Protein AF-A0A5E3XKJ0-F1 (afdb_monomer)

pLDDT: mean 76.17, std 11.6, range [42.0, 97.5]

Foldseek 3Di:
DPVVVVVCVVCVVVPADPPPDPPRQPDQLVVLLVVQVVCCVVVVDGDDVVVCSLVSLLVSLVVRHVLQQLLSLLVSLLSVLSRHVPPLVSLLCSCVVRNDVSNDPCSLVSNLVSLVVVLVVDDLLSLLSSLSSLLSSLLHPSNLDLVSLLVSLVSLLVSLVRLVVVCVPDPCNVSSLVSNLSSLLSVLSSLLRRVLVSLVCLLPPPDPVSVLSCLALSVLLSVLSSLLVLLVSLLVCLVCVVVDDPSVVVSVVSSLVSLVSVLVSLVSVLVSLVVQCVVVVCNVSSVSSLVSNLVSCLFRLQLSLVSLQVSQCPRPPHHDPSSVVSSVSSVVSNCSSNVDDVPVSNVVLVPFDCAPQPSDSTGFPDADPQLSPGGHPDPVSVVCCCPVNPVVVVSVVSNVVVVVVVVVVVVVVVVVVVVVVVVVVVVVVVVVVVVVVVVVVVVVVD

Mean predicted aligned error: 11.25 Å

Radius of gyration: 33.18 Å; Cα contacts (8 Å, |Δi|>4): 409; chains: 1; bounding box: 69×60×139 Å

Sequence (446 aa):
MNKLWKGVWEHRRNVRPRSDDHTGHEPLLGTLKRWVDIYELWRMHPPGIETYTIQVALHLWPTFFNASNSDDAYEVCCNMIHVFQFDRILISSFLTRYVLEALGASGTEALARCAAQHLAKRGHRELVQEAKFLHALAVLEELRTFALKHDILRYFSWAIELAFRARRNVNDGADANRVEIGIWYCATLYFSEAYPSWIEDITSASDESTRSAALSAGSAQYLASFLSRGVQLCDWVIQTSHRWHPESIHYPHNLARTLEEFGGILQDWKGCLKKARLLRPLHDAAQEFLDTFRANMSIRWWPTYARLRETFEKASGGISESDEAILSTWYSLGRASLGRDSRYDMVKYEQMPRCGNSVCFYFGVKVCKGCKAAYYCSKECQRLDWKSGSHAPLCELKQTRADVRELMEATRLKRRHLEDLHIEDLFQHMEDQIMLLEGQLSSATV

Structure (mmCIF, N/CA/C/O backbone):
data_AF-A0A5E3XKJ0-F1
#
_entry.id   AF-A0A5E3XKJ0-F1
#
loop_
_atom_site.group_PDB
_atom_site.id
_atom_site.type_symbol
_atom_site.label_atom_id
_atom_site.label_alt_id
_atom_site.label_comp_id
_atom_site.label_asym_id
_atom_site.label_entity_id
_atom_site.label_seq_id
_atom_site.pdbx_PDB_ins_code
_atom_site.Cartn_x
_atom_site.Cartn_y
_atom_site.Cartn_z
_atom_site.occupancy
_atom_site.B_iso_or_equiv
_atom_site.auth_seq_id
_atom_site.auth_comp_id
_atom_site.auth_asym_id
_atom_site.auth_atom_id
_atom_site.pdbx_PDB_model_num
ATOM 1 N N . MET A 1 1 ? 11.419 10.076 -44.003 1.00 49.81 1 MET A N 1
ATOM 2 C CA . MET A 1 1 ? 11.817 10.994 -42.911 1.00 49.81 1 MET A CA 1
ATOM 3 C C . MET A 1 1 ? 10.955 12.248 -43.010 1.00 49.81 1 MET A C 1
ATOM 5 O O . MET A 1 1 ? 11.000 12.908 -44.043 1.00 49.81 1 MET A O 1
ATOM 9 N N . ASN A 1 2 ? 10.099 12.525 -42.018 1.00 55.69 2 ASN A N 1
ATOM 10 C CA . ASN A 1 2 ? 9.237 13.715 -42.020 1.00 55.69 2 ASN A CA 1
ATOM 11 C C . ASN A 1 2 ? 10.127 14.969 -42.179 1.00 55.69 2 ASN A C 1
ATOM 13 O O . ASN A 1 2 ? 11.150 15.060 -41.498 1.00 55.69 2 ASN A O 1
ATOM 17 N N . LYS A 1 3 ? 9.807 15.890 -43.105 1.00 62.62 3 LYS A N 1
ATOM 18 C CA . LYS A 1 3 ? 10.673 17.041 -43.462 1.00 62.62 3 LYS A CA 1
ATOM 19 C C . LYS A 1 3 ? 11.107 17.849 -42.231 1.00 62.62 3 LYS A C 1
ATOM 21 O O . LYS A 1 3 ? 12.233 18.334 -42.188 1.00 62.62 3 LYS A O 1
ATOM 26 N N . LEU A 1 4 ? 10.241 17.908 -41.218 1.00 57.62 4 LEU A N 1
ATOM 27 C CA . LEU A 1 4 ? 10.506 18.523 -39.919 1.00 57.62 4 LEU A CA 1
ATOM 28 C C . LEU A 1 4 ? 11.726 17.907 -39.216 1.00 57.62 4 LEU A C 1
ATOM 30 O O . LEU A 1 4 ? 12.638 18.621 -38.814 1.00 57.62 4 LEU A O 1
ATOM 34 N N . TRP A 1 5 ? 11.776 16.579 -39.115 1.00 61.47 5 TRP A N 1
ATOM 35 C CA . TRP A 1 5 ? 12.840 15.868 -38.406 1.00 61.47 5 TRP A CA 1
ATOM 36 C C . TRP A 1 5 ? 14.163 15.886 -39.151 1.00 61.47 5 TRP A C 1
ATOM 38 O O . TRP A 1 5 ? 15.209 16.040 -38.528 1.00 61.47 5 TRP A O 1
ATOM 48 N N . LYS A 1 6 ? 14.120 15.808 -40.485 1.00 60.06 6 LYS A N 1
ATOM 49 C CA . LYS A 1 6 ? 15.310 16.027 -41.312 1.00 60.06 6 LYS A CA 1
ATOM 50 C C . LYS A 1 6 ? 15.894 17.426 -41.058 1.00 60.06 6 LYS A C 1
ATOM 52 O O . LYS A 1 6 ? 17.094 17.544 -40.847 1.00 60.06 6 LYS A O 1
ATOM 57 N N . GLY A 1 7 ? 15.039 18.449 -40.957 1.00 63.78 7 GLY A N 1
ATOM 58 C CA . GLY A 1 7 ? 15.442 19.816 -40.619 1.00 63.78 7 GLY A CA 1
ATOM 59 C C . GLY A 1 7 ? 16.036 19.955 -39.213 1.00 63.78 7 GLY A C 1
ATOM 60 O O . GLY A 1 7 ? 17.146 20.469 -39.079 1.00 63.78 7 GLY A O 1
ATOM 61 N N . VAL A 1 8 ? 15.355 19.449 -38.175 1.00 59.41 8 VAL A N 1
ATOM 62 C CA . VAL A 1 8 ? 15.873 19.434 -36.787 1.00 59.41 8 VAL A CA 1
ATOM 63 C C . VAL A 1 8 ? 17.232 18.733 -36.725 1.00 59.41 8 VAL A C 1
ATOM 65 O O . VAL A 1 8 ? 18.166 19.218 -36.089 1.00 59.41 8 VAL A O 1
ATOM 68 N N . TRP A 1 9 ? 17.369 17.620 -37.441 1.00 59.22 9 TRP A N 1
ATOM 69 C CA . TRP A 1 9 ? 18.594 16.836 -37.492 1.00 59.22 9 TRP A CA 1
ATOM 70 C C . TRP A 1 9 ? 19.751 17.548 -38.196 1.00 59.22 9 TRP A C 1
ATOM 72 O O . TRP A 1 9 ? 20.864 17.591 -37.667 1.00 59.22 9 TRP A O 1
ATOM 82 N N . GLU A 1 10 ? 19.511 18.119 -39.376 1.00 65.88 10 GLU A N 1
ATOM 83 C CA . GLU A 1 10 ? 20.513 18.863 -40.150 1.00 65.88 10 GLU A CA 1
ATOM 84 C C . GLU A 1 10 ? 21.040 20.080 -39.377 1.00 65.88 10 GLU A C 1
ATOM 86 O O . GLU A 1 10 ? 22.213 20.427 -39.499 1.00 65.88 10 GLU A O 1
ATOM 91 N N . HIS A 1 11 ? 20.219 20.659 -38.496 1.00 61.69 11 HIS A N 1
ATOM 92 C CA . HIS A 1 11 ? 20.549 21.862 -37.730 1.00 61.69 11 HIS A CA 1
ATOM 93 C C . HIS A 1 11 ? 20.899 21.580 -36.262 1.00 61.69 11 HIS A C 1
ATOM 95 O O . HIS A 1 11 ? 21.071 22.518 -35.488 1.00 61.69 11 HIS A O 1
ATOM 101 N N . ARG A 1 12 ? 21.066 20.312 -35.856 1.00 63.44 12 ARG A N 1
ATOM 102 C CA . ARG A 1 12 ? 21.284 19.931 -34.444 1.00 63.44 12 ARG A CA 1
ATOM 103 C C . ARG A 1 12 ? 22.517 20.567 -33.795 1.00 63.44 12 ARG A C 1
ATOM 105 O O . ARG A 1 12 ? 22.495 20.858 -32.609 1.00 63.44 12 ARG A O 1
ATOM 112 N N . ARG A 1 13 ? 23.569 20.850 -34.574 1.00 57.06 13 ARG A N 1
ATOM 113 C CA . ARG A 1 13 ? 24.776 21.566 -34.103 1.00 57.06 13 ARG A CA 1
ATOM 114 C C . ARG A 1 13 ? 24.522 23.050 -33.798 1.00 57.06 13 ARG A C 1
ATOM 116 O O . ARG A 1 13 ? 25.336 23.678 -33.133 1.00 57.06 13 ARG A O 1
ATOM 123 N N . ASN A 1 14 ? 23.405 23.596 -34.281 1.00 59.50 14 ASN A N 1
ATOM 124 C CA . ASN A 1 14 ? 23.006 24.991 -34.104 1.00 59.50 14 ASN A CA 1
ATOM 125 C C . ASN A 1 14 ? 21.977 25.171 -32.976 1.00 59.50 14 ASN A C 1
ATOM 127 O O . ASN A 1 14 ? 21.665 26.306 -32.616 1.00 59.50 14 ASN A O 1
ATOM 131 N N . VAL A 1 15 ? 21.452 24.077 -32.409 1.00 53.69 15 VAL A N 1
ATOM 132 C CA . VAL A 1 15 ? 20.586 24.118 -31.226 1.00 53.69 15 VAL A CA 1
ATOM 133 C C . VAL A 1 15 ? 21.475 24.420 -30.021 1.00 53.69 15 VAL A C 1
ATOM 135 O O . VAL A 1 15 ? 22.134 23.536 -29.482 1.00 53.69 15 VAL A O 1
ATOM 138 N N . ARG A 1 16 ? 21.553 25.697 -29.637 1.00 48.25 16 ARG A N 1
ATOM 139 C CA . ARG A 1 16 ? 22.310 26.112 -28.452 1.00 48.25 16 ARG A CA 1
ATOM 140 C C . ARG A 1 16 ? 21.559 25.705 -27.176 1.00 48.25 16 ARG A C 1
ATOM 142 O O . ARG A 1 16 ? 20.331 25.821 -27.152 1.00 48.25 16 ARG A O 1
ATOM 149 N N . PRO A 1 17 ? 22.271 25.279 -26.115 1.00 48.75 17 PRO A N 1
ATOM 150 C CA . PRO A 1 17 ? 21.727 25.232 -24.763 1.00 48.75 17 PRO A CA 1
ATOM 151 C C . PRO A 1 17 ? 21.006 26.539 -24.447 1.00 48.75 17 PRO A C 1
ATOM 153 O O . PRO A 1 17 ? 21.526 27.617 -24.746 1.00 48.75 17 PRO A O 1
ATOM 156 N N . ARG A 1 18 ? 19.794 26.459 -23.891 1.00 46.22 18 ARG A N 1
ATOM 157 C CA . ARG A 1 18 ? 19.109 27.645 -23.380 1.00 46.22 18 ARG A CA 1
ATOM 158 C C . ARG A 1 18 ? 19.955 28.124 -22.198 1.00 46.22 18 ARG A C 1
ATOM 160 O O . ARG A 1 18 ? 20.106 27.390 -21.232 1.00 46.22 18 ARG A O 1
ATOM 167 N N . SER A 1 19 ? 20.590 29.286 -22.337 1.00 45.00 19 SER A N 1
ATOM 168 C CA . SER A 1 19 ? 21.715 29.740 -21.502 1.00 45.00 19 SER A CA 1
ATOM 169 C C . SER A 1 19 ? 21.388 29.992 -20.031 1.00 45.00 19 SER A C 1
ATOM 171 O O . SER A 1 19 ? 22.304 30.230 -19.250 1.00 45.00 19 SER A O 1
ATOM 173 N N . ASP A 1 20 ? 20.110 29.945 -19.661 1.00 48.91 20 ASP A N 1
ATOM 174 C CA . ASP A 1 20 ? 19.640 30.441 -18.368 1.00 48.91 20 ASP A CA 1
ATOM 175 C C . ASP A 1 20 ? 19.223 29.305 -17.422 1.00 48.91 20 ASP A C 1
ATOM 177 O O . ASP A 1 20 ? 18.886 29.567 -16.271 1.00 48.91 20 ASP A O 1
ATOM 181 N N . ASP A 1 21 ? 19.279 28.048 -17.880 1.00 47.94 21 ASP A N 1
ATOM 182 C CA . ASP A 1 21 ? 19.099 26.880 -17.020 1.00 47.94 21 ASP A CA 1
ATOM 183 C C . ASP A 1 21 ? 20.465 26.225 -16.771 1.00 47.94 21 ASP A C 1
ATOM 185 O O . ASP A 1 21 ? 21.133 25.734 -17.687 1.00 47.94 21 ASP A O 1
ATOM 189 N N . HIS A 1 22 ? 20.925 26.266 -15.520 1.00 46.78 22 HIS A N 1
ATOM 190 C CA . HIS A 1 22 ? 22.262 25.825 -15.104 1.00 46.78 22 HIS A CA 1
ATOM 191 C C . HIS A 1 22 ? 22.498 24.309 -15.247 1.00 46.78 22 HIS A C 1
ATOM 193 O O . HIS A 1 22 ? 23.546 23.810 -14.842 1.00 46.78 22 HIS A O 1
ATOM 199 N N . THR A 1 23 ? 21.554 23.569 -15.827 1.00 50.00 23 THR A N 1
ATOM 200 C CA . THR A 1 23 ? 21.634 22.118 -16.011 1.00 50.00 23 THR A CA 1
ATOM 201 C C . THR A 1 23 ? 22.215 21.686 -17.360 1.00 50.00 23 THR A C 1
ATOM 203 O O . THR A 1 23 ? 22.482 20.505 -17.529 1.00 50.00 23 THR A O 1
ATOM 206 N N . GLY A 1 24 ? 22.468 22.591 -18.317 1.00 50.62 24 GLY A N 1
ATOM 207 C CA . GLY A 1 24 ? 23.340 22.360 -19.490 1.00 50.62 24 GLY A CA 1
ATOM 208 C C . GLY A 1 24 ? 22.910 21.312 -20.542 1.00 50.62 24 GLY A C 1
ATOM 209 O O . GLY A 1 24 ? 23.401 21.365 -21.670 1.00 50.62 24 GLY A O 1
ATOM 210 N N . HIS A 1 25 ? 21.969 20.412 -20.242 1.00 53.41 25 HIS A N 1
ATOM 211 C CA . HIS A 1 25 ? 21.627 19.238 -21.067 1.00 53.41 25 HIS A CA 1
ATOM 212 C C . HIS A 1 25 ? 20.194 19.272 -21.661 1.00 53.41 25 HIS A C 1
ATOM 214 O O . HIS A 1 25 ? 19.755 18.336 -22.329 1.00 53.41 25 HIS A O 1
ATOM 220 N N . GLU A 1 26 ? 19.449 20.362 -21.462 1.00 57.28 26 GLU A N 1
ATOM 221 C CA . GLU A 1 26 ? 17.978 20.383 -21.545 1.00 57.28 26 GLU A CA 1
ATOM 222 C C . GLU A 1 26 ? 17.282 20.611 -22.921 1.00 57.28 26 GLU A C 1
ATOM 224 O O . GLU A 1 26 ? 16.158 20.124 -23.094 1.00 57.28 26 GLU A O 1
ATOM 229 N N . PRO A 1 27 ? 17.846 21.290 -23.949 1.00 61.53 27 PRO A N 1
ATOM 230 C CA . PRO A 1 27 ? 17.034 21.720 -25.098 1.00 61.53 27 PRO A CA 1
ATOM 231 C C . PRO A 1 27 ? 16.499 20.576 -25.954 1.00 61.53 27 PRO A C 1
ATOM 233 O O . PRO A 1 27 ? 15.377 20.652 -26.450 1.00 61.53 27 PRO A O 1
ATOM 236 N N . LEU A 1 28 ? 17.293 19.526 -26.166 1.00 65.19 28 LEU A N 1
ATOM 237 C CA . LEU A 1 28 ? 16.955 18.447 -27.096 1.00 65.19 28 LEU A CA 1
ATOM 238 C C . LEU A 1 28 ? 15.993 17.432 -26.482 1.00 65.19 28 LEU A C 1
ATOM 240 O O . LEU A 1 28 ? 15.033 17.056 -27.148 1.00 65.19 28 LEU A O 1
ATOM 244 N N . LEU A 1 29 ? 16.184 17.055 -25.214 1.00 63.34 29 LEU A N 1
ATOM 245 C CA . LEU A 1 29 ? 15.224 16.221 -24.485 1.00 63.34 29 LEU A CA 1
ATOM 246 C C . LEU A 1 29 ? 13.902 16.962 -24.271 1.00 63.34 29 LEU A C 1
ATOM 248 O O . LEU A 1 29 ? 12.843 16.394 -24.526 1.00 63.34 29 LEU A O 1
ATOM 252 N N . GLY A 1 30 ? 13.950 18.251 -23.915 1.00 69.62 30 GLY A N 1
ATOM 253 C CA . GLY A 1 30 ? 12.757 19.094 -23.839 1.00 69.62 30 GLY A CA 1
ATOM 254 C C . GLY A 1 30 ? 12.043 19.229 -25.188 1.00 69.62 30 GLY A C 1
ATOM 255 O O . GLY A 1 30 ? 10.817 19.165 -25.248 1.00 69.62 30 GLY A O 1
ATOM 256 N N . THR A 1 31 ? 12.793 19.344 -26.290 1.00 71.31 31 THR A N 1
ATOM 257 C CA . THR A 1 31 ? 12.228 19.370 -27.652 1.00 71.31 31 THR A CA 1
ATOM 258 C C . THR A 1 31 ? 11.609 18.030 -28.034 1.00 71.31 31 THR A C 1
ATOM 260 O O . THR A 1 31 ? 10.518 18.009 -28.597 1.00 71.31 31 THR A O 1
ATOM 263 N N . LEU A 1 32 ? 12.271 16.916 -27.713 1.00 72.94 32 LEU A N 1
ATOM 264 C CA . LEU A 1 32 ? 11.761 15.574 -27.978 1.00 72.94 32 LEU A CA 1
ATOM 265 C C . LEU A 1 32 ? 10.469 15.327 -27.199 1.00 72.94 32 LEU A C 1
ATOM 267 O O . LEU A 1 32 ? 9.474 14.931 -27.796 1.00 72.94 32 LEU A O 1
ATOM 271 N N . LYS A 1 33 ? 10.463 15.645 -25.900 1.00 70.31 33 LYS A N 1
ATOM 272 C CA . LYS A 1 33 ? 9.281 15.566 -25.040 1.00 70.31 33 LYS A CA 1
ATOM 273 C C . LYS A 1 33 ? 8.132 16.401 -25.600 1.00 70.31 33 LYS A C 1
ATOM 275 O O . LYS A 1 33 ? 7.057 15.876 -25.845 1.00 70.31 33 LYS A O 1
ATOM 280 N N . ARG A 1 34 ? 8.385 17.674 -25.915 1.00 72.12 34 ARG A N 1
ATOM 281 C CA . ARG A 1 34 ? 7.364 18.562 -26.485 1.00 72.12 34 ARG A CA 1
ATOM 282 C C . ARG A 1 34 ? 6.848 18.069 -27.836 1.00 72.12 34 ARG A C 1
ATOM 284 O O . ARG A 1 34 ? 5.684 18.275 -28.159 1.00 72.12 34 ARG A O 1
ATOM 291 N N . TRP A 1 35 ? 7.700 17.440 -28.642 1.00 79.88 35 TRP A N 1
ATOM 292 C CA . TRP A 1 35 ? 7.279 16.827 -29.895 1.00 79.88 35 TRP A CA 1
ATOM 293 C C . TRP A 1 35 ? 6.375 15.610 -29.660 1.00 79.88 35 TRP A C 1
ATOM 295 O O . TRP A 1 35 ? 5.373 15.486 -30.360 1.00 79.88 35 TRP A O 1
ATOM 305 N N . VAL A 1 36 ? 6.692 14.758 -28.676 1.00 71.44 36 VAL A N 1
ATOM 306 C CA . VAL A 1 36 ? 5.844 13.625 -28.263 1.00 71.44 36 VAL A CA 1
ATOM 307 C C . VAL A 1 36 ? 4.474 14.135 -27.815 1.00 71.44 36 VAL A C 1
ATOM 309 O O . VAL A 1 36 ? 3.467 13.696 -28.366 1.00 71.44 36 VAL A O 1
ATOM 312 N N . ASP A 1 37 ? 4.445 15.149 -26.944 1.00 69.81 37 ASP A N 1
ATOM 313 C CA . ASP A 1 37 ? 3.205 15.773 -26.463 1.00 69.81 37 ASP A CA 1
ATOM 314 C C . ASP A 1 37 ? 2.342 16.303 -27.629 1.00 69.81 37 ASP A C 1
ATOM 316 O O . ASP A 1 37 ? 1.128 16.097 -27.680 1.00 69.81 37 ASP A O 1
ATOM 320 N N . ILE A 1 38 ? 2.963 16.978 -28.608 1.00 71.69 38 ILE A N 1
ATOM 321 C CA . ILE A 1 38 ? 2.266 17.500 -29.796 1.00 71.69 38 ILE A CA 1
ATOM 322 C C . ILE A 1 38 ? 1.762 16.362 -30.691 1.00 71.69 38 ILE A C 1
ATOM 324 O O . ILE A 1 38 ? 0.654 16.448 -31.221 1.00 71.69 38 ILE A O 1
ATOM 328 N N . TYR A 1 39 ? 2.568 15.317 -30.889 1.00 74.75 39 TYR A N 1
ATOM 329 C CA . TYR A 1 39 ? 2.196 14.174 -31.717 1.00 74.75 39 TYR A CA 1
ATOM 330 C C . TYR A 1 39 ? 0.956 13.476 -31.159 1.00 74.75 39 TYR A C 1
ATOM 332 O O . TYR A 1 39 ? 0.007 13.236 -31.904 1.00 74.75 39 TYR A O 1
ATOM 340 N N . GLU A 1 40 ? 0.945 13.215 -29.854 1.00 70.19 40 GLU A N 1
ATOM 341 C CA . GLU A 1 40 ? -0.174 12.589 -29.149 1.00 70.19 40 GLU A CA 1
ATOM 342 C C . GLU A 1 40 ? -1.450 13.407 -29.267 1.00 70.19 40 GLU A C 1
ATOM 344 O O . GLU A 1 40 ? -2.489 12.869 -29.649 1.00 70.19 40 GLU A O 1
ATOM 349 N N . LEU A 1 41 ? -1.357 14.718 -29.030 1.00 71.06 41 LEU A N 1
ATOM 350 C CA . LEU A 1 41 ? -2.495 15.624 -29.157 1.00 71.06 41 LEU A CA 1
ATOM 351 C C . LEU A 1 41 ? -3.097 15.601 -30.573 1.00 71.06 41 LEU A C 1
ATOM 353 O O . LEU A 1 41 ? -4.304 15.739 -30.739 1.00 71.06 41 LEU A O 1
ATOM 357 N N . TRP A 1 42 ? -2.266 15.440 -31.605 1.00 71.56 42 TRP A N 1
ATOM 358 C CA . TRP A 1 42 ? -2.706 15.463 -33.004 1.00 71.56 42 TRP A CA 1
ATOM 359 C C . TRP A 1 42 ? -3.203 14.114 -33.514 1.00 71.56 42 TRP A C 1
ATOM 361 O O . TRP A 1 42 ? -4.058 14.063 -34.398 1.00 71.56 42 TRP A O 1
ATOM 371 N N . ARG A 1 43 ? -2.611 13.021 -33.035 1.00 77.31 43 ARG A N 1
ATOM 372 C CA . ARG A 1 43 ? -2.872 11.669 -33.540 1.00 77.31 43 ARG A CA 1
ATOM 373 C C . ARG A 1 43 ? -3.790 10.858 -32.641 1.00 77.31 43 ARG A C 1
ATOM 375 O O . ARG A 1 43 ? -4.245 9.806 -33.075 1.00 77.31 43 ARG A O 1
ATOM 382 N N . MET A 1 44 ? -4.083 11.347 -31.436 1.00 74.75 44 MET A N 1
ATOM 383 C CA . MET A 1 44 ? -4.839 10.631 -30.404 1.00 74.75 44 MET A CA 1
ATOM 384 C C . MET A 1 44 ? -4.203 9.279 -30.032 1.00 74.75 44 MET A C 1
ATOM 386 O O . MET A 1 44 ? -4.880 8.385 -29.534 1.00 74.75 44 MET A O 1
ATOM 390 N N . HIS A 1 45 ? -2.903 9.115 -30.299 1.00 72.62 45 HIS A N 1
ATOM 391 C CA . HIS A 1 45 ? -2.106 7.950 -29.928 1.00 72.62 45 HIS A CA 1
ATOM 392 C C . HIS A 1 45 ? -0.615 8.330 -29.818 1.00 72.62 45 HIS A C 1
ATOM 394 O O . HIS A 1 45 ? -0.181 9.282 -30.479 1.00 72.62 45 HIS A O 1
ATOM 400 N N . PRO A 1 46 ? 0.186 7.593 -29.025 1.00 63.75 46 PRO A N 1
ATOM 401 C CA . PRO A 1 46 ? 1.633 7.786 -28.936 1.00 63.75 46 PRO A CA 1
ATOM 402 C C . PRO A 1 46 ? 2.365 7.679 -30.274 1.00 63.75 46 PRO A C 1
ATOM 404 O O . PRO A 1 46 ? 1.916 6.958 -31.171 1.00 63.75 46 PRO A O 1
ATOM 407 N N . PRO A 1 47 ? 3.534 8.329 -30.403 1.00 67.88 47 PRO A N 1
ATOM 408 C CA . PRO A 1 47 ? 4.442 8.086 -31.515 1.00 67.88 47 PRO A CA 1
ATOM 409 C C . PRO A 1 47 ? 4.992 6.656 -31.466 1.00 67.88 47 PRO A C 1
ATOM 411 O O . PRO A 1 47 ? 5.635 6.271 -30.491 1.00 67.88 47 PRO A O 1
ATOM 414 N N . GLY A 1 48 ? 4.741 5.865 -32.513 1.00 66.94 48 GLY A N 1
ATOM 415 C CA . GLY A 1 48 ? 5.292 4.518 -32.635 1.00 66.94 48 GLY A CA 1
ATOM 416 C C . GLY A 1 48 ? 6.730 4.516 -33.163 1.00 66.94 48 GLY A C 1
ATOM 417 O O . GLY A 1 48 ? 7.349 5.557 -33.391 1.00 66.94 48 GLY A O 1
ATOM 418 N N . ILE A 1 49 ? 7.292 3.328 -33.394 1.00 63.03 49 ILE A N 1
ATOM 419 C CA . ILE A 1 49 ? 8.673 3.168 -33.889 1.00 63.03 49 ILE A CA 1
ATOM 420 C C . ILE A 1 49 ? 8.925 3.882 -35.233 1.00 63.03 49 ILE A C 1
ATOM 422 O O . ILE A 1 49 ? 10.054 4.268 -35.549 1.00 63.03 49 ILE A O 1
ATOM 426 N N . GLU A 1 50 ? 7.871 4.099 -36.019 1.00 69.12 50 GLU A N 1
ATOM 427 C CA . GLU A 1 50 ? 7.890 4.774 -37.315 1.00 69.12 50 GLU A CA 1
ATOM 428 C C . GLU A 1 50 ? 8.245 6.264 -37.238 1.00 69.12 50 GLU A C 1
ATOM 430 O O . GLU A 1 50 ? 8.609 6.874 -38.249 1.00 69.12 50 GLU A O 1
ATOM 435 N N . THR A 1 51 ? 8.157 6.873 -36.056 1.00 72.38 51 THR A N 1
ATOM 436 C CA . THR A 1 51 ? 8.399 8.307 -35.887 1.00 72.38 51 THR A CA 1
ATOM 437 C C . THR A 1 51 ? 9.871 8.668 -35.719 1.00 72.38 51 THR A C 1
ATOM 439 O O . THR A 1 51 ? 10.210 9.851 -35.703 1.00 72.38 51 THR A O 1
ATOM 442 N N . TYR A 1 52 ? 10.751 7.665 -35.647 1.00 71.00 52 TYR A N 1
ATOM 443 C CA . TYR A 1 52 ? 12.193 7.789 -35.421 1.00 71.00 52 TYR A CA 1
ATOM 44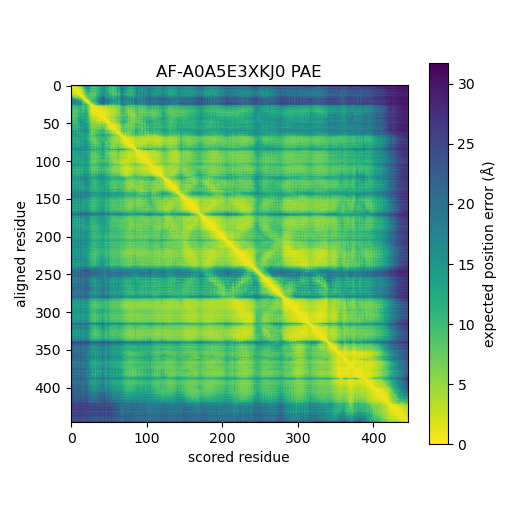4 C C . TYR A 1 52 ? 12.602 8.375 -34.057 1.00 71.00 52 TYR A C 1
ATOM 446 O O . TYR A 1 52 ? 13.780 8.658 -33.827 1.00 71.00 52 TYR A O 1
ATOM 454 N N . THR A 1 53 ? 11.655 8.560 -33.137 1.00 69.62 53 THR A N 1
ATOM 455 C CA . THR A 1 53 ? 11.888 9.212 -31.839 1.00 69.62 53 THR A CA 1
ATOM 456 C C . THR A 1 53 ? 12.887 8.427 -30.983 1.00 69.62 53 THR A C 1
ATOM 458 O O . THR A 1 53 ? 13.771 9.022 -30.367 1.00 69.62 53 THR A O 1
ATOM 461 N N . ILE A 1 54 ? 12.824 7.091 -31.037 1.00 63.62 54 ILE A N 1
ATOM 462 C CA . ILE A 1 54 ? 13.774 6.169 -30.391 1.00 63.62 54 ILE A CA 1
ATOM 463 C C . ILE A 1 54 ? 15.192 6.368 -30.933 1.00 63.62 54 ILE A C 1
ATOM 465 O O . ILE A 1 54 ? 16.144 6.501 -30.174 1.00 63.62 54 ILE A O 1
ATOM 469 N N . GLN A 1 55 ? 15.341 6.411 -32.254 1.00 70.25 55 GLN A N 1
ATOM 470 C CA . GLN A 1 55 ? 16.627 6.515 -32.938 1.00 70.25 55 GLN A CA 1
ATOM 471 C C . GLN A 1 55 ? 17.278 7.875 -32.669 1.00 70.25 55 GLN A C 1
ATOM 473 O O . GLN A 1 55 ? 18.493 7.954 -32.501 1.00 70.25 55 GLN A O 1
ATOM 478 N N . VAL A 1 56 ? 16.472 8.940 -32.590 1.00 71.50 56 VAL A N 1
ATOM 479 C CA . VAL A 1 56 ? 16.942 10.271 -32.193 1.00 71.50 56 VAL A CA 1
ATOM 480 C C . VAL A 1 56 ? 17.447 10.232 -30.758 1.00 71.50 56 VAL A C 1
ATOM 482 O O . VAL A 1 56 ? 18.594 10.588 -30.519 1.00 71.50 56 VAL A O 1
ATOM 485 N N . ALA A 1 57 ? 16.648 9.740 -29.817 1.00 68.31 57 ALA A N 1
ATOM 486 C CA . ALA A 1 57 ? 17.067 9.638 -28.428 1.00 68.31 57 ALA A CA 1
ATOM 487 C C . ALA A 1 57 ? 18.340 8.810 -28.217 1.00 68.31 57 ALA A C 1
ATOM 489 O O . ALA A 1 57 ? 19.248 9.232 -27.503 1.00 68.31 57 ALA A O 1
ATOM 490 N N . LEU A 1 58 ? 18.425 7.666 -28.892 1.00 64.75 58 LEU A N 1
ATOM 491 C CA . LEU A 1 58 ? 19.589 6.789 -28.877 1.00 64.75 58 LEU A CA 1
ATOM 492 C C . LEU A 1 58 ? 20.844 7.454 -29.424 1.00 64.75 58 LEU A C 1
ATOM 494 O O . LEU A 1 58 ? 21.937 7.199 -28.935 1.00 64.75 58 LEU A O 1
ATOM 498 N N . HIS A 1 59 ? 20.709 8.322 -30.424 1.00 67.12 59 HIS A N 1
ATOM 499 C CA . HIS A 1 59 ? 21.848 9.068 -30.944 1.00 67.12 59 HIS A CA 1
ATOM 500 C C . HIS A 1 59 ? 22.252 10.235 -30.034 1.00 67.12 59 HIS A C 1
ATOM 502 O O . HIS A 1 59 ? 23.424 10.612 -29.971 1.00 67.12 59 HIS A O 1
ATOM 508 N N . LEU A 1 60 ? 21.285 10.816 -29.324 1.00 68.25 60 LEU A N 1
ATOM 509 C CA . LEU A 1 60 ? 21.538 11.882 -28.362 1.00 68.25 60 LEU A CA 1
ATOM 510 C C . LEU A 1 60 ? 22.254 11.354 -27.110 1.00 68.25 60 LEU A C 1
ATOM 512 O O . LEU A 1 60 ? 23.089 12.069 -26.566 1.00 68.25 60 LEU A O 1
ATOM 516 N N . TRP A 1 61 ? 22.009 10.104 -26.705 1.00 69.38 61 TRP A N 1
ATOM 517 C CA . TRP A 1 61 ? 22.611 9.510 -25.508 1.00 69.38 61 TRP A CA 1
ATOM 518 C C . TRP A 1 61 ? 24.147 9.599 -25.464 1.00 69.38 61 TRP A C 1
ATOM 520 O O . TRP A 1 61 ? 24.653 10.314 -24.603 1.00 69.38 61 TRP A O 1
ATOM 530 N N . PRO A 1 62 ? 24.923 8.990 -26.387 1.00 63.34 62 PRO A N 1
ATOM 531 C CA . PRO A 1 62 ? 26.384 9.019 -26.285 1.00 63.34 62 PRO A CA 1
ATOM 532 C C . PRO A 1 62 ? 26.963 10.415 -26.528 1.00 63.34 62 PRO A C 1
ATOM 534 O O . PRO A 1 62 ? 28.113 10.679 -26.200 1.00 63.34 62 PRO A O 1
ATOM 537 N N . THR A 1 63 ? 26.182 11.287 -27.173 1.00 66.56 63 THR A N 1
ATOM 538 C CA . THR A 1 63 ? 26.623 12.617 -27.603 1.00 66.56 63 THR A CA 1
ATOM 539 C C . THR A 1 63 ? 26.528 13.641 -26.474 1.00 66.56 63 THR A C 1
ATOM 541 O O . THR A 1 63 ? 27.356 14.545 -26.405 1.00 66.56 63 THR A O 1
ATOM 544 N N . PHE A 1 64 ? 25.511 13.530 -25.616 1.00 63.84 64 PHE A N 1
ATOM 545 C CA . PHE A 1 64 ? 25.210 14.527 -24.584 1.00 63.84 64 PHE A CA 1
ATOM 546 C C . PHE A 1 64 ? 25.449 14.038 -23.160 1.00 63.84 64 PHE A C 1
ATOM 548 O O . PHE A 1 64 ? 25.476 14.865 -22.252 1.00 63.84 64 PHE A O 1
ATOM 555 N N . PHE A 1 65 ? 25.633 12.734 -22.974 1.00 66.31 65 PHE A N 1
ATOM 556 C CA . PHE A 1 65 ? 25.769 12.109 -21.669 1.00 66.31 65 PHE A CA 1
ATOM 557 C C . PHE A 1 65 ? 27.037 11.272 -21.614 1.00 66.31 65 PHE A C 1
ATOM 559 O O . PHE A 1 65 ? 27.442 10.663 -22.609 1.00 66.31 65 PHE A O 1
ATOM 566 N N . ASN A 1 66 ? 27.674 11.223 -20.443 1.00 73.69 66 ASN A N 1
ATOM 567 C CA . ASN A 1 66 ? 28.753 10.274 -20.250 1.00 73.69 66 ASN A CA 1
ATOM 568 C C . ASN A 1 66 ? 28.118 8.883 -20.172 1.00 73.69 66 ASN A C 1
ATOM 570 O O . ASN A 1 66 ? 27.555 8.514 -19.151 1.00 73.69 66 ASN A O 1
ATOM 574 N N . ALA A 1 67 ? 28.205 8.109 -21.254 1.00 69.19 67 ALA A N 1
ATOM 575 C CA . ALA A 1 67 ? 27.572 6.794 -21.355 1.00 69.19 67 ALA A CA 1
ATOM 576 C C . ALA A 1 67 ? 28.051 5.787 -20.287 1.00 69.19 67 ALA A C 1
ATOM 578 O O . ALA A 1 67 ? 27.396 4.770 -20.082 1.00 69.19 67 ALA A O 1
ATOM 579 N N . SER A 1 68 ? 29.162 6.081 -19.598 1.00 76.69 68 SER A N 1
ATOM 580 C CA . SER A 1 68 ? 29.662 5.307 -18.455 1.00 76.69 68 SER A CA 1
ATOM 581 C C . SER A 1 68 ? 29.135 5.780 -17.089 1.00 76.69 68 SER A C 1
ATOM 583 O O . SER A 1 68 ? 29.344 5.105 -16.082 1.00 76.69 68 SER A O 1
ATOM 585 N N . ASN A 1 69 ? 28.454 6.928 -17.034 1.00 83.31 69 ASN A N 1
ATOM 586 C CA . ASN A 1 69 ? 27.849 7.481 -15.829 1.00 83.31 69 ASN A CA 1
ATOM 587 C C . ASN A 1 69 ? 26.415 6.961 -15.670 1.00 83.31 69 ASN A C 1
ATOM 589 O O . ASN A 1 69 ? 25.531 7.244 -16.476 1.00 83.31 69 ASN A O 1
ATOM 593 N N . SER A 1 70 ? 26.179 6.222 -14.593 1.00 79.12 70 SER A N 1
ATOM 594 C CA . SER A 1 70 ? 24.882 5.643 -14.257 1.00 79.12 70 SER A CA 1
ATOM 595 C C . SER A 1 70 ? 23.789 6.667 -13.935 1.00 79.12 70 SER A C 1
ATOM 597 O O . SER A 1 70 ? 22.622 6.363 -14.169 1.00 79.12 70 SER A O 1
ATOM 599 N N . ASP A 1 71 ? 24.134 7.861 -13.438 1.00 79.06 71 ASP A N 1
ATOM 600 C CA . ASP A 1 71 ? 23.142 8.913 -13.148 1.00 79.06 71 ASP A CA 1
ATOM 601 C C . ASP A 1 71 ? 22.608 9.516 -14.453 1.00 79.06 71 ASP A C 1
ATOM 603 O O . ASP A 1 71 ? 21.399 9.609 -14.669 1.00 79.06 71 ASP A O 1
ATOM 607 N N . ASP A 1 72 ? 23.520 9.843 -15.371 1.00 78.31 72 ASP A N 1
ATOM 608 C CA . ASP A 1 72 ? 23.171 10.306 -16.715 1.00 78.31 72 ASP A CA 1
ATOM 609 C C . ASP A 1 72 ? 22.354 9.243 -17.454 1.00 78.31 72 ASP A C 1
ATOM 611 O O . ASP A 1 72 ? 21.357 9.533 -18.124 1.00 78.31 72 ASP A O 1
ATOM 615 N N . ALA A 1 73 ? 22.766 7.985 -17.286 1.00 78.44 73 ALA A N 1
ATOM 616 C CA . ALA A 1 73 ? 22.103 6.866 -17.904 1.00 78.44 73 ALA A CA 1
ATOM 617 C C . ALA A 1 73 ? 20.658 6.709 -17.414 1.00 78.44 73 ALA A C 1
ATOM 619 O O . ALA A 1 73 ? 19.721 6.519 -18.195 1.00 78.44 73 ALA A O 1
ATOM 620 N N . TYR A 1 74 ? 20.473 6.833 -16.106 1.00 80.19 74 TYR A N 1
ATOM 621 C CA . TYR A 1 74 ? 19.177 6.794 -15.461 1.00 80.19 74 TYR A CA 1
ATOM 622 C C . TYR A 1 74 ? 18.242 7.911 -15.950 1.00 80.19 74 TYR A C 1
ATOM 624 O O . TYR A 1 74 ? 17.119 7.623 -16.367 1.00 80.19 74 TYR A O 1
ATOM 632 N N . GLU A 1 75 ? 18.701 9.166 -15.984 1.00 78.19 75 GLU A N 1
ATOM 633 C CA . GLU A 1 75 ? 17.872 10.300 -16.421 1.00 78.19 75 GLU A CA 1
ATOM 634 C C . GLU A 1 75 ? 17.364 10.126 -17.852 1.00 78.19 75 GLU A C 1
ATOM 636 O O . GLU A 1 75 ? 16.194 10.389 -18.154 1.00 78.19 75 GLU A O 1
ATOM 641 N N . VAL A 1 76 ? 18.213 9.650 -18.764 1.00 76.00 76 VAL A N 1
ATOM 642 C CA . VAL A 1 76 ? 17.766 9.426 -20.138 1.00 76.00 76 VAL A CA 1
ATOM 643 C C . VAL A 1 76 ? 16.804 8.246 -20.216 1.00 76.00 76 VAL A C 1
ATOM 645 O O . VAL A 1 76 ? 15.830 8.331 -20.963 1.00 76.00 76 VAL A O 1
ATOM 648 N N . CYS A 1 77 ? 16.986 7.188 -19.423 1.00 75.88 77 CYS A N 1
ATOM 649 C CA . CYS A 1 77 ? 15.994 6.118 -19.359 1.00 75.88 77 CYS A CA 1
ATOM 650 C C . CYS A 1 77 ? 14.631 6.624 -18.878 1.00 75.88 77 CYS A C 1
ATOM 652 O O . CYS A 1 77 ? 13.617 6.296 -19.489 1.00 75.88 77 CYS A O 1
ATOM 654 N N . CYS A 1 78 ? 14.589 7.458 -17.837 1.00 74.81 78 CYS A N 1
ATOM 655 C CA . CYS A 1 78 ? 13.345 8.058 -17.355 1.00 74.81 78 CYS A CA 1
ATOM 656 C C . CYS A 1 78 ? 12.670 8.906 -18.443 1.00 74.81 78 CYS A C 1
ATOM 658 O O . CYS A 1 78 ? 11.464 8.786 -18.674 1.00 74.81 78 CYS A O 1
ATOM 660 N N . ASN A 1 79 ? 13.452 9.702 -19.177 1.00 72.94 79 ASN A N 1
ATOM 661 C CA . ASN A 1 79 ? 12.951 10.474 -20.314 1.00 72.94 79 ASN A CA 1
ATOM 662 C C . ASN A 1 79 ? 12.470 9.580 -21.464 1.00 72.94 79 ASN A C 1
ATOM 664 O O . ASN A 1 79 ? 11.469 9.886 -22.106 1.00 72.94 79 ASN A O 1
ATOM 668 N N . MET A 1 80 ? 13.137 8.458 -21.716 1.00 72.44 80 MET A N 1
ATOM 669 C CA . MET A 1 80 ? 12.763 7.541 -22.788 1.00 72.44 80 MET A CA 1
ATOM 670 C C . MET A 1 80 ? 11.542 6.705 -22.482 1.00 72.44 80 MET A C 1
ATOM 672 O O . MET A 1 80 ? 10.704 6.499 -23.350 1.00 72.44 80 MET A O 1
ATOM 676 N N . ILE A 1 81 ? 11.369 6.294 -21.239 1.00 72.50 81 ILE A N 1
ATOM 677 C CA . ILE A 1 81 ? 10.154 5.608 -20.810 1.00 72.50 81 ILE A CA 1
ATOM 678 C C . ILE A 1 81 ? 8.942 6.527 -20.916 1.00 72.50 81 ILE A C 1
ATOM 680 O O . ILE A 1 81 ? 7.845 6.066 -21.232 1.00 72.50 81 ILE A O 1
ATOM 684 N N . HIS A 1 82 ? 9.144 7.829 -20.711 1.00 67.62 82 HIS A N 1
ATOM 685 C CA . HIS A 1 82 ? 8.122 8.823 -21.000 1.00 67.62 82 HIS A CA 1
ATOM 686 C C . HIS A 1 82 ? 7.753 8.833 -22.488 1.00 67.62 82 HIS A C 1
ATOM 688 O O . HIS A 1 82 ? 6.577 8.753 -22.826 1.00 67.62 82 HIS A O 1
ATOM 694 N N . VAL A 1 83 ? 8.764 8.859 -23.360 1.00 66.94 83 VAL A N 1
ATOM 695 C CA . VAL A 1 83 ? 8.609 8.869 -24.822 1.00 66.94 83 VAL A CA 1
ATOM 696 C C . VAL A 1 83 ? 7.964 7.582 -25.350 1.00 66.94 83 VAL A C 1
ATOM 698 O O . VAL A 1 83 ? 7.170 7.638 -26.283 1.00 66.94 83 VAL A O 1
ATOM 701 N N . PHE A 1 84 ? 8.292 6.423 -24.775 1.00 67.00 84 PHE A N 1
ATOM 702 C CA . PHE A 1 84 ? 7.859 5.115 -25.280 1.00 67.00 84 PHE A CA 1
ATOM 703 C C . PHE A 1 84 ? 6.493 4.670 -24.766 1.00 67.00 84 PHE A C 1
ATOM 705 O O . PHE A 1 84 ? 6.047 3.592 -25.145 1.00 67.00 84 PHE A O 1
ATOM 712 N N . GLN A 1 85 ? 5.841 5.453 -23.900 1.00 67.31 85 GLN A N 1
ATOM 713 C CA . GLN A 1 85 ? 4.498 5.169 -23.384 1.00 67.31 85 GLN A CA 1
ATOM 714 C C . GLN A 1 85 ? 4.254 3.698 -22.983 1.00 67.31 85 GLN A C 1
ATOM 716 O O . GLN A 1 85 ? 3.167 3.165 -23.185 1.00 67.31 85 GLN A O 1
ATOM 721 N N . PHE A 1 86 ? 5.243 3.042 -22.370 1.00 62.41 86 PHE A N 1
ATOM 722 C CA . PHE A 1 86 ? 5.163 1.636 -21.949 1.00 62.41 86 PHE A CA 1
ATOM 723 C C . PHE A 1 86 ? 5.165 0.570 -23.057 1.00 62.41 86 PHE A C 1
ATOM 725 O O . PHE A 1 86 ? 4.816 -0.575 -22.764 1.00 62.41 86 PHE A O 1
ATOM 732 N N . ASP A 1 87 ? 5.599 0.860 -24.289 1.00 73.62 87 ASP A N 1
ATOM 733 C CA . ASP A 1 87 ? 5.873 -0.230 -25.231 1.00 73.62 87 ASP A CA 1
ATOM 734 C C . ASP A 1 87 ? 7.035 -1.082 -24.700 1.00 73.62 87 ASP A C 1
ATOM 736 O O . ASP A 1 87 ? 8.210 -0.699 -24.721 1.00 73.62 87 ASP A O 1
ATOM 740 N N . ARG A 1 88 ? 6.669 -2.255 -24.182 1.00 70.88 88 ARG A N 1
ATOM 741 C CA . ARG A 1 88 ? 7.562 -3.195 -23.512 1.00 70.88 88 ARG A CA 1
ATOM 742 C C . ARG A 1 88 ? 8.715 -3.631 -24.406 1.00 70.88 88 ARG A C 1
ATOM 744 O O . ARG A 1 88 ? 9.845 -3.723 -23.931 1.00 70.88 88 ARG A O 1
ATOM 751 N N . ILE A 1 89 ? 8.439 -3.915 -25.676 1.00 76.19 89 ILE A N 1
ATOM 752 C CA . ILE A 1 89 ? 9.441 -4.439 -26.608 1.00 76.19 89 ILE A CA 1
ATOM 753 C C . ILE A 1 89 ? 10.466 -3.347 -26.901 1.00 76.19 89 ILE A C 1
ATOM 755 O O . ILE A 1 89 ? 11.672 -3.611 -26.907 1.00 76.19 89 ILE A O 1
ATOM 759 N N . LEU A 1 90 ? 9.995 -2.115 -27.092 1.00 73.25 90 LEU A N 1
ATOM 760 C CA . LEU A 1 90 ? 10.845 -0.965 -27.377 1.00 73.25 90 LEU A CA 1
ATOM 761 C C . LEU A 1 90 ? 11.689 -0.563 -26.170 1.00 73.25 90 LEU A C 1
ATOM 763 O O . LEU A 1 90 ? 12.899 -0.396 -26.311 1.00 73.25 90 LEU A O 1
ATOM 767 N N . ILE A 1 91 ? 11.082 -0.474 -24.985 1.00 76.06 91 ILE A N 1
ATOM 768 C CA . ILE A 1 91 ? 11.787 -0.170 -23.735 1.00 76.06 91 ILE A CA 1
ATOM 769 C C . ILE A 1 91 ? 12.836 -1.241 -23.438 1.00 76.06 91 ILE A C 1
ATOM 771 O O . ILE A 1 91 ? 13.985 -0.906 -23.159 1.00 76.06 91 ILE A O 1
ATOM 775 N N . SER A 1 92 ? 12.464 -2.521 -23.533 1.00 76.44 92 SER A N 1
ATOM 776 C CA . SER A 1 92 ? 13.389 -3.614 -23.251 1.00 76.44 92 SER A CA 1
ATOM 777 C C . SER A 1 92 ? 14.564 -3.611 -24.227 1.00 76.44 92 SER A C 1
ATOM 779 O O . SER A 1 92 ? 15.719 -3.604 -23.809 1.00 76.44 92 SER A O 1
ATOM 781 N N . SER A 1 93 ? 14.279 -3.496 -25.527 1.00 78.44 93 SER A N 1
ATOM 782 C CA . SER A 1 93 ? 15.318 -3.418 -26.557 1.00 78.44 93 SER A CA 1
ATOM 783 C C . SER A 1 93 ? 16.231 -2.206 -26.365 1.00 78.44 93 SER A C 1
ATOM 785 O O . SER A 1 93 ? 17.436 -2.318 -26.582 1.00 78.44 93 SER A O 1
ATOM 787 N N . PHE A 1 94 ? 15.675 -1.058 -25.961 1.00 79.62 94 PHE A N 1
ATOM 788 C CA . PHE A 1 94 ? 16.434 0.156 -25.675 1.00 79.62 94 PHE A CA 1
ATOM 789 C C . PHE A 1 94 ? 17.395 -0.049 -24.498 1.00 79.62 94 PHE A C 1
ATOM 791 O O . PHE A 1 94 ? 18.596 0.197 -24.626 1.00 79.62 94 PHE A O 1
ATOM 798 N N . LEU A 1 95 ? 16.875 -0.530 -23.367 1.00 79.94 95 LEU A N 1
ATOM 799 C CA . LEU A 1 95 ? 17.664 -0.718 -22.156 1.00 79.94 95 LEU A CA 1
ATOM 800 C C . LEU A 1 95 ? 18.765 -1.759 -22.376 1.00 79.94 95 LEU A C 1
ATOM 802 O O . LEU A 1 95 ? 19.927 -1.465 -22.108 1.00 79.94 95 LEU A O 1
ATOM 806 N N . THR A 1 96 ? 18.438 -2.926 -22.936 1.00 79.81 96 THR A N 1
ATOM 807 C CA . THR A 1 96 ? 19.417 -4.001 -23.146 1.00 79.81 96 THR A CA 1
ATOM 808 C C . THR A 1 96 ? 20.504 -3.603 -24.143 1.00 79.81 96 THR A C 1
ATOM 810 O O . THR A 1 96 ? 21.687 -3.717 -23.831 1.00 79.81 96 THR A O 1
ATOM 813 N N . ARG A 1 97 ? 20.134 -3.108 -25.333 1.00 79.06 97 ARG A N 1
ATOM 814 C CA . ARG A 1 97 ? 21.102 -2.892 -26.426 1.00 79.06 97 ARG A CA 1
ATOM 815 C C . ARG A 1 97 ? 21.940 -1.632 -26.295 1.00 79.06 97 ARG A C 1
ATOM 817 O O . ARG A 1 97 ? 22.961 -1.521 -26.953 1.00 79.06 97 ARG A O 1
ATOM 824 N N . TYR A 1 98 ? 21.482 -0.639 -25.543 1.00 79.00 98 TYR A N 1
ATOM 825 C CA . TYR A 1 98 ? 22.132 0.671 -25.578 1.00 79.00 98 TYR A CA 1
ATOM 826 C C . TYR A 1 98 ? 22.538 1.163 -24.209 1.00 79.00 98 TYR A C 1
ATOM 828 O O . TYR A 1 98 ? 23.592 1.775 -24.079 1.00 79.00 98 TYR A O 1
ATOM 836 N 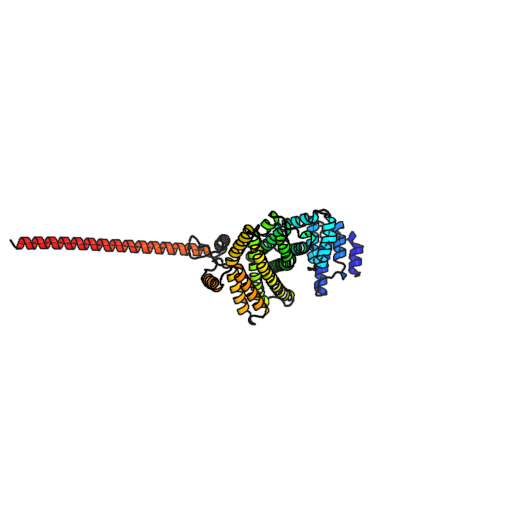N . VAL A 1 99 ? 21.734 0.884 -23.188 1.00 80.31 99 VAL A N 1
ATOM 837 C CA . VAL A 1 99 ? 22.041 1.345 -21.839 1.00 80.31 99 VAL A CA 1
ATOM 838 C C . VAL A 1 99 ? 22.939 0.342 -21.125 1.00 80.31 99 VAL A C 1
ATOM 840 O O . VAL A 1 99 ? 24.024 0.702 -20.674 1.00 80.31 99 VAL A O 1
ATOM 843 N N . LEU A 1 100 ? 22.517 -0.920 -21.043 1.00 82.12 100 LEU A N 1
ATOM 844 C CA . LEU A 1 100 ? 23.280 -1.961 -20.355 1.00 82.12 100 LEU A CA 1
ATOM 845 C C . LEU A 1 100 ? 24.584 -2.282 -21.088 1.00 82.12 100 LEU A C 1
ATOM 847 O O . LEU A 1 100 ? 25.617 -2.428 -20.442 1.00 82.12 100 LEU A O 1
ATOM 851 N N . GLU A 1 101 ? 24.565 -2.308 -22.423 1.00 82.69 101 GLU A N 1
ATOM 852 C CA . GLU A 1 101 ? 25.785 -2.481 -23.220 1.00 82.69 101 GLU A CA 1
ATOM 853 C C . GLU A 1 101 ? 26.798 -1.349 -22.969 1.00 82.69 101 GLU A C 1
ATOM 855 O O . GLU A 1 101 ? 27.986 -1.617 -22.796 1.00 82.69 101 GLU A O 1
ATOM 860 N N . ALA A 1 102 ? 26.337 -0.095 -22.864 1.00 81.12 102 ALA A N 1
ATOM 861 C CA . ALA A 1 102 ? 27.210 1.052 -22.612 1.00 81.12 102 ALA A CA 1
ATOM 862 C C . ALA A 1 102 ? 27.785 1.084 -21.189 1.00 81.12 102 ALA A C 1
ATOM 864 O O . ALA A 1 102 ? 28.940 1.464 -20.995 1.00 81.12 102 ALA A O 1
ATOM 865 N N . LEU A 1 103 ? 26.993 0.680 -20.195 1.00 81.25 103 LEU A N 1
ATOM 866 C CA . LEU A 1 103 ? 27.423 0.639 -18.798 1.00 81.25 103 LEU A CA 1
ATOM 867 C C . LEU A 1 103 ? 28.247 -0.618 -18.455 1.00 81.25 103 LEU A C 1
ATOM 869 O O . LEU A 1 103 ? 28.887 -0.672 -17.404 1.00 81.25 103 LEU A O 1
ATOM 873 N N . GLY A 1 104 ? 28.241 -1.631 -19.324 1.00 85.06 104 GLY A N 1
ATOM 874 C CA . GLY A 1 104 ? 28.959 -2.887 -19.133 1.00 85.06 104 GLY A CA 1
ATOM 875 C C . GLY A 1 104 ? 28.344 -3.796 -18.061 1.00 85.06 104 GLY A C 1
ATOM 876 O O . GLY A 1 104 ? 27.205 -3.624 -17.629 1.00 85.06 104 GLY A O 1
ATOM 877 N N . ALA A 1 105 ? 29.116 -4.790 -17.606 1.00 77.69 105 ALA A N 1
ATOM 878 C CA . ALA A 1 105 ? 28.630 -5.870 -16.735 1.00 77.69 105 ALA A CA 1
ATOM 879 C C . ALA A 1 105 ? 28.058 -5.405 -15.377 1.00 77.69 105 ALA A C 1
ATOM 881 O O . ALA A 1 105 ? 27.246 -6.108 -14.781 1.00 77.69 105 ALA A O 1
ATOM 882 N N . SER A 1 106 ? 28.458 -4.228 -14.885 1.00 79.75 106 SER A N 1
ATOM 883 C CA . SER A 1 106 ? 27.948 -3.633 -13.639 1.00 79.75 106 SER A CA 1
ATOM 884 C C . SER A 1 106 ? 26.803 -2.637 -13.856 1.00 79.75 106 SER A C 1
ATOM 886 O O . SER A 1 106 ? 26.242 -2.127 -12.881 1.00 79.75 106 SER A O 1
ATOM 888 N N . GLY A 1 107 ? 26.432 -2.359 -15.109 1.00 79.44 107 GLY A N 1
ATOM 889 C CA . GLY A 1 107 ? 25.464 -1.325 -15.463 1.00 79.44 107 GLY A CA 1
ATOM 890 C C . GLY A 1 107 ? 24.084 -1.525 -14.860 1.00 79.44 107 GLY A C 1
ATOM 891 O O . GLY A 1 107 ? 23.473 -0.578 -14.374 1.00 79.44 107 GLY A O 1
ATOM 892 N N . THR A 1 108 ? 23.649 -2.777 -14.801 1.00 73.38 108 THR A N 1
ATOM 893 C CA . THR A 1 108 ? 22.438 -3.237 -14.118 1.00 73.38 108 THR A CA 1
ATOM 894 C C . THR A 1 108 ? 22.354 -2.746 -12.673 1.00 73.38 108 THR A C 1
ATOM 896 O O . THR A 1 108 ? 21.400 -2.074 -12.280 1.00 73.38 108 THR A O 1
ATOM 899 N N . GLU A 1 109 ? 23.364 -3.075 -11.867 1.00 74.12 109 GLU A N 1
ATOM 900 C CA . GLU A 1 109 ? 23.388 -2.745 -10.443 1.00 74.12 109 GLU A CA 1
ATOM 901 C C . GLU A 1 109 ? 23.563 -1.237 -10.238 1.00 74.12 109 GLU A C 1
ATOM 903 O O . GLU A 1 109 ? 22.972 -0.648 -9.332 1.00 74.12 109 GLU A O 1
ATOM 908 N N . ALA A 1 110 ? 24.346 -0.592 -11.107 1.00 80.56 110 ALA A N 1
ATOM 909 C CA . ALA A 1 110 ? 24.532 0.850 -11.086 1.00 80.56 110 ALA A CA 1
ATOM 910 C C . ALA A 1 110 ? 23.214 1.597 -11.354 1.00 80.56 110 ALA A C 1
ATOM 912 O O . ALA A 1 110 ? 22.837 2.434 -10.539 1.00 80.56 110 ALA A O 1
ATOM 913 N N . LEU A 1 111 ? 22.464 1.240 -12.403 1.00 78.62 111 LEU A N 1
ATOM 914 C CA . LEU A 1 111 ? 21.150 1.830 -12.699 1.00 78.62 111 LEU A CA 1
ATOM 915 C C . LEU A 1 111 ? 20.143 1.606 -11.581 1.00 78.62 111 LEU A C 1
ATOM 917 O O . LEU A 1 111 ? 19.425 2.530 -11.211 1.00 78.62 111 LEU A O 1
ATOM 921 N N . ALA A 1 112 ? 20.091 0.395 -11.031 1.00 72.44 112 ALA A N 1
ATOM 922 C CA . ALA A 1 112 ? 19.220 0.083 -9.909 1.00 72.44 112 ALA A CA 1
ATOM 923 C C . ALA A 1 112 ? 19.526 0.953 -8.681 1.00 72.44 112 ALA A C 1
ATOM 925 O O . ALA A 1 112 ? 18.614 1.486 -8.043 1.00 72.44 112 ALA A O 1
ATOM 926 N N . ARG A 1 113 ? 20.815 1.130 -8.358 1.00 75.56 113 ARG A N 1
ATOM 927 C CA . ARG A 1 113 ? 21.248 2.013 -7.269 1.00 75.56 113 ARG A CA 1
ATOM 928 C C . ARG A 1 113 ? 20.934 3.473 -7.562 1.00 75.56 113 ARG A C 1
ATOM 930 O O . ARG A 1 113 ? 20.436 4.146 -6.663 1.00 75.56 113 ARG A O 1
ATOM 937 N N . CYS A 1 114 ? 21.181 3.951 -8.780 1.00 80.50 114 CYS A N 1
ATOM 938 C CA . CYS A 1 114 ? 20.835 5.312 -9.195 1.00 80.50 114 CYS A CA 1
ATOM 939 C C . CYS A 1 114 ? 19.337 5.553 -9.056 1.00 80.50 114 CYS A C 1
ATOM 941 O O . CYS A 1 114 ? 18.944 6.521 -8.412 1.00 80.50 114 CYS A O 1
ATOM 943 N N . ALA A 1 115 ? 18.510 4.607 -9.505 1.00 74.75 115 ALA A N 1
ATOM 944 C CA . ALA A 1 115 ? 17.075 4.645 -9.273 1.00 74.75 115 ALA A CA 1
ATOM 945 C C . ALA A 1 115 ? 16.766 4.808 -7.792 1.00 74.75 115 ALA A C 1
ATOM 947 O O . ALA A 1 115 ? 16.180 5.806 -7.387 1.00 74.75 115 ALA A O 1
ATOM 948 N N . ALA A 1 116 ? 17.240 3.891 -6.948 1.00 68.12 116 ALA A N 1
ATOM 949 C CA . ALA A 1 116 ? 16.992 3.947 -5.511 1.00 68.12 116 ALA A CA 1
ATOM 950 C C . ALA A 1 116 ? 17.452 5.274 -4.864 1.00 68.12 116 ALA A C 1
ATOM 952 O O . ALA A 1 116 ? 16.790 5.781 -3.955 1.00 68.12 116 ALA A O 1
ATOM 953 N N . GLN A 1 117 ? 18.557 5.863 -5.329 1.00 76.75 117 GLN A N 1
ATOM 954 C CA . GLN A 1 117 ? 19.071 7.140 -4.828 1.00 76.75 117 GLN A CA 1
ATOM 955 C C . GLN A 1 117 ? 18.251 8.347 -5.294 1.00 76.75 117 GLN A C 1
ATOM 957 O O . GLN A 1 117 ? 17.953 9.225 -4.481 1.00 76.75 117 GLN A O 1
ATOM 962 N N . HIS A 1 118 ? 17.881 8.410 -6.574 1.00 75.62 118 HIS A N 1
ATOM 963 C CA . HIS A 1 118 ? 17.032 9.473 -7.118 1.00 75.62 118 HIS A CA 1
ATOM 964 C C . HIS A 1 118 ? 15.645 9.443 -6.475 1.00 75.62 118 HIS A C 1
ATOM 966 O O . HIS A 1 118 ? 15.089 10.486 -6.124 1.00 75.62 118 HIS A O 1
ATOM 972 N N . LEU A 1 119 ? 15.148 8.245 -6.189 1.00 66.81 119 LEU A N 1
ATOM 973 C CA . LEU A 1 119 ? 13.909 8.020 -5.461 1.00 66.81 119 LEU A CA 1
ATOM 974 C C . LEU A 1 119 ? 13.911 8.617 -4.061 1.00 66.81 119 LEU A C 1
ATOM 976 O O . LEU A 1 119 ? 12.928 9.234 -3.664 1.00 66.81 119 LEU A O 1
ATOM 980 N N . ALA A 1 120 ? 15.016 8.503 -3.325 1.00 66.88 120 ALA A N 1
ATOM 981 C CA . ALA A 1 120 ? 15.125 9.099 -1.996 1.00 66.88 120 ALA A CA 1
ATOM 982 C C . ALA A 1 120 ? 15.130 10.642 -2.018 1.00 66.88 120 ALA A C 1
ATOM 984 O O . ALA A 1 120 ? 14.886 11.264 -0.984 1.00 66.88 120 ALA A O 1
ATOM 985 N N . LYS A 1 121 ? 15.426 11.256 -3.172 1.00 74.88 121 LYS A N 1
ATOM 986 C CA . LYS A 1 121 ? 15.653 12.702 -3.315 1.00 74.88 121 LYS A CA 1
ATOM 987 C C . LYS A 1 121 ? 14.497 13.457 -3.983 1.00 74.88 121 LYS A C 1
ATOM 989 O O . LYS A 1 121 ? 14.404 14.668 -3.799 1.00 74.88 121 LYS A O 1
ATOM 994 N N . ARG A 1 122 ? 13.648 12.790 -4.774 1.00 71.12 122 ARG A N 1
ATOM 995 C CA . ARG A 1 122 ? 12.652 13.445 -5.644 1.00 71.12 122 ARG A CA 1
ATOM 996 C C . ARG A 1 122 ? 11.261 13.599 -5.010 1.00 71.12 122 ARG A C 1
ATOM 998 O O . ARG A 1 122 ? 10.884 12.883 -4.084 1.00 71.12 122 ARG A O 1
ATOM 1005 N N . GLY A 1 123 ? 10.515 14.588 -5.508 1.00 68.75 123 GLY A N 1
ATOM 1006 C CA . GLY A 1 123 ? 9.161 14.926 -5.073 1.00 68.75 123 GLY A CA 1
ATOM 1007 C C . GLY A 1 123 ? 8.090 13.976 -5.617 1.00 68.75 123 GLY A C 1
ATOM 1008 O O . GLY A 1 123 ? 8.358 13.011 -6.328 1.00 68.75 123 GLY A O 1
ATOM 1009 N N . HIS A 1 124 ? 6.830 14.235 -5.257 1.00 66.62 124 HIS A N 1
ATOM 1010 C CA . HIS A 1 124 ? 5.723 13.327 -5.566 1.00 66.62 124 HIS A CA 1
ATOM 1011 C C . HIS A 1 124 ? 5.382 13.218 -7.060 1.00 66.62 124 HIS A C 1
ATOM 1013 O O . HIS A 1 124 ? 4.887 12.177 -7.481 1.00 66.62 124 HIS A O 1
ATOM 1019 N N . ARG A 1 125 ? 5.618 14.261 -7.868 1.00 64.62 125 ARG A N 1
ATOM 1020 C CA . ARG A 1 125 ? 5.270 14.251 -9.302 1.00 64.62 125 ARG A CA 1
ATOM 1021 C C . ARG A 1 125 ? 6.218 13.372 -10.111 1.00 64.62 125 ARG A C 1
ATOM 1023 O O . ARG A 1 125 ? 5.800 12.743 -11.082 1.00 64.62 125 ARG A O 1
ATOM 1030 N N . GLU A 1 126 ? 7.465 13.283 -9.677 1.00 74.88 126 GLU A N 1
ATOM 1031 C CA . GLU A 1 126 ? 8.491 12.464 -10.302 1.00 74.88 126 GLU A CA 1
ATOM 1032 C C . GLU A 1 126 ? 8.243 10.971 -10.038 1.00 74.88 126 GLU A C 1
ATOM 1034 O O . GLU A 1 126 ? 8.465 10.167 -10.939 1.00 74.88 126 GLU A O 1
ATOM 1039 N N . LEU A 1 127 ? 7.664 10.601 -8.883 1.00 70.25 127 LEU A N 1
ATOM 1040 C CA . LEU A 1 127 ? 7.441 9.202 -8.466 1.00 70.25 127 LEU A CA 1
ATOM 1041 C C . LEU A 1 127 ? 6.741 8.324 -9.508 1.00 70.25 127 LEU A C 1
ATOM 1043 O O . LEU A 1 127 ? 7.005 7.124 -9.556 1.00 70.25 127 LEU A O 1
ATOM 1047 N N . VAL A 1 128 ? 5.852 8.886 -10.336 1.00 68.88 128 VAL A N 1
ATOM 1048 C CA . VAL A 1 128 ? 5.218 8.116 -11.416 1.00 68.88 128 VAL A CA 1
ATOM 1049 C C . VAL A 1 128 ? 6.261 7.670 -12.415 1.00 68.88 128 VAL A C 1
ATOM 1051 O O . VAL A 1 128 ? 6.327 6.482 -12.696 1.00 68.88 128 VAL A O 1
ATOM 1054 N N . GLN A 1 129 ? 7.068 8.598 -12.937 1.00 69.94 129 GLN A N 1
ATOM 1055 C CA . GLN A 1 129 ? 8.090 8.276 -13.936 1.00 69.94 129 GLN A CA 1
ATOM 1056 C C . GLN A 1 129 ? 9.073 7.256 -13.377 1.00 69.94 129 GLN A C 1
ATOM 1058 O O . GLN A 1 129 ? 9.434 6.311 -14.069 1.00 69.94 129 GLN A O 1
ATOM 1063 N N . GLU A 1 130 ? 9.398 7.379 -12.095 1.00 71.12 130 GLU A N 1
ATOM 1064 C CA . GLU A 1 130 ? 10.292 6.440 -11.434 1.00 71.12 130 GLU A CA 1
ATOM 1065 C C . GLU A 1 130 ? 9.663 5.056 -11.238 1.00 71.12 130 GLU A C 1
ATOM 1067 O O . GLU A 1 130 ? 10.320 4.034 -11.424 1.00 71.12 130 GLU A O 1
ATOM 1072 N N . ALA A 1 131 ? 8.362 4.989 -10.945 1.00 69.56 131 ALA A N 1
ATOM 1073 C CA . ALA A 1 131 ? 7.628 3.728 -10.941 1.00 69.56 131 ALA A CA 1
ATOM 1074 C C . ALA A 1 131 ? 7.565 3.094 -12.341 1.00 69.56 131 ALA A C 1
ATOM 1076 O O . ALA A 1 131 ? 7.694 1.874 -12.455 1.00 69.56 131 ALA A O 1
ATOM 1077 N N . LYS A 1 132 ? 7.429 3.901 -13.405 1.00 71.56 132 LYS A N 1
ATOM 1078 C CA . LYS A 1 132 ? 7.513 3.408 -14.790 1.00 71.56 132 LYS A CA 1
ATOM 1079 C C . LYS A 1 132 ? 8.905 2.864 -15.097 1.00 71.56 132 LYS A C 1
ATOM 1081 O O . LYS A 1 132 ? 9.020 1.810 -15.717 1.00 71.56 132 LYS A O 1
ATOM 1086 N N . PHE A 1 133 ? 9.945 3.568 -14.652 1.00 73.50 133 PHE A N 1
ATOM 1087 C CA . PHE A 1 133 ? 11.331 3.149 -14.817 1.00 73.50 133 PHE A CA 1
ATOM 1088 C C . PHE A 1 133 ? 11.625 1.832 -14.114 1.00 73.50 133 PHE A C 1
ATOM 1090 O O . PHE A 1 133 ? 12.174 0.918 -14.721 1.00 73.50 133 PHE A O 1
ATOM 1097 N N . LEU A 1 134 ? 11.167 1.671 -12.879 1.00 68.94 134 LEU A N 1
ATOM 1098 C CA . LEU A 1 134 ? 11.349 0.414 -12.168 1.00 68.94 134 LEU A CA 1
ATOM 1099 C C . LEU A 1 134 ? 10.544 -0.737 -12.757 1.00 68.94 134 LEU A C 1
ATOM 1101 O O . LEU A 1 134 ? 11.047 -1.856 -12.786 1.00 68.94 134 LEU A O 1
ATOM 1105 N N . HIS A 1 135 ? 9.340 -0.478 -13.271 1.00 71.31 135 HIS A N 1
ATOM 1106 C CA . HIS A 1 135 ? 8.613 -1.486 -14.035 1.00 71.31 135 HIS A CA 1
ATOM 1107 C C . HIS A 1 135 ? 9.412 -1.919 -15.273 1.00 71.31 135 HIS A C 1
ATOM 1109 O O . HIS A 1 135 ? 9.644 -3.107 -15.464 1.00 71.31 135 HIS A O 1
ATOM 1115 N N . ALA A 1 136 ? 9.906 -0.966 -16.065 1.00 72.06 136 ALA A N 1
ATOM 1116 C CA . ALA A 1 136 ? 10.733 -1.248 -17.234 1.00 72.06 136 ALA A CA 1
ATOM 1117 C C . ALA A 1 136 ? 11.985 -2.068 -16.900 1.00 72.06 136 ALA A C 1
ATOM 1119 O O . ALA A 1 136 ? 12.266 -3.054 -17.581 1.00 72.06 136 ALA A O 1
ATOM 1120 N N . LEU A 1 137 ? 12.706 -1.693 -15.837 1.00 70.00 137 LEU A N 1
ATOM 1121 C CA . LEU A 1 137 ? 13.858 -2.457 -15.370 1.00 70.00 137 LEU A CA 1
ATOM 1122 C C . LEU A 1 137 ? 13.456 -3.875 -14.965 1.00 70.00 137 LEU A C 1
ATOM 1124 O O . LEU A 1 137 ? 14.142 -4.836 -15.283 1.00 70.00 137 LEU A O 1
ATOM 1128 N N . ALA A 1 138 ? 12.331 -4.030 -14.282 1.00 68.38 138 ALA A N 1
ATOM 1129 C CA . ALA A 1 138 ? 11.923 -5.327 -13.784 1.00 68.38 138 ALA A CA 1
ATOM 1130 C C . ALA A 1 138 ? 11.524 -6.337 -14.872 1.00 68.38 138 ALA A C 1
ATOM 1132 O O . ALA A 1 138 ? 11.559 -7.548 -14.638 1.00 68.38 138 ALA A O 1
ATOM 1133 N N . VAL A 1 139 ? 11.125 -5.845 -16.044 1.00 67.62 139 VAL A N 1
ATOM 1134 C CA . VAL A 1 139 ? 10.756 -6.681 -17.190 1.00 67.62 139 VAL A CA 1
ATOM 1135 C C . VAL A 1 139 ? 11.989 -7.165 -17.959 1.00 67.62 139 VAL A C 1
ATOM 1137 O O . VAL A 1 139 ? 11.901 -8.170 -18.668 1.00 67.62 139 VAL A O 1
ATOM 1140 N N . LEU A 1 140 ? 13.147 -6.521 -17.783 1.00 72.56 140 LEU A N 1
ATOM 1141 C CA . LEU A 1 140 ? 14.404 -7.000 -18.349 1.00 72.56 140 LEU A CA 1
ATOM 1142 C C . LEU A 1 140 ? 14.853 -8.283 -17.656 1.00 72.56 140 LEU A C 1
ATOM 1144 O O . LEU A 1 140 ? 15.051 -8.322 -16.440 1.00 72.56 140 LEU A O 1
ATOM 1148 N N . GLU A 1 141 ? 15.040 -9.334 -18.447 1.00 70.88 141 GLU A N 1
ATOM 1149 C CA . GLU A 1 141 ? 15.458 -10.647 -17.964 1.00 70.88 141 GLU A CA 1
ATOM 1150 C C . GLU A 1 141 ? 16.841 -10.583 -17.302 1.00 70.88 141 GLU A C 1
ATOM 1152 O O . GLU A 1 141 ? 17.062 -11.175 -16.247 1.00 70.88 141 GLU A O 1
ATOM 1157 N N . GLU A 1 142 ? 17.727 -9.748 -17.842 1.00 66.94 142 GLU A N 1
ATOM 1158 C CA . GLU A 1 142 ? 19.086 -9.504 -17.358 1.00 66.94 142 GLU A CA 1
ATOM 1159 C C . GLU A 1 142 ? 19.124 -8.783 -16.000 1.00 66.94 142 GLU A C 1
ATOM 1161 O O . GLU A 1 142 ? 20.136 -8.815 -15.298 1.00 66.94 142 GLU A O 1
ATOM 1166 N N . LEU A 1 143 ? 18.017 -8.143 -15.604 1.00 62.47 143 LEU A N 1
ATOM 1167 C CA . LEU A 1 143 ? 17.878 -7.432 -14.332 1.00 62.47 143 LEU A CA 1
ATOM 1168 C C . LEU A 1 143 ? 17.169 -8.275 -13.263 1.00 62.47 143 LEU A C 1
ATOM 1170 O O . LEU A 1 143 ? 17.001 -7.829 -12.131 1.00 62.47 143 LEU A O 1
ATOM 1174 N N . ARG A 1 144 ? 16.804 -9.528 -13.557 1.00 66.62 144 ARG A N 1
ATOM 1175 C CA . ARG A 1 144 ? 16.101 -10.426 -12.623 1.00 66.62 144 ARG A CA 1
ATOM 1176 C C . ARG A 1 144 ? 16.977 -10.981 -11.495 1.00 66.62 144 ARG A C 1
ATOM 1178 O O . ARG A 1 144 ? 16.654 -12.029 -10.935 1.00 66.62 144 ARG A O 1
ATOM 1185 N N . THR A 1 145 ? 18.056 -10.304 -11.105 1.00 68.88 145 THR A N 1
ATOM 1186 C CA . THR A 1 145 ? 18.803 -10.730 -9.919 1.00 68.88 145 THR A CA 1
ATOM 1187 C C . THR A 1 145 ? 17.922 -10.604 -8.676 1.00 68.88 145 THR A C 1
ATOM 1189 O O . THR A 1 145 ? 17.107 -9.691 -8.526 1.00 68.88 145 THR A O 1
ATOM 1192 N N . PHE A 1 146 ? 18.060 -11.568 -7.773 1.00 56.72 146 PHE A N 1
ATOM 1193 C CA . PHE A 1 146 ? 17.153 -11.728 -6.645 1.00 56.72 146 PHE A CA 1
ATOM 1194 C C . PHE A 1 146 ? 17.131 -10.510 -5.696 1.00 56.72 146 PHE A C 1
ATOM 1196 O O . PHE A 1 146 ? 16.062 -10.083 -5.254 1.00 56.72 146 PHE A O 1
ATOM 1203 N N . ALA A 1 147 ? 18.300 -9.920 -5.420 1.00 64.44 147 ALA A N 1
ATOM 1204 C CA . ALA A 1 147 ? 18.427 -8.731 -4.575 1.00 64.44 147 ALA A CA 1
ATOM 1205 C C . ALA A 1 147 ? 17.636 -7.540 -5.143 1.00 64.44 147 ALA A C 1
ATOM 1207 O O . ALA A 1 147 ? 16.925 -6.856 -4.404 1.00 64.44 147 ALA A O 1
ATOM 1208 N N . LEU A 1 148 ? 17.674 -7.360 -6.468 1.00 67.19 148 LEU A N 1
ATOM 1209 C CA . LEU A 1 148 ? 16.949 -6.285 -7.131 1.00 67.19 148 LEU A CA 1
ATOM 1210 C C . LEU A 1 148 ? 15.429 -6.469 -7.015 1.00 67.19 148 LEU A C 1
ATOM 1212 O O . LEU A 1 148 ? 14.712 -5.507 -6.747 1.00 67.19 148 LEU A O 1
ATOM 1216 N N . LYS A 1 149 ? 14.930 -7.707 -7.128 1.00 71.12 149 LYS A N 1
ATOM 1217 C CA . LYS A 1 149 ? 13.492 -8.012 -7.008 1.00 71.12 149 LYS A CA 1
ATOM 1218 C C . LYS A 1 149 ? 12.922 -7.624 -5.639 1.00 71.12 149 LYS A C 1
ATOM 1220 O O . LYS A 1 149 ? 11.845 -7.025 -5.567 1.00 71.12 149 LYS A O 1
ATOM 1225 N N . HIS A 1 150 ? 13.640 -7.923 -4.554 1.00 70.3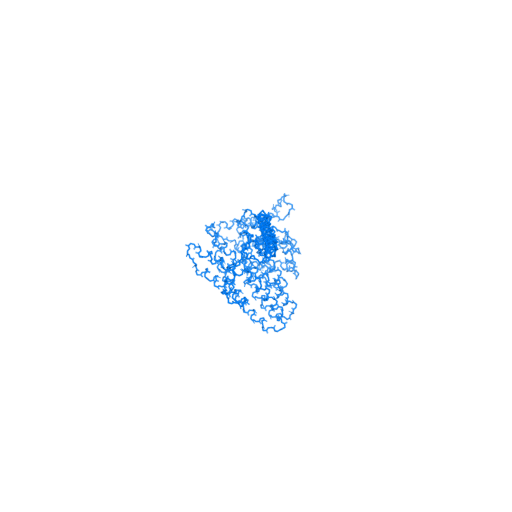1 150 HIS A N 1
ATOM 1226 C CA . HIS A 1 150 ? 13.222 -7.548 -3.199 1.00 70.31 150 HIS A CA 1
ATOM 1227 C C . HIS A 1 150 ? 13.236 -6.024 -2.994 1.00 70.31 150 HIS A C 1
ATOM 1229 O O . HIS A 1 150 ? 12.294 -5.456 -2.434 1.00 70.31 150 HIS A O 1
ATOM 1235 N N . ASP A 1 151 ? 14.271 -5.344 -3.489 1.00 73.75 151 ASP A N 1
ATOM 1236 C CA . ASP A 1 151 ? 14.367 -3.888 -3.393 1.00 73.75 151 ASP A CA 1
ATOM 1237 C C . ASP A 1 151 ? 13.272 -3.176 -4.201 1.00 73.75 151 ASP A C 1
ATOM 1239 O O . ASP A 1 151 ? 12.705 -2.198 -3.709 1.00 73.75 151 ASP A O 1
ATOM 1243 N N . ILE A 1 152 ? 12.893 -3.707 -5.370 1.00 74.38 152 ILE A N 1
ATOM 1244 C CA . ILE A 1 152 ? 11.765 -3.212 -6.176 1.00 74.38 152 ILE A CA 1
ATOM 1245 C C . ILE A 1 152 ? 10.435 -3.359 -5.423 1.00 74.38 152 ILE A C 1
ATOM 1247 O O . ILE A 1 152 ? 9.608 -2.448 -5.435 1.00 74.38 152 ILE A O 1
ATOM 1251 N N . LEU A 1 153 ? 10.213 -4.469 -4.715 1.00 73.56 153 LEU A N 1
ATOM 1252 C CA . LEU A 1 153 ? 8.993 -4.667 -3.921 1.00 73.56 153 LEU A CA 1
ATOM 1253 C C . LEU A 1 153 ? 8.891 -3.697 -2.755 1.00 73.56 153 LEU A C 1
ATOM 1255 O O . LEU A 1 153 ? 7.857 -3.048 -2.556 1.00 73.56 153 LEU A O 1
ATOM 1259 N N . ARG A 1 154 ? 9.984 -3.584 -1.996 1.00 81.06 154 ARG A N 1
ATOM 1260 C CA . ARG A 1 154 ? 10.102 -2.596 -0.928 1.00 81.06 154 ARG A CA 1
ATOM 1261 C C . ARG A 1 154 ? 9.862 -1.196 -1.482 1.00 81.06 154 ARG A C 1
ATOM 1263 O O . ARG A 1 154 ? 9.156 -0.410 -0.850 1.00 81.06 154 ARG A O 1
ATOM 1270 N N . TYR A 1 155 ? 10.399 -0.908 -2.666 1.00 77.56 155 TYR A N 1
ATOM 1271 C CA . TYR A 1 155 ? 10.197 0.359 -3.343 1.00 77.56 155 TYR A CA 1
ATOM 1272 C C . TYR A 1 155 ? 8.731 0.604 -3.688 1.00 77.56 155 TYR A C 1
ATOM 1274 O O . TYR A 1 155 ? 8.202 1.630 -3.276 1.00 77.56 155 TYR A O 1
ATOM 1282 N N . PHE A 1 156 ? 8.057 -0.300 -4.407 1.00 77.31 156 PHE A N 1
ATOM 1283 C CA . PHE A 1 156 ? 6.667 -0.068 -4.799 1.00 77.31 156 PHE A CA 1
ATOM 1284 C C . PHE A 1 156 ? 5.797 0.136 -3.563 1.00 77.31 156 PHE A C 1
ATOM 1286 O O . PHE A 1 156 ? 5.005 1.075 -3.519 1.00 77.31 156 PHE A O 1
ATOM 1293 N N . SER A 1 157 ? 6.014 -0.653 -2.506 1.00 77.94 157 SER A N 1
ATOM 1294 C CA . SER A 1 157 ? 5.323 -0.437 -1.235 1.00 77.94 157 SER A CA 1
ATOM 1295 C C . SER A 1 157 ? 5.624 0.937 -0.622 1.00 77.94 157 SER A C 1
ATOM 1297 O O . SER A 1 157 ? 4.715 1.560 -0.073 1.00 77.94 157 SER A O 1
ATOM 1299 N N . TRP A 1 158 ? 6.872 1.404 -0.673 1.00 82.75 158 TRP A N 1
ATOM 1300 C CA . TRP A 1 158 ? 7.270 2.715 -0.159 1.00 82.75 158 TRP A CA 1
ATOM 1301 C C . TRP A 1 158 ? 6.704 3.868 -0.994 1.00 82.75 158 TRP A C 1
ATOM 1303 O O . TRP A 1 158 ? 6.138 4.797 -0.427 1.00 82.75 158 TRP A O 1
ATOM 1313 N N . ALA A 1 159 ? 6.800 3.798 -2.321 1.00 74.81 159 ALA A N 1
ATOM 1314 C CA . ALA A 1 159 ? 6.331 4.822 -3.247 1.00 74.81 159 ALA A CA 1
ATOM 1315 C C . ALA A 1 159 ? 4.813 4.990 -3.171 1.00 74.81 159 ALA A C 1
ATOM 1317 O O . ALA A 1 159 ? 4.310 6.112 -3.141 1.00 74.81 159 ALA A O 1
ATOM 1318 N N . ILE A 1 160 ? 4.087 3.878 -3.053 1.00 74.44 160 ILE A N 1
ATOM 1319 C CA . ILE A 1 160 ? 2.643 3.873 -2.822 1.00 74.44 160 ILE A CA 1
ATOM 1320 C C . ILE A 1 160 ? 2.302 4.545 -1.482 1.00 74.44 160 ILE A C 1
ATOM 1322 O O . ILE A 1 160 ? 1.432 5.412 -1.424 1.00 74.44 160 ILE A O 1
ATOM 1326 N N . GLU A 1 161 ? 3.005 4.197 -0.401 1.00 77.75 161 GLU A N 1
ATOM 1327 C CA . GLU A 1 161 ? 2.801 4.822 0.914 1.00 77.75 161 GLU A CA 1
ATOM 1328 C C . GLU A 1 161 ? 3.149 6.320 0.893 1.00 77.75 161 GLU A C 1
ATOM 1330 O O . GLU A 1 161 ? 2.461 7.136 1.510 1.00 77.75 161 GLU A O 1
ATOM 1335 N N . LEU A 1 162 ? 4.194 6.707 0.161 1.00 77.06 162 LEU A N 1
ATOM 1336 C CA . LEU A 1 162 ? 4.604 8.094 -0.003 1.00 77.06 162 LEU A CA 1
ATOM 1337 C C . LEU A 1 162 ? 3.567 8.892 -0.800 1.00 77.06 162 LEU A C 1
ATOM 1339 O O . LEU A 1 162 ? 3.182 9.975 -0.363 1.00 77.06 162 LEU A O 1
ATOM 1343 N N . ALA A 1 163 ? 3.072 8.356 -1.917 1.00 72.62 163 ALA A N 1
ATOM 1344 C CA . ALA A 1 163 ? 2.000 8.961 -2.705 1.00 72.62 163 ALA A CA 1
ATOM 1345 C C . ALA A 1 163 ? 0.709 9.105 -1.882 1.00 72.62 163 ALA A C 1
ATOM 1347 O O . ALA A 1 163 ? 0.068 10.157 -1.894 1.00 72.62 163 ALA A O 1
ATOM 1348 N N . PHE A 1 164 ? 0.387 8.107 -1.058 1.00 75.75 164 PHE A N 1
ATOM 1349 C CA . PHE A 1 164 ? -0.740 8.189 -0.135 1.00 75.75 164 PHE A CA 1
ATOM 1350 C C . PHE A 1 164 ? -0.568 9.285 0.928 1.00 75.75 164 PHE A C 1
ATOM 1352 O O . PHE A 1 164 ? -1.517 10.002 1.257 1.00 75.75 164 PHE A O 1
ATOM 1359 N N . ARG A 1 165 ? 0.640 9.452 1.477 1.00 74.75 165 ARG A N 1
ATOM 1360 C CA . ARG A 1 165 ? 0.941 10.559 2.401 1.00 74.75 165 ARG A CA 1
ATOM 1361 C C . ARG A 1 165 ? 0.868 11.911 1.700 1.00 74.75 165 ARG A C 1
ATOM 1363 O O . ARG A 1 165 ? 0.326 12.844 2.285 1.00 74.75 165 ARG A O 1
ATOM 1370 N N . ALA A 1 166 ? 1.338 11.999 0.456 1.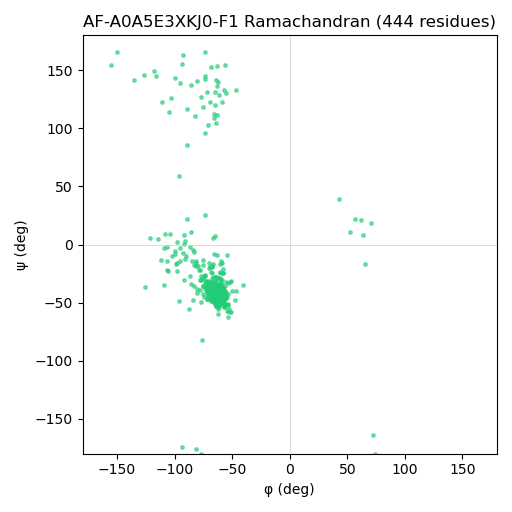00 71.75 166 ALA A N 1
ATOM 1371 C CA . ALA A 1 166 ? 1.212 13.188 -0.387 1.00 71.75 166 ALA A CA 1
ATOM 1372 C C . ALA A 1 166 ? -0.242 13.634 -0.483 1.00 71.75 166 ALA A C 1
ATOM 1374 O O . ALA A 1 166 ? -0.579 14.774 -0.176 1.00 71.75 166 ALA A O 1
ATOM 1375 N N . ARG A 1 167 ? -1.119 12.683 -0.822 1.00 75.38 167 ARG A N 1
ATOM 1376 C CA . ARG A 1 167 ? -2.560 12.893 -0.945 1.00 75.38 167 ARG A CA 1
ATOM 1377 C C . ARG A 1 167 ? -3.177 13.479 0.325 1.00 75.38 167 ARG A C 1
ATOM 1379 O O . ARG A 1 167 ? -4.148 14.218 0.239 1.00 75.38 167 ARG A O 1
ATOM 1386 N N . ARG A 1 168 ? -2.640 13.151 1.504 1.00 70.62 168 ARG A N 1
ATOM 1387 C CA . ARG A 1 168 ? -3.124 13.690 2.786 1.00 70.62 168 ARG A CA 1
ATOM 1388 C C . ARG A 1 168 ? -2.672 15.123 3.054 1.00 70.62 168 ARG A C 1
ATOM 1390 O O . ARG A 1 168 ? -3.353 15.820 3.796 1.00 70.62 168 ARG A O 1
ATOM 1397 N N . ASN A 1 169 ? -1.537 15.535 2.496 1.00 68.25 169 ASN A N 1
ATOM 1398 C CA . ASN A 1 169 ? -0.918 16.826 2.793 1.00 68.25 169 ASN A CA 1
ATOM 1399 C C . ASN A 1 169 ? -1.248 17.908 1.759 1.00 68.25 169 ASN A C 1
ATOM 1401 O O . ASN A 1 169 ? -1.139 19.091 2.071 1.00 68.25 169 ASN A O 1
ATOM 1405 N N . VAL A 1 170 ? -1.616 17.529 0.534 1.00 64.88 170 VAL A N 1
ATOM 1406 C CA . VAL A 1 170 ? -1.837 18.478 -0.561 1.00 64.88 170 VAL A CA 1
ATOM 1407 C C . VAL A 1 170 ? -3.340 18.667 -0.782 1.00 64.88 170 VAL A C 1
ATOM 1409 O O . VAL A 1 170 ? -4.064 17.702 -1.010 1.00 64.88 170 VAL A O 1
ATOM 1412 N N . ASN A 1 171 ? -3.805 19.923 -0.768 1.00 61.69 171 ASN A N 1
ATOM 1413 C CA . ASN A 1 171 ? -5.188 20.299 -1.114 1.00 61.69 171 ASN A CA 1
ATOM 1414 C C . ASN A 1 171 ? -5.563 19.972 -2.577 1.00 61.69 171 ASN A C 1
ATOM 1416 O O . ASN A 1 171 ? -6.728 20.054 -2.956 1.00 61.69 171 ASN A O 1
ATOM 1420 N N . ASP A 1 172 ? -4.585 19.579 -3.389 1.00 59.91 172 ASP A N 1
ATOM 1421 C CA . ASP A 1 172 ? -4.705 19.273 -4.811 1.00 59.91 172 ASP A CA 1
ATOM 1422 C C . ASP A 1 172 ? -4.887 17.762 -5.038 1.00 59.91 172 ASP A C 1
ATOM 1424 O O . ASP A 1 172 ? -4.067 17.059 -5.634 1.00 59.91 172 ASP A O 1
ATOM 1428 N N . GLY A 1 173 ? -5.960 17.224 -4.452 1.00 67.75 173 GLY A N 1
ATOM 1429 C CA . GLY A 1 173 ? -6.183 15.782 -4.354 1.00 67.75 173 GLY A CA 1
ATOM 1430 C C . GLY A 1 173 ? -6.208 15.052 -5.702 1.00 67.75 173 GLY A C 1
ATOM 1431 O O . GLY A 1 173 ? -5.918 13.861 -5.739 1.00 67.75 173 GLY A O 1
ATOM 1432 N N . ALA A 1 174 ? -6.522 15.716 -6.815 1.00 70.06 174 ALA A N 1
ATOM 1433 C CA . ALA A 1 174 ? -6.598 15.066 -8.125 1.00 70.06 174 ALA A CA 1
ATOM 1434 C C . ALA A 1 174 ? -5.222 14.591 -8.632 1.00 70.06 174 ALA A C 1
ATOM 1436 O O . ALA A 1 174 ? -5.088 13.434 -9.038 1.00 70.06 174 ALA A O 1
ATOM 1437 N N . ASP A 1 175 ? -4.196 15.440 -8.542 1.00 69.38 175 ASP A N 1
ATOM 1438 C CA . ASP A 1 175 ? -2.840 15.124 -9.009 1.00 69.38 175 ASP A CA 1
ATOM 1439 C C . ASP A 1 175 ? -2.202 14.007 -8.179 1.00 69.38 175 ASP A C 1
ATOM 1441 O O . ASP A 1 175 ? -1.664 13.046 -8.731 1.00 69.38 175 ASP A O 1
ATOM 1445 N N . ALA A 1 176 ? -2.323 14.078 -6.850 1.00 73.00 176 ALA A N 1
ATOM 1446 C CA . ALA A 1 176 ? -1.785 13.050 -5.961 1.00 73.00 176 ALA A CA 1
ATOM 1447 C C . ALA A 1 176 ? -2.409 11.670 -6.229 1.00 73.00 176 ALA A C 1
ATOM 1449 O O . ALA A 1 176 ? -1.717 10.655 -6.185 1.00 73.00 176 ALA A O 1
ATOM 1450 N N . ASN A 1 177 ? -3.702 11.625 -6.560 1.00 73.56 177 ASN A N 1
ATOM 1451 C CA . ASN A 1 177 ? -4.371 10.373 -6.896 1.00 73.56 177 ASN A CA 1
ATOM 1452 C C . ASN A 1 177 ? -3.942 9.815 -8.256 1.00 73.56 177 ASN A C 1
ATOM 1454 O O . ASN A 1 177 ? -3.752 8.607 -8.379 1.00 73.56 177 ASN A O 1
ATOM 1458 N N . ARG A 1 178 ? -3.751 10.670 -9.269 1.00 73.38 178 ARG A N 1
ATOM 1459 C CA . ARG A 1 178 ? -3.197 10.244 -10.566 1.00 73.38 178 ARG A CA 1
ATOM 1460 C C . ARG A 1 178 ? -1.807 9.647 -10.398 1.00 73.38 178 ARG A C 1
ATOM 1462 O O . ARG A 1 178 ? -1.517 8.603 -10.980 1.00 73.38 178 ARG A O 1
ATOM 1469 N N . VAL A 1 179 ? -0.980 10.282 -9.566 1.00 75.00 179 VAL A N 1
ATOM 1470 C CA . VAL A 1 179 ? 0.347 9.773 -9.217 1.00 75.00 179 VAL A CA 1
ATOM 1471 C C . VAL A 1 179 ? 0.245 8.401 -8.565 1.00 75.00 179 VAL A C 1
ATOM 1473 O O . VAL A 1 179 ? 0.897 7.456 -8.999 1.00 75.00 179 VAL A O 1
ATOM 1476 N N . GLU A 1 180 ? -0.611 8.277 -7.553 1.00 77.75 180 GLU A N 1
ATOM 1477 C CA . GLU A 1 180 ? -0.772 7.033 -6.814 1.00 77.75 180 GLU A CA 1
ATOM 1478 C C . GLU A 1 180 ? -1.258 5.877 -7.702 1.00 77.75 180 GLU A C 1
ATOM 1480 O O . GLU A 1 180 ? -0.700 4.782 -7.645 1.00 77.75 180 GLU A O 1
ATOM 1485 N N . ILE A 1 181 ? -2.240 6.132 -8.571 1.00 74.69 181 ILE A N 1
ATOM 1486 C CA . ILE A 1 181 ? -2.729 5.145 -9.541 1.00 74.69 181 ILE A CA 1
ATOM 1487 C C . ILE A 1 181 ? -1.628 4.763 -10.522 1.00 74.69 181 ILE A C 1
ATOM 1489 O O . ILE A 1 181 ? -1.457 3.581 -10.800 1.00 74.69 181 ILE A O 1
ATOM 1493 N N . GLY A 1 182 ? -0.873 5.737 -11.036 1.00 73.62 182 GLY A N 1
ATOM 1494 C CA . GLY A 1 182 ? 0.238 5.472 -11.946 1.00 73.62 182 GLY A CA 1
ATOM 1495 C C . GLY A 1 182 ? 1.282 4.546 -11.321 1.00 73.62 182 GLY A C 1
ATOM 1496 O O . GLY A 1 182 ? 1.681 3.564 -11.945 1.00 73.62 182 GLY A O 1
ATOM 1497 N N . ILE A 1 183 ? 1.673 4.813 -10.071 1.00 75.88 183 ILE A N 1
ATOM 1498 C CA . ILE A 1 183 ? 2.620 3.971 -9.325 1.00 75.88 183 ILE A CA 1
ATOM 1499 C C . ILE A 1 183 ? 2.037 2.576 -9.100 1.00 75.88 183 ILE A C 1
ATOM 1501 O O . ILE A 1 183 ? 2.720 1.581 -9.334 1.00 75.88 183 ILE A O 1
ATOM 1505 N N . TRP A 1 184 ? 0.783 2.490 -8.656 1.00 78.69 184 TRP A N 1
ATOM 1506 C CA . TRP A 1 184 ? 0.144 1.209 -8.372 1.00 78.69 184 TRP A CA 1
ATOM 1507 C C . TRP A 1 184 ? -0.059 0.355 -9.625 1.00 78.69 184 TRP A C 1
ATOM 1509 O O . TRP A 1 184 ? 0.139 -0.857 -9.580 1.00 78.69 184 TRP A O 1
ATOM 1519 N N . TYR A 1 185 ? -0.400 0.971 -10.753 1.00 75.75 185 TYR A N 1
ATOM 1520 C CA . TYR A 1 185 ? -0.506 0.283 -12.033 1.00 75.75 185 TYR A CA 1
ATOM 1521 C C . TYR A 1 185 ? 0.843 -0.316 -12.448 1.00 75.75 185 TYR A C 1
ATOM 1523 O O . TYR A 1 185 ? 0.925 -1.512 -12.710 1.00 75.75 185 TYR A O 1
ATOM 1531 N N . CYS A 1 186 ? 1.923 0.476 -12.398 1.00 74.25 186 CYS A N 1
ATOM 1532 C CA . CYS A 1 186 ? 3.278 -0.009 -12.692 1.00 74.25 186 CYS A CA 1
ATOM 1533 C C . CYS A 1 186 ? 3.694 -1.150 -11.755 1.00 74.25 186 CYS A C 1
ATOM 1535 O O . CYS A 1 186 ? 4.274 -2.141 -12.193 1.00 74.25 186 CYS A O 1
ATOM 1537 N N . ALA A 1 187 ? 3.365 -1.020 -10.468 1.00 77.00 187 ALA A N 1
ATOM 1538 C CA . ALA A 1 187 ? 3.589 -2.073 -9.494 1.00 77.00 187 ALA A CA 1
ATOM 1539 C C . ALA A 1 187 ? 2.818 -3.339 -9.876 1.00 77.00 187 ALA A C 1
ATOM 1541 O O . ALA A 1 187 ? 3.390 -4.419 -9.866 1.00 77.00 187 ALA A O 1
ATOM 1542 N N . THR A 1 188 ? 1.542 -3.230 -10.248 1.00 73.88 188 THR A N 1
ATOM 1543 C CA . THR A 1 188 ? 0.739 -4.415 -10.564 1.00 73.88 188 THR A CA 1
ATOM 1544 C C . THR A 1 188 ? 1.221 -5.121 -11.821 1.00 73.88 188 THR A C 1
ATOM 1546 O O . THR A 1 188 ? 1.327 -6.343 -11.798 1.00 73.88 188 THR A O 1
ATOM 1549 N N . LEU A 1 189 ? 1.621 -4.377 -12.856 1.00 72.81 189 LEU A N 1
ATOM 1550 C CA . LEU A 1 189 ? 2.272 -4.970 -14.024 1.00 72.81 189 LEU A CA 1
ATOM 1551 C C . LEU A 1 189 ? 3.531 -5.749 -13.613 1.00 72.81 189 LEU A C 1
ATOM 1553 O O . LEU A 1 189 ? 3.658 -6.924 -13.951 1.00 72.81 189 LEU A O 1
ATOM 1557 N N . TYR A 1 190 ? 4.391 -5.165 -12.768 1.00 76.56 190 TYR A N 1
ATOM 1558 C CA . TYR A 1 190 ? 5.546 -5.876 -12.206 1.00 76.56 190 TYR A CA 1
ATOM 1559 C C . TYR A 1 190 ? 5.143 -7.156 -11.460 1.00 76.56 190 TYR A C 1
ATOM 1561 O O . TYR A 1 190 ? 5.736 -8.217 -11.673 1.00 76.56 190 TYR A O 1
ATOM 1569 N N . PHE A 1 191 ? 4.124 -7.072 -10.602 1.00 72.12 191 PHE A N 1
ATOM 1570 C CA . PHE A 1 191 ? 3.625 -8.226 -9.864 1.00 72.12 191 PHE A CA 1
ATOM 1571 C C . PHE A 1 191 ? 3.028 -9.298 -10.781 1.00 72.12 191 PHE A C 1
ATOM 1573 O O . PHE A 1 191 ? 3.082 -10.470 -10.434 1.00 72.12 191 PHE A O 1
ATOM 1580 N N . SER A 1 192 ? 2.470 -8.928 -11.930 1.00 72.19 192 SER A N 1
ATOM 1581 C CA . SER A 1 192 ? 1.874 -9.888 -12.865 1.00 72.19 192 SER A CA 1
ATOM 1582 C C . SER A 1 192 ? 2.930 -10.574 -13.728 1.00 72.19 192 SER A C 1
ATOM 1584 O O . SER A 1 192 ? 2.849 -11.776 -13.960 1.00 72.19 192 SER A O 1
ATOM 1586 N N . GLU A 1 193 ? 3.962 -9.838 -14.152 1.00 73.94 193 GLU A N 1
ATOM 1587 C CA . GLU A 1 193 ? 4.930 -10.326 -15.134 1.00 73.94 193 GLU A CA 1
ATOM 1588 C C . GLU A 1 193 ? 6.190 -10.917 -14.494 1.00 73.94 193 GLU A C 1
ATOM 1590 O O . GLU A 1 193 ? 6.643 -11.999 -14.864 1.00 73.94 193 GLU A O 1
ATOM 1595 N N . ALA A 1 194 ? 6.796 -10.206 -13.542 1.00 72.81 194 ALA A N 1
ATOM 1596 C CA . ALA A 1 194 ? 8.097 -10.588 -12.995 1.00 72.81 194 ALA A CA 1
ATOM 1597 C C . ALA A 1 194 ? 7.958 -11.488 -11.766 1.00 72.81 194 ALA A C 1
ATOM 1599 O O . ALA A 1 194 ? 8.810 -12.338 -11.497 1.00 72.81 194 ALA A O 1
ATOM 1600 N N . TYR A 1 195 ? 6.884 -11.315 -11.009 1.00 72.31 195 TYR A N 1
ATOM 1601 C CA . TYR A 1 195 ? 6.730 -11.977 -9.725 1.00 72.31 195 TYR A CA 1
ATOM 1602 C C . TYR A 1 195 ? 6.472 -13.486 -9.804 1.00 72.31 195 TYR A C 1
ATOM 1604 O O . TYR A 1 195 ? 7.060 -14.199 -8.994 1.00 72.31 195 TYR A O 1
ATOM 1612 N N . PRO A 1 196 ? 5.679 -14.026 -10.753 1.00 72.94 196 PRO A N 1
ATOM 1613 C CA . PRO A 1 196 ? 5.557 -15.476 -10.896 1.00 72.94 196 PRO A CA 1
ATOM 1614 C C . PRO A 1 196 ? 6.921 -16.130 -11.138 1.00 72.94 196 PRO A C 1
ATOM 1616 O O . PRO A 1 196 ? 7.287 -17.060 -10.422 1.00 72.94 196 PRO A O 1
ATOM 1619 N N . SER A 1 197 ? 7.734 -15.546 -12.032 1.00 74.19 197 SER A N 1
ATOM 1620 C CA . SER A 1 197 ? 9.112 -16.003 -12.270 1.00 74.19 197 SER A CA 1
ATOM 1621 C C . SER A 1 197 ? 9.978 -15.904 -11.013 1.00 74.19 197 SER A C 1
ATOM 1623 O O . SER A 1 197 ? 10.773 -16.788 -10.728 1.00 74.19 197 SER A O 1
ATOM 1625 N N . TRP A 1 198 ? 9.789 -14.860 -10.199 1.00 75.25 198 TRP A N 1
ATOM 1626 C CA . TRP A 1 198 ? 10.488 -14.728 -8.923 1.00 75.25 198 TRP A CA 1
ATOM 1627 C C . TRP A 1 198 ? 10.162 -15.858 -7.957 1.00 75.25 198 TRP A C 1
ATOM 1629 O O . TRP A 1 198 ? 11.049 -16.346 -7.266 1.00 75.25 198 TRP A O 1
ATOM 1639 N N . ILE A 1 199 ? 8.904 -16.280 -7.902 1.00 69.94 199 ILE A N 1
ATOM 1640 C CA . ILE A 1 199 ? 8.499 -17.370 -7.025 1.00 69.94 199 ILE A CA 1
ATOM 1641 C C . ILE A 1 199 ? 9.048 -18.700 -7.518 1.00 69.94 199 ILE A C 1
ATOM 1643 O O . ILE A 1 199 ? 9.532 -19.484 -6.701 1.00 69.94 199 ILE A O 1
ATOM 1647 N N . GLU A 1 200 ? 9.034 -18.931 -8.828 1.00 75.69 200 GLU A N 1
ATOM 1648 C CA . GLU A 1 200 ? 9.708 -20.083 -9.420 1.00 75.69 200 GLU A CA 1
ATOM 1649 C C . GLU A 1 200 ? 11.187 -20.094 -9.024 1.00 75.69 200 GLU A C 1
ATOM 1651 O O . GLU A 1 200 ? 11.616 -21.069 -8.404 1.00 75.69 200 GLU A O 1
ATOM 1656 N N . ASP A 1 201 ? 11.895 -18.974 -9.209 1.00 76.06 201 ASP A N 1
ATOM 1657 C CA . ASP A 1 201 ? 13.300 -18.812 -8.818 1.00 76.06 201 ASP A CA 1
ATOM 1658 C C . ASP A 1 201 ? 13.530 -19.085 -7.324 1.00 76.06 201 ASP A C 1
ATOM 1660 O O . ASP A 1 201 ? 14.480 -19.768 -6.958 1.00 76.06 201 ASP A O 1
ATOM 1664 N N . ILE A 1 202 ? 12.664 -18.584 -6.432 1.00 72.25 202 ILE A N 1
ATOM 1665 C CA . ILE A 1 202 ? 12.754 -18.843 -4.983 1.00 72.25 202 ILE A CA 1
ATOM 1666 C C . ILE A 1 202 ? 12.605 -20.334 -4.696 1.00 72.25 202 ILE A C 1
ATOM 1668 O O . ILE A 1 202 ? 13.320 -20.891 -3.861 1.00 72.25 202 ILE A O 1
ATOM 1672 N N . THR A 1 203 ? 11.655 -20.986 -5.362 1.00 70.75 203 THR A N 1
ATOM 1673 C CA . THR A 1 203 ? 11.401 -22.411 -5.148 1.00 70.75 203 THR A CA 1
ATOM 1674 C C . THR A 1 203 ? 12.483 -23.301 -5.754 1.00 70.75 203 THR A C 1
ATOM 1676 O O . THR A 1 203 ? 12.710 -24.391 -5.229 1.00 70.75 203 THR A O 1
ATOM 1679 N N . SER A 1 204 ? 13.171 -22.844 -6.805 1.00 77.88 204 SER A N 1
ATOM 1680 C CA . SER A 1 204 ? 14.249 -23.572 -7.481 1.00 77.88 204 SER A CA 1
ATOM 1681 C C . SER A 1 204 ? 15.654 -23.200 -7.002 1.00 77.88 204 SER A C 1
ATOM 1683 O O . SER A 1 204 ? 16.601 -23.922 -7.311 1.00 77.88 204 SER A O 1
ATOM 1685 N N . ALA A 1 205 ? 15.821 -22.102 -6.260 1.00 78.06 205 ALA A N 1
ATOM 1686 C CA . ALA A 1 205 ? 17.123 -21.642 -5.792 1.00 78.06 205 ALA A CA 1
ATOM 1687 C C . ALA A 1 205 ? 17.792 -22.682 -4.882 1.00 78.06 205 ALA A C 1
ATOM 1689 O O . ALA A 1 205 ? 17.222 -23.148 -3.891 1.00 78.06 205 ALA A O 1
ATOM 1690 N N . SER A 1 206 ? 19.045 -23.012 -5.198 1.00 75.12 206 SER A N 1
ATOM 1691 C CA . SER A 1 206 ? 19.884 -23.871 -4.360 1.00 75.12 206 SER A CA 1
ATOM 1692 C C . SER A 1 206 ? 20.414 -23.136 -3.125 1.00 75.12 206 SER A C 1
ATOM 1694 O O . SER A 1 206 ? 20.627 -23.764 -2.090 1.00 75.12 206 SER A O 1
ATOM 1696 N N . ASP A 1 207 ? 20.596 -21.813 -3.211 1.00 83.06 207 ASP A N 1
ATOM 1697 C CA . ASP A 1 207 ? 21.109 -20.987 -2.116 1.00 83.06 207 ASP A CA 1
ATOM 1698 C C . ASP A 1 207 ? 20.039 -20.714 -1.043 1.00 83.06 207 ASP A C 1
ATOM 1700 O O . ASP A 1 207 ? 18.924 -20.268 -1.318 1.00 83.06 207 ASP A O 1
ATOM 1704 N N . GLU A 1 208 ? 20.372 -21.002 0.211 1.00 80.56 208 GLU A N 1
ATOM 1705 C CA . GLU A 1 208 ? 19.506 -20.784 1.370 1.00 80.56 208 GLU A CA 1
ATOM 1706 C C . GLU A 1 208 ? 19.391 -19.300 1.741 1.00 80.56 208 GLU A C 1
ATOM 1708 O O . GLU A 1 208 ? 18.306 -18.850 2.114 1.00 80.56 208 GLU A O 1
ATOM 1713 N N . SER A 1 209 ? 20.462 -18.515 1.561 1.00 80.19 209 SER A N 1
ATOM 1714 C CA . SER A 1 209 ? 20.461 -17.089 1.919 1.00 80.19 209 SER A CA 1
ATOM 1715 C C . SER A 1 209 ? 19.475 -16.296 1.054 1.00 80.19 209 SER A C 1
ATOM 1717 O O . SER A 1 209 ? 18.646 -15.535 1.561 1.00 80.19 209 SER A O 1
ATOM 1719 N N . THR A 1 210 ? 19.485 -16.583 -0.248 1.00 75.56 210 THR A N 1
ATOM 1720 C CA . THR A 1 210 ? 18.571 -16.035 -1.251 1.00 75.56 210 THR A CA 1
ATOM 1721 C C . THR A 1 210 ? 17.115 -16.368 -0.912 1.00 75.56 210 THR A C 1
ATOM 1723 O O . THR A 1 210 ? 16.248 -15.493 -0.920 1.00 75.56 210 THR A O 1
ATOM 1726 N N . ARG A 1 211 ? 16.832 -17.620 -0.533 1.00 76.25 211 ARG A N 1
ATOM 1727 C CA . ARG A 1 211 ? 15.472 -18.061 -0.178 1.00 76.25 211 ARG A CA 1
ATOM 1728 C C . ARG A 1 211 ? 14.966 -17.423 1.113 1.00 76.25 211 ARG A C 1
ATOM 1730 O O . ARG A 1 211 ? 13.813 -16.998 1.165 1.00 76.25 211 ARG A O 1
ATOM 1737 N N . SER A 1 212 ? 15.828 -17.306 2.122 1.00 77.81 212 SER A N 1
ATOM 1738 C CA . SER A 1 212 ? 15.499 -16.671 3.401 1.00 77.81 212 SER A CA 1
ATOM 1739 C C . SER A 1 212 ? 15.158 -15.185 3.235 1.00 77.81 212 SER A C 1
ATOM 1741 O O . SER A 1 212 ? 14.137 -14.722 3.741 1.00 77.81 212 SER A O 1
ATOM 1743 N N . ALA A 1 213 ? 15.927 -14.442 2.429 1.00 76.62 213 ALA A N 1
ATOM 1744 C CA . ALA A 1 213 ? 15.628 -13.040 2.133 1.00 76.62 213 ALA A CA 1
ATOM 1745 C C . ALA A 1 213 ? 14.263 -12.862 1.432 1.00 76.62 213 ALA A C 1
ATOM 1747 O O . ALA A 1 213 ? 13.508 -11.936 1.747 1.00 76.62 213 ALA A O 1
ATOM 1748 N N . ALA A 1 214 ? 13.904 -13.781 0.528 1.00 73.38 214 ALA A N 1
ATOM 1749 C CA . ALA A 1 214 ? 12.612 -13.778 -0.165 1.00 73.38 214 ALA A CA 1
ATOM 1750 C C . ALA A 1 214 ? 11.433 -13.961 0.769 1.00 73.38 214 ALA A C 1
ATOM 1752 O O . ALA A 1 214 ? 10.447 -13.226 0.700 1.00 73.38 214 ALA A O 1
ATOM 1753 N N . LEU A 1 215 ? 11.579 -14.940 1.653 1.00 79.25 215 LEU A N 1
ATOM 1754 C CA . LEU A 1 215 ? 10.589 -15.355 2.628 1.00 79.25 215 LEU A CA 1
ATOM 1755 C C . LEU A 1 215 ? 10.735 -14.572 3.939 1.00 79.25 215 LEU A C 1
ATOM 1757 O O . LEU A 1 215 ? 10.275 -15.009 4.986 1.00 79.25 215 LEU A O 1
ATOM 1761 N N . SER A 1 216 ? 11.350 -13.390 3.904 1.00 85.38 216 SER A N 1
ATOM 1762 C CA . SER A 1 216 ? 11.457 -12.558 5.094 1.00 85.38 216 SER A CA 1
ATOM 1763 C C . SER A 1 216 ? 10.091 -12.007 5.519 1.00 85.38 216 SER A C 1
ATOM 1765 O O . SER A 1 216 ? 9.199 -11.743 4.700 1.00 85.38 216 SER A O 1
ATOM 1767 N N . ALA A 1 217 ? 9.944 -11.736 6.816 1.00 82.00 217 ALA A N 1
ATOM 1768 C CA . ALA A 1 217 ? 8.795 -11.015 7.362 1.00 82.00 217 ALA A CA 1
ATOM 1769 C C . ALA A 1 217 ? 8.557 -9.658 6.656 1.00 82.00 217 ALA A C 1
ATOM 1771 O O . ALA A 1 217 ? 7.413 -9.235 6.464 1.00 82.00 217 ALA A O 1
ATOM 1772 N N . GLY A 1 218 ? 9.629 -8.990 6.210 1.00 85.00 218 GLY A N 1
ATOM 1773 C CA . GLY A 1 218 ? 9.551 -7.739 5.452 1.00 85.00 218 GLY A CA 1
ATOM 1774 C C . GLY A 1 218 ? 8.798 -7.905 4.132 1.00 85.00 218 GLY A C 1
ATOM 1775 O O . GLY A 1 218 ? 7.828 -7.183 3.885 1.00 85.00 218 GLY A O 1
ATOM 1776 N N . SER A 1 219 ? 9.172 -8.902 3.324 1.00 81.81 219 SER A N 1
ATOM 1777 C CA . SER A 1 219 ? 8.492 -9.232 2.062 1.00 81.81 219 SER A CA 1
ATOM 1778 C C . SER A 1 219 ? 6.996 -9.473 2.262 1.00 81.81 219 SER A C 1
ATOM 1780 O O . SER A 1 219 ? 6.169 -8.932 1.524 1.00 81.81 219 SER A O 1
ATOM 1782 N N . ALA A 1 220 ? 6.638 -10.240 3.296 1.00 84.94 220 ALA A N 1
ATOM 1783 C CA . ALA A 1 220 ? 5.249 -10.532 3.641 1.00 84.94 220 ALA A CA 1
ATOM 1784 C C . ALA A 1 220 ? 4.454 -9.261 3.978 1.00 84.94 220 ALA A C 1
ATOM 1786 O O . ALA A 1 220 ? 3.318 -9.085 3.526 1.00 84.94 220 ALA A O 1
ATOM 1787 N N . GLN A 1 221 ? 5.052 -8.350 4.750 1.00 87.38 221 GLN A N 1
ATOM 1788 C CA . GLN A 1 221 ? 4.438 -7.070 5.092 1.00 87.38 221 GLN A CA 1
ATOM 1789 C C . GLN A 1 221 ? 4.231 -6.186 3.853 1.00 87.38 221 GLN A C 1
ATOM 1791 O O . GLN A 1 221 ? 3.149 -5.609 3.695 1.00 87.38 221 GLN A O 1
ATOM 1796 N N . TYR A 1 222 ? 5.238 -6.078 2.979 1.00 84.50 222 TYR A N 1
ATOM 1797 C CA . TYR A 1 222 ? 5.149 -5.277 1.756 1.00 84.50 222 TYR A CA 1
ATOM 1798 C C . TYR A 1 222 ? 4.090 -5.820 0.806 1.00 84.50 222 TYR A C 1
ATOM 1800 O O . TYR A 1 222 ? 3.271 -5.043 0.315 1.00 84.50 222 TYR A O 1
ATOM 1808 N N . LEU A 1 223 ? 4.033 -7.142 0.627 1.00 82.38 223 LEU A N 1
ATOM 1809 C CA . LEU A 1 223 ? 3.012 -7.782 -0.193 1.00 82.38 223 LEU A CA 1
ATOM 1810 C C . LEU A 1 223 ? 1.610 -7.509 0.367 1.00 82.38 223 LEU A C 1
ATOM 1812 O O . LEU A 1 223 ? 0.770 -6.959 -0.337 1.00 82.38 223 LEU A O 1
ATOM 1816 N N . ALA A 1 224 ? 1.355 -7.794 1.647 1.00 85.56 224 ALA A N 1
ATOM 1817 C CA . ALA A 1 224 ? 0.043 -7.541 2.252 1.00 85.56 224 ALA A CA 1
ATOM 1818 C C . ALA A 1 224 ? -0.378 -6.059 2.157 1.00 85.56 224 ALA A C 1
ATOM 1820 O O . ALA A 1 224 ? -1.553 -5.748 1.942 1.00 85.56 224 ALA A O 1
ATOM 1821 N N . SER A 1 225 ? 0.579 -5.135 2.301 1.00 84.81 225 SER A N 1
ATOM 1822 C CA . SER A 1 225 ? 0.330 -3.700 2.156 1.00 84.81 225 SER A CA 1
ATOM 1823 C C . SER A 1 225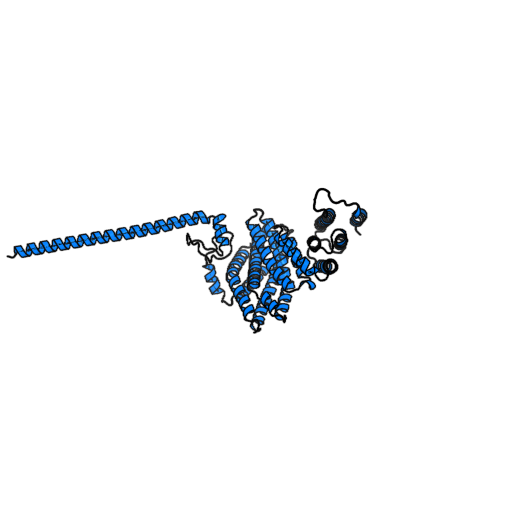 ? 0.004 -3.318 0.713 1.00 84.81 225 SER A C 1
ATOM 1825 O O . SER A 1 225 ? -0.979 -2.612 0.491 1.00 84.81 225 SER A O 1
ATOM 1827 N N . PHE A 1 226 ? 0.782 -3.810 -0.254 1.00 83.75 226 PHE A N 1
ATOM 1828 C CA . PHE A 1 226 ? 0.561 -3.594 -1.682 1.00 83.75 226 PHE A CA 1
ATOM 1829 C C . PHE A 1 226 ? -0.827 -4.083 -2.110 1.00 83.75 226 PHE A C 1
ATOM 1831 O O . PHE A 1 226 ? -1.619 -3.304 -2.644 1.00 83.75 226 PHE A O 1
ATOM 1838 N N . LEU A 1 227 ? -1.150 -5.340 -1.788 1.00 82.19 227 LEU A N 1
ATOM 1839 C CA . LEU A 1 227 ? -2.413 -5.966 -2.167 1.00 82.19 227 LEU A CA 1
ATOM 1840 C C . LEU A 1 227 ? -3.609 -5.189 -1.590 1.00 82.19 227 LEU A C 1
ATOM 1842 O O . LEU A 1 227 ? -4.525 -4.790 -2.307 1.00 82.19 227 LEU A O 1
ATOM 1846 N N . SER A 1 228 ? -3.570 -4.902 -0.285 1.00 84.81 228 SER A N 1
ATOM 1847 C CA . SER A 1 228 ? -4.617 -4.129 0.388 1.00 84.81 228 SER A CA 1
ATOM 1848 C C . SER A 1 228 ? -4.766 -2.720 -0.180 1.00 84.81 228 SER A C 1
ATOM 1850 O O . SER A 1 228 ? -5.870 -2.172 -0.146 1.00 84.81 228 SER A O 1
ATOM 1852 N N . ARG A 1 229 ? -3.672 -2.097 -0.626 1.00 83.38 229 ARG A N 1
ATOM 1853 C CA . ARG A 1 229 ? -3.723 -0.740 -1.158 1.00 83.38 229 ARG A CA 1
ATOM 1854 C C . ARG A 1 229 ? -4.316 -0.704 -2.557 1.00 83.38 229 ARG A C 1
ATOM 1856 O O . ARG A 1 229 ? -5.087 0.209 -2.832 1.00 83.38 229 ARG A O 1
ATOM 1863 N N . GLY A 1 230 ? -4.050 -1.717 -3.378 1.00 80.25 230 GLY A N 1
ATOM 1864 C CA . GLY A 1 230 ? -4.706 -1.862 -4.675 1.00 80.25 230 GLY A CA 1
ATOM 1865 C C . GLY A 1 230 ? -6.220 -1.865 -4.567 1.00 80.25 230 GLY A C 1
ATOM 1866 O O . GLY A 1 230 ? -6.889 -1.075 -5.225 1.00 80.25 230 GLY A O 1
ATOM 1867 N N . VAL A 1 231 ? -6.761 -2.632 -3.621 1.00 82.19 231 VAL A N 1
ATOM 1868 C CA . VAL A 1 231 ? -8.206 -2.652 -3.343 1.00 82.19 231 VAL A CA 1
ATOM 1869 C C . VAL A 1 231 ? -8.738 -1.275 -2.922 1.00 82.19 231 VAL A C 1
ATOM 1871 O O . VAL A 1 231 ? -9.802 -0.855 -3.369 1.00 82.19 231 VAL A O 1
ATOM 1874 N N . GLN A 1 232 ? -7.994 -0.531 -2.096 1.00 83.19 232 GLN A N 1
ATOM 1875 C CA . GLN A 1 232 ? -8.380 0.832 -1.692 1.00 83.19 232 GLN A CA 1
ATOM 1876 C C . GLN A 1 232 ? -8.337 1.830 -2.855 1.00 83.19 232 GLN A C 1
ATOM 1878 O O . GLN A 1 232 ? -9.108 2.788 -2.874 1.00 83.19 232 GLN A O 1
ATOM 1883 N N . LEU A 1 233 ? -7.428 1.634 -3.808 1.00 79.50 233 LEU A N 1
ATOM 1884 C CA . LEU A 1 233 ? -7.369 2.445 -5.017 1.00 79.50 233 LEU A CA 1
ATOM 1885 C C . LEU A 1 233 ? -8.544 2.146 -5.942 1.00 79.50 233 LEU A C 1
ATOM 1887 O O . LEU A 1 233 ? -9.128 3.090 -6.463 1.00 79.50 233 LEU A O 1
ATOM 1891 N N . CYS A 1 234 ? -8.945 0.878 -6.067 1.00 76.88 234 CYS A N 1
ATOM 1892 C CA . CYS A 1 234 ? -10.149 0.493 -6.807 1.00 76.88 234 CYS A CA 1
ATOM 1893 C C . CYS A 1 234 ? -11.377 1.214 -6.254 1.00 76.88 234 CYS A C 1
ATOM 1895 O O . CYS A 1 234 ? -12.047 1.932 -6.990 1.00 76.88 234 CYS A O 1
ATOM 1897 N N . ASP A 1 235 ? -11.598 1.098 -4.940 1.00 82.06 235 ASP A N 1
ATOM 1898 C CA . ASP A 1 235 ? -12.664 1.788 -4.205 1.00 82.06 235 ASP A CA 1
ATOM 1899 C C . ASP A 1 235 ? -12.724 3.286 -4.542 1.00 82.06 235 ASP A C 1
ATOM 1901 O O . ASP A 1 235 ? -13.772 3.838 -4.879 1.00 82.06 235 ASP A O 1
ATOM 1905 N N . TRP A 1 236 ? -11.567 3.944 -4.516 1.00 82.12 236 TRP A N 1
ATOM 1906 C CA . TRP A 1 236 ? -11.475 5.363 -4.817 1.00 82.12 236 TRP A CA 1
ATOM 1907 C C . TRP A 1 236 ? -11.743 5.696 -6.293 1.00 82.12 236 TRP A C 1
ATOM 1909 O O . TRP A 1 236 ? -12.428 6.682 -6.585 1.00 82.12 236 TRP A O 1
ATOM 1919 N N . VAL A 1 237 ? -11.214 4.899 -7.226 1.00 78.06 237 VAL A N 1
ATOM 1920 C CA . VAL A 1 237 ? -11.462 5.076 -8.665 1.00 78.06 237 VAL A CA 1
ATOM 1921 C C . VAL A 1 237 ? -12.957 4.983 -8.944 1.00 78.06 237 VAL A C 1
ATOM 1923 O O . VAL A 1 237 ? -13.493 5.856 -9.619 1.00 78.06 237 VAL A O 1
ATOM 1926 N N . ILE A 1 238 ? -13.651 4.007 -8.356 1.00 78.44 238 ILE A N 1
ATOM 1927 C CA . ILE A 1 238 ? -15.100 3.837 -8.520 1.00 78.44 238 ILE A CA 1
ATOM 1928 C C . ILE A 1 238 ? -15.846 5.066 -7.996 1.00 78.44 238 ILE A C 1
ATOM 1930 O O . ILE A 1 238 ? -16.619 5.673 -8.736 1.00 78.44 238 ILE A O 1
ATOM 1934 N N . GLN A 1 239 ? -15.551 5.499 -6.765 1.00 81.00 239 GLN A N 1
ATOM 1935 C CA . GLN A 1 239 ? -16.198 6.665 -6.144 1.00 81.00 239 GLN A CA 1
ATOM 1936 C C . GLN A 1 239 ? -15.981 7.965 -6.922 1.00 81.00 239 GLN A C 1
ATOM 1938 O O . GLN A 1 239 ? -16.810 8.875 -6.863 1.00 81.00 239 GLN A O 1
ATOM 1943 N N . THR A 1 240 ? -14.852 8.087 -7.620 1.00 76.81 240 THR A N 1
ATOM 1944 C CA . THR A 1 240 ? -14.518 9.307 -8.357 1.00 76.81 240 THR A CA 1
ATOM 1945 C C . THR A 1 240 ? -14.836 9.239 -9.835 1.00 76.81 240 THR A C 1
ATOM 1947 O O . THR A 1 240 ? -14.931 10.308 -10.427 1.00 76.81 240 THR A O 1
ATOM 1950 N N . SER A 1 241 ? -15.054 8.052 -10.410 1.00 70.25 241 SER A N 1
ATOM 1951 C CA . SER A 1 241 ? -15.245 7.787 -11.847 1.00 70.25 241 SER A CA 1
ATOM 1952 C C . SER A 1 241 ? -16.231 8.738 -12.534 1.00 70.25 241 SER A C 1
ATOM 1954 O O . SER A 1 241 ? -15.931 9.251 -13.607 1.00 70.25 241 SER A O 1
ATOM 1956 N N . HIS A 1 242 ? -17.336 9.096 -11.874 1.00 65.94 242 HIS A N 1
ATOM 1957 C CA . HIS A 1 242 ? -18.318 10.067 -12.378 1.00 65.94 242 HIS A CA 1
ATOM 1958 C C . HIS A 1 242 ? -17.760 11.482 -12.626 1.00 65.94 242 HIS A C 1
ATOM 1960 O O . HIS A 1 242 ? -18.399 12.286 -13.298 1.00 65.94 242 HIS A O 1
ATOM 1966 N N . ARG A 1 243 ? -16.591 11.813 -12.067 1.00 61.41 243 ARG A N 1
ATOM 1967 C CA . ARG A 1 243 ? -15.902 13.104 -12.225 1.00 61.41 243 ARG A CA 1
ATOM 1968 C C . ARG A 1 243 ? -14.779 13.071 -13.261 1.00 61.41 243 ARG A C 1
ATOM 1970 O O . ARG A 1 243 ? -14.171 14.111 -13.507 1.00 61.41 243 ARG A O 1
ATOM 1977 N N . TRP A 1 244 ? -14.456 11.910 -13.829 1.00 59.69 244 TRP A N 1
ATOM 1978 C CA . TRP A 1 244 ? -13.378 11.802 -14.809 1.00 59.69 244 TRP A CA 1
ATOM 1979 C C . TRP A 1 244 ? -13.895 12.127 -16.204 1.00 59.69 244 TRP A C 1
ATOM 1981 O O . TRP A 1 244 ? -14.976 11.702 -16.602 1.00 59.69 244 TRP A O 1
ATOM 1991 N N . HIS A 1 245 ? -13.099 12.892 -16.951 1.00 49.84 245 HIS A N 1
ATOM 1992 C CA . HIS A 1 245 ? -13.403 13.216 -18.337 1.00 49.84 245 HIS A CA 1
ATOM 1993 C C . HIS A 1 245 ? -13.434 11.918 -19.169 1.00 49.84 245 HIS A C 1
ATOM 1995 O O . HIS A 1 245 ? -12.539 11.084 -18.975 1.00 49.84 245 HIS A O 1
ATOM 2001 N N . PRO A 1 246 ? -14.375 11.757 -20.120 1.00 44.97 246 PRO A N 1
ATOM 2002 C CA . PRO A 1 246 ? -14.460 10.605 -21.026 1.00 44.97 246 PRO A CA 1
ATOM 2003 C C . PRO A 1 246 ? -13.182 10.314 -21.826 1.00 44.97 246 PRO A C 1
ATOM 2005 O O . PRO A 1 246 ? -13.066 9.280 -22.448 1.00 44.97 246 PRO A O 1
ATOM 2008 N N . GLU A 1 247 ? -12.173 11.173 -21.819 1.00 45.25 247 GLU A N 1
ATOM 2009 C CA . GLU A 1 247 ? -10.886 10.875 -22.468 1.00 45.25 247 GLU A CA 1
ATOM 2010 C C . GLU A 1 247 ? -9.951 10.034 -21.576 1.00 45.25 247 GLU A C 1
ATOM 2012 O O . GLU A 1 247 ? -8.925 9.536 -22.023 1.00 45.25 247 GLU A O 1
ATOM 2017 N N . SER A 1 248 ? -10.332 9.789 -20.317 1.00 50.22 248 SER A N 1
ATOM 2018 C CA . SER A 1 248 ? -9.587 8.948 -19.361 1.00 50.22 248 SER A CA 1
ATOM 2019 C C . SER A 1 248 ? -9.925 7.447 -19.484 1.00 50.22 248 SER A C 1
ATOM 2021 O O . SER A 1 248 ? -9.556 6.657 -18.612 1.00 50.22 248 SER A O 1
ATOM 2023 N N . ILE A 1 249 ? -10.644 7.051 -20.547 1.00 42.00 249 ILE A N 1
ATOM 2024 C CA . ILE A 1 249 ? -11.282 5.732 -20.768 1.00 42.00 249 ILE A CA 1
ATOM 2025 C C . ILE A 1 249 ? -10.310 4.537 -20.742 1.00 42.00 249 ILE A C 1
ATOM 2027 O O . ILE A 1 249 ? -10.740 3.400 -20.554 1.00 42.00 249 ILE A O 1
ATOM 2031 N N . HIS A 1 250 ? -8.999 4.749 -20.845 1.00 49.62 250 HIS A N 1
ATOM 2032 C CA . HIS A 1 250 ? -8.032 3.648 -20.767 1.00 49.62 250 HIS A CA 1
ATOM 2033 C C . HIS A 1 250 ? -7.804 3.114 -19.341 1.00 49.62 250 HIS A C 1
ATOM 2035 O O . HIS A 1 250 ? -7.324 1.994 -19.180 1.00 49.62 250 HIS A O 1
ATOM 2041 N N . TYR A 1 251 ? -8.179 3.858 -18.295 1.00 48.31 251 TYR A N 1
ATOM 2042 C CA . TYR A 1 251 ? -7.945 3.431 -16.910 1.00 48.31 251 TYR A CA 1
ATOM 2043 C C . TYR A 1 251 ? -8.885 2.322 -16.401 1.00 48.31 251 TYR A C 1
ATOM 2045 O O . TYR A 1 251 ? -8.378 1.402 -15.764 1.00 48.31 251 TYR A O 1
ATOM 2053 N N . PRO A 1 252 ? -10.207 2.333 -16.665 1.00 43.47 252 PRO A N 1
ATOM 2054 C CA . PRO A 1 252 ? -11.113 1.284 -16.183 1.00 43.47 252 PRO A CA 1
ATOM 2055 C C . PRO A 1 252 ? -10.866 -0.097 -16.811 1.00 43.47 252 PRO A C 1
ATOM 2057 O O . PRO A 1 252 ? -10.889 -1.098 -16.099 1.00 43.47 252 PRO A O 1
ATOM 2060 N N . HIS A 1 253 ? -10.569 -0.167 -18.116 1.00 47.59 253 HIS A N 1
ATOM 2061 C CA . HIS A 1 253 ? -10.237 -1.436 -18.784 1.00 47.59 253 HIS A CA 1
ATOM 2062 C C . HIS A 1 253 ? -8.914 -2.022 -18.290 1.00 47.59 253 HIS A C 1
ATOM 2064 O O . HIS A 1 253 ? -8.820 -3.231 -18.074 1.00 47.59 253 HIS A O 1
ATOM 2070 N N . ASN A 1 254 ? -7.923 -1.162 -18.046 1.00 53.69 254 ASN A N 1
ATOM 2071 C CA . ASN A 1 254 ? -6.686 -1.580 -17.409 1.00 53.69 254 ASN A CA 1
ATOM 2072 C C . ASN A 1 254 ? -6.942 -2.006 -15.967 1.00 53.69 254 ASN A C 1
ATOM 2074 O O . ASN A 1 254 ? -6.430 -3.033 -15.581 1.00 53.69 254 ASN A O 1
ATOM 2078 N N . LEU A 1 255 ? -7.794 -1.321 -15.200 1.00 53.81 255 LEU A N 1
ATOM 2079 C CA . LEU A 1 255 ? -8.111 -1.705 -13.824 1.00 53.81 255 LEU A CA 1
ATOM 2080 C C . LEU A 1 255 ? -8.783 -3.084 -13.732 1.00 53.81 255 LEU A C 1
ATOM 2082 O O . LEU A 1 255 ? -8.383 -3.878 -12.891 1.00 53.81 255 LEU A O 1
ATOM 2086 N N . ALA A 1 256 ? -9.756 -3.393 -14.594 1.00 53.84 256 ALA A N 1
ATOM 2087 C CA . ALA A 1 256 ? -10.401 -4.708 -14.621 1.00 53.84 256 ALA A CA 1
ATOM 2088 C C . ALA A 1 256 ? -9.406 -5.827 -14.980 1.00 53.84 256 ALA A C 1
ATOM 2090 O O . ALA A 1 256 ? -9.318 -6.810 -14.249 1.00 53.84 256 ALA A O 1
ATOM 2091 N N . ARG A 1 257 ? -8.590 -5.635 -16.029 1.00 61.38 257 ARG A N 1
ATOM 2092 C CA . ARG A 1 257 ? -7.496 -6.560 -16.383 1.00 61.38 257 ARG A CA 1
ATOM 2093 C C . ARG A 1 257 ? -6.471 -6.673 -15.256 1.00 61.38 257 ARG A C 1
ATOM 2095 O O . ARG A 1 257 ? -6.098 -7.768 -14.878 1.00 61.38 257 ARG A O 1
ATOM 2102 N N . THR A 1 258 ? -6.049 -5.552 -14.685 1.00 58.62 258 THR A N 1
ATOM 2103 C CA . THR A 1 258 ? -5.114 -5.484 -13.562 1.00 58.62 258 THR A CA 1
ATOM 2104 C C . THR A 1 258 ? -5.676 -6.219 -12.352 1.00 58.62 258 THR A C 1
ATOM 2106 O O . THR A 1 258 ? -4.919 -6.851 -11.629 1.00 58.62 258 THR A O 1
ATOM 2109 N N . LEU A 1 259 ? -6.990 -6.189 -12.128 1.00 58.78 259 LEU A N 1
ATOM 2110 C CA . LEU A 1 259 ? -7.635 -6.926 -11.046 1.00 58.78 259 LEU A CA 1
ATOM 2111 C C . LEU A 1 259 ? -7.819 -8.415 -11.348 1.00 58.78 259 LEU A C 1
ATOM 2113 O O . LEU A 1 259 ? -7.751 -9.224 -10.424 1.00 58.78 259 LEU A O 1
ATOM 2117 N N . GLU A 1 260 ? -7.998 -8.783 -12.612 1.00 64.75 260 GLU A N 1
ATOM 2118 C CA . GLU A 1 260 ? -7.972 -10.169 -13.081 1.00 64.75 260 GLU A CA 1
ATOM 2119 C C . GLU A 1 260 ? -6.561 -10.770 -12.954 1.00 64.75 260 GLU A C 1
ATOM 2121 O O . GLU A 1 260 ? -6.389 -11.822 -12.340 1.00 64.75 260 GLU A O 1
ATOM 2126 N N . GLU A 1 261 ? -5.536 -10.054 -13.422 1.00 65.25 261 GLU A N 1
ATOM 2127 C CA . GLU A 1 261 ? -4.111 -10.377 -13.262 1.00 65.25 261 GLU A CA 1
ATOM 2128 C C . GLU A 1 261 ? -3.734 -10.467 -11.783 1.00 65.25 261 GLU A C 1
ATOM 2130 O O . GLU A 1 261 ? -3.090 -11.422 -11.350 1.00 65.25 261 GLU A O 1
ATOM 2135 N N . PHE A 1 262 ? -4.203 -9.512 -10.978 1.00 61.50 262 PHE A N 1
ATOM 2136 C CA . PHE A 1 262 ? -4.095 -9.553 -9.527 1.00 61.50 262 PHE A CA 1
ATOM 2137 C C . PHE A 1 262 ? -4.758 -10.805 -8.961 1.00 61.50 262 PHE A C 1
ATOM 2139 O O . PHE A 1 262 ? -4.154 -11.488 -8.142 1.00 61.50 262 PHE A O 1
ATOM 2146 N N . GLY A 1 263 ? -5.948 -11.177 -9.429 1.00 60.91 263 GLY A N 1
ATOM 2147 C CA . GLY A 1 263 ? -6.584 -12.440 -9.070 1.00 60.91 263 GLY A CA 1
ATOM 2148 C C . GLY A 1 263 ? -5.747 -13.670 -9.414 1.00 60.91 263 GLY A C 1
ATOM 2149 O O . GLY A 1 263 ? -5.639 -14.569 -8.576 1.00 60.91 263 GLY A O 1
ATOM 2150 N N . GLY A 1 264 ? -5.091 -13.676 -10.576 1.00 64.88 264 GLY A N 1
ATOM 2151 C CA . GLY A 1 264 ? -4.098 -14.680 -10.965 1.00 64.88 264 GLY A CA 1
ATOM 2152 C C . GLY A 1 264 ? -2.942 -14.766 -9.966 1.00 64.88 264 GLY A C 1
ATOM 2153 O O . GLY A 1 264 ? -2.726 -15.820 -9.368 1.00 64.88 264 GLY A O 1
ATOM 2154 N N . ILE A 1 265 ? -2.299 -13.632 -9.666 1.00 63.25 265 ILE A N 1
ATOM 2155 C CA . ILE A 1 265 ? -1.206 -13.528 -8.680 1.00 63.25 265 ILE A CA 1
ATOM 2156 C C . ILE A 1 265 ? -1.628 -14.106 -7.323 1.00 63.25 265 ILE A C 1
ATOM 2158 O O . ILE A 1 265 ? -0.869 -14.822 -6.666 1.00 63.25 265 ILE A O 1
ATOM 2162 N N . LEU A 1 266 ? -2.852 -13.810 -6.883 1.00 59.53 266 LEU A N 1
ATOM 2163 C CA . LEU A 1 266 ? -3.395 -14.300 -5.618 1.00 59.53 266 LEU A CA 1
ATOM 2164 C C . LEU A 1 266 ? -3.596 -15.826 -5.608 1.00 59.53 266 LEU A C 1
ATOM 2166 O O . LEU A 1 266 ? -3.365 -16.470 -4.576 1.00 59.53 266 LEU A O 1
ATOM 2170 N N . GLN A 1 267 ? -4.004 -16.422 -6.733 1.00 64.06 267 GLN A N 1
ATOM 2171 C CA . GLN A 1 267 ? -4.119 -17.879 -6.873 1.00 64.06 267 GLN A CA 1
ATOM 2172 C C . GLN A 1 267 ? -2.751 -18.557 -6.940 1.00 64.06 267 GLN A C 1
ATOM 2174 O O . GLN A 1 267 ? -2.543 -19.574 -6.267 1.00 64.06 267 GLN A O 1
ATOM 2179 N N . ASP A 1 268 ? -1.803 -17.969 -7.664 1.00 66.62 268 ASP A N 1
ATOM 2180 C CA . ASP A 1 268 ? -0.434 -18.471 -7.752 1.00 66.62 268 ASP A CA 1
ATOM 2181 C C . ASP A 1 268 ? 0.220 -18.485 -6.373 1.00 66.62 268 ASP A C 1
ATOM 2183 O O . ASP A 1 268 ? 0.779 -19.501 -5.953 1.00 66.62 268 ASP A O 1
ATOM 2187 N N . TRP A 1 269 ? 0.033 -17.421 -5.587 1.00 61.12 269 TRP A N 1
ATOM 2188 C CA . TRP A 1 269 ? 0.480 -17.357 -4.198 1.00 61.12 269 TRP A CA 1
ATOM 2189 C C . TRP A 1 269 ? -0.100 -18.469 -3.337 1.00 61.12 269 TRP A C 1
ATOM 2191 O O . TRP A 1 269 ? 0.621 -19.137 -2.595 1.00 61.12 269 TRP A O 1
ATOM 2201 N N . LYS A 1 270 ? -1.399 -18.731 -3.454 1.00 63.38 270 LYS A N 1
ATOM 2202 C CA . LYS A 1 270 ? -2.038 -19.845 -2.750 1.00 63.38 270 LYS A CA 1
ATOM 2203 C C . LYS A 1 270 ? -1.421 -21.192 -3.146 1.00 63.38 270 LYS A C 1
ATOM 2205 O O . LYS A 1 270 ? -1.252 -22.055 -2.281 1.00 63.38 270 LYS A O 1
ATOM 2210 N N . GLY A 1 271 ? -1.076 -21.382 -4.420 1.00 68.44 271 GLY A N 1
ATOM 2211 C CA . GLY A 1 271 ? -0.345 -22.555 -4.905 1.00 68.44 271 GLY A CA 1
ATOM 2212 C C . GLY A 1 271 ? 1.064 -22.652 -4.317 1.00 68.44 271 GLY A C 1
ATOM 2213 O O . GLY A 1 271 ? 1.470 -23.710 -3.834 1.00 68.44 271 GLY A O 1
ATOM 2214 N N . CYS A 1 272 ? 1.785 -21.538 -4.272 1.00 64.31 272 CYS A N 1
ATOM 2215 C CA . CYS A 1 272 ? 3.163 -21.478 -3.796 1.00 64.31 272 CYS A CA 1
ATOM 2216 C C . CYS A 1 272 ? 3.267 -21.688 -2.287 1.00 64.31 272 CYS A C 1
ATOM 2218 O O . CYS A 1 272 ? 4.117 -22.449 -1.838 1.00 64.31 272 CYS A O 1
ATOM 2220 N N . LEU A 1 273 ? 2.335 -21.150 -1.499 1.00 61.94 273 LEU A N 1
ATOM 2221 C CA . LEU A 1 273 ? 2.253 -21.420 -0.060 1.00 61.94 273 LEU A CA 1
ATOM 2222 C C . LEU A 1 273 ? 1.975 -22.896 0.240 1.00 61.94 273 LEU A C 1
ATOM 2224 O O . LEU A 1 273 ? 2.473 -23.436 1.227 1.00 61.94 273 LEU A O 1
ATOM 2228 N N . LYS A 1 274 ? 1.204 -23.578 -0.617 1.00 71.12 274 LYS A N 1
ATOM 2229 C CA . LYS A 1 274 ? 1.019 -25.032 -0.514 1.00 71.12 274 LYS A CA 1
ATOM 2230 C C . LYS A 1 274 ? 2.305 -25.790 -0.844 1.00 71.12 274 LYS A C 1
ATOM 2232 O O . LYS A 1 274 ? 2.624 -26.727 -0.122 1.00 71.12 274 LYS A O 1
ATOM 2237 N N . LYS A 1 275 ? 3.045 -25.382 -1.883 1.00 69.38 275 LYS A N 1
ATOM 2238 C CA . LYS A 1 275 ? 4.341 -25.982 -2.251 1.00 69.38 275 LYS A CA 1
ATOM 2239 C C . LYS A 1 275 ? 5.407 -25.748 -1.172 1.00 69.38 275 LYS A C 1
ATOM 2241 O O . LYS A 1 275 ? 6.093 -26.688 -0.793 1.00 69.38 275 LYS A O 1
ATOM 2246 N N . ALA A 1 276 ? 5.493 -24.540 -0.616 1.00 62.38 276 ALA A N 1
ATOM 2247 C CA . ALA A 1 276 ? 6.452 -24.179 0.428 1.00 62.38 276 ALA A CA 1
ATOM 2248 C C . ALA A 1 276 ? 6.269 -25.005 1.712 1.00 62.38 276 ALA A C 1
ATOM 2250 O O . ALA A 1 276 ? 7.253 -25.436 2.303 1.00 62.38 276 ALA A O 1
ATOM 2251 N N . ARG A 1 277 ? 5.023 -25.333 2.092 1.00 65.75 277 ARG A N 1
ATOM 2252 C CA . ARG A 1 277 ? 4.731 -26.258 3.210 1.00 65.75 277 ARG A CA 1
ATOM 2253 C C . ARG A 1 277 ? 5.343 -27.652 3.034 1.00 65.75 277 ARG A C 1
ATOM 2255 O O . ARG A 1 277 ? 5.485 -28.375 4.014 1.00 65.75 277 ARG A O 1
ATOM 2262 N N . LEU A 1 278 ? 5.677 -28.041 1.805 1.00 68.19 278 LEU A N 1
ATOM 2263 C CA . LEU A 1 278 ? 6.291 -29.331 1.492 1.00 68.19 278 LEU A CA 1
ATOM 2264 C C . LEU A 1 278 ? 7.832 -29.268 1.506 1.00 68.19 278 LEU A C 1
ATOM 2266 O O . LEU A 1 278 ? 8.479 -30.313 1.530 1.00 68.19 278 LEU A O 1
ATOM 2270 N N . LEU A 1 279 ? 8.433 -28.071 1.539 1.00 66.31 279 LEU A N 1
ATOM 2271 C CA . LEU A 1 279 ? 9.884 -27.866 1.554 1.00 66.31 279 LEU A CA 1
ATOM 2272 C C . LEU A 1 279 ? 10.412 -27.844 3.000 1.00 66.31 279 LEU A C 1
ATOM 2274 O O . LEU A 1 279 ? 10.574 -26.783 3.598 1.00 66.31 279 LEU A O 1
ATOM 2278 N N . ARG A 1 280 ? 10.710 -29.024 3.566 1.00 65.00 280 ARG A N 1
ATOM 2279 C CA . ARG A 1 280 ? 11.194 -29.178 4.960 1.00 65.00 280 ARG A CA 1
ATOM 2280 C C . ARG A 1 280 ? 12.374 -28.271 5.368 1.00 65.00 280 ARG A C 1
ATOM 2282 O O . ARG A 1 280 ? 12.314 -27.779 6.488 1.00 65.00 280 ARG A O 1
ATOM 2289 N N . PRO A 1 281 ? 13.408 -28.013 4.538 1.00 62.91 281 PRO A N 1
ATOM 2290 C CA . PRO A 1 281 ? 14.537 -27.166 4.949 1.00 62.91 281 PRO A CA 1
ATOM 2291 C C . PRO A 1 281 ? 14.188 -25.677 5.091 1.00 62.91 281 PRO A C 1
ATOM 2293 O O . PRO A 1 281 ? 14.897 -24.948 5.763 1.00 62.91 281 PRO A O 1
ATOM 2296 N N . LEU A 1 282 ? 13.100 -25.218 4.462 1.00 67.50 282 LEU A N 1
ATOM 2297 C CA . LEU A 1 282 ? 12.687 -23.806 4.436 1.00 67.50 282 LEU A CA 1
ATOM 2298 C C . LEU A 1 282 ? 11.451 -23.543 5.292 1.00 67.50 282 LEU A C 1
ATOM 2300 O O . LEU A 1 282 ? 10.855 -22.469 5.202 1.00 67.50 282 LEU A O 1
ATOM 2304 N N . HIS A 1 283 ? 11.031 -24.540 6.070 1.00 76.88 283 HIS A N 1
ATOM 2305 C CA . HIS A 1 283 ? 9.766 -24.508 6.783 1.00 76.88 283 HIS A CA 1
ATOM 2306 C C . HIS A 1 283 ? 9.663 -23.276 7.685 1.00 76.88 283 HIS A C 1
ATOM 2308 O O . HIS A 1 283 ? 8.634 -22.612 7.666 1.00 76.88 283 HIS A O 1
ATOM 2314 N N . ASP A 1 284 ? 10.734 -22.917 8.393 1.00 82.31 284 ASP A N 1
ATOM 2315 C CA . ASP A 1 284 ? 10.698 -21.829 9.371 1.00 82.31 284 ASP A CA 1
ATOM 2316 C C . ASP A 1 284 ? 10.603 -20.451 8.707 1.00 82.31 284 ASP A C 1
ATOM 2318 O O . ASP A 1 284 ? 9.717 -19.678 9.061 1.00 82.31 284 ASP A O 1
ATOM 2322 N N . ALA A 1 285 ? 11.413 -20.168 7.678 1.00 80.00 285 ALA A N 1
ATOM 2323 C CA . ALA A 1 285 ? 11.319 -18.913 6.923 1.00 80.00 285 ALA A CA 1
ATOM 2324 C C . ALA A 1 285 ? 9.976 -18.800 6.178 1.00 80.00 285 ALA A C 1
ATOM 2326 O O . ALA A 1 285 ? 9.316 -17.763 6.201 1.00 80.00 285 ALA A O 1
ATOM 2327 N N . ALA A 1 286 ? 9.511 -19.892 5.560 1.00 79.25 286 ALA A N 1
ATOM 2328 C CA . ALA A 1 286 ? 8.203 -19.925 4.911 1.00 79.25 286 ALA A CA 1
ATOM 2329 C C . ALA A 1 286 ? 7.055 -19.726 5.913 1.00 79.25 286 ALA A C 1
ATOM 2331 O O . ALA A 1 286 ? 6.061 -19.068 5.595 1.00 79.25 286 ALA A O 1
ATOM 2332 N N . GLN A 1 287 ? 7.174 -20.285 7.117 1.00 82.44 287 GLN A N 1
ATOM 2333 C CA . GLN A 1 287 ? 6.182 -20.145 8.173 1.00 82.44 287 GLN A CA 1
ATOM 2334 C C . GLN A 1 287 ? 6.199 -18.732 8.768 1.00 82.44 287 GLN A C 1
ATOM 2336 O O . GLN A 1 287 ? 5.130 -18.151 8.937 1.00 82.44 287 GLN A O 1
ATOM 2341 N N . GLU A 1 288 ? 7.372 -18.135 8.989 1.00 86.25 288 GLU A N 1
ATOM 2342 C CA . GLU A 1 288 ? 7.515 -16.739 9.418 1.00 86.25 288 GLU A CA 1
ATOM 2343 C C . GLU A 1 288 ? 6.910 -15.773 8.390 1.00 86.25 288 GLU A C 1
ATOM 2345 O O . GLU A 1 288 ? 6.121 -14.891 8.754 1.00 86.25 288 GLU A O 1
ATOM 2350 N N . PHE A 1 289 ? 7.209 -15.971 7.100 1.00 85.44 289 PHE A N 1
ATOM 2351 C CA . PHE A 1 289 ? 6.572 -15.238 6.005 1.00 85.44 289 PHE A CA 1
ATOM 2352 C C . PHE A 1 289 ? 5.050 -15.355 6.090 1.00 85.44 289 PHE A C 1
ATOM 2354 O O . PHE A 1 289 ? 4.333 -14.354 6.079 1.00 85.44 289 PHE A O 1
ATOM 2361 N N . LEU A 1 290 ? 4.548 -16.589 6.192 1.00 82.25 290 LEU A N 1
ATOM 2362 C CA . LEU A 1 290 ? 3.124 -16.897 6.237 1.00 82.25 290 LEU A CA 1
ATOM 2363 C C . LEU A 1 290 ? 2.427 -16.252 7.429 1.00 82.25 290 LEU A C 1
ATOM 2365 O O . LEU A 1 290 ? 1.346 -15.687 7.270 1.00 82.25 290 LEU A O 1
ATOM 2369 N N . ASP A 1 291 ? 3.020 -16.333 8.612 1.00 85.69 291 ASP A N 1
ATOM 2370 C CA . ASP A 1 291 ? 2.448 -15.784 9.835 1.00 85.69 291 ASP A CA 1
ATOM 2371 C C . ASP A 1 291 ? 2.480 -14.260 9.822 1.00 85.69 291 ASP A C 1
ATOM 2373 O O . ASP A 1 291 ? 1.482 -13.621 10.168 1.00 85.69 291 ASP A O 1
ATOM 2377 N N . THR A 1 292 ? 3.552 -13.665 9.299 1.00 87.88 292 THR A N 1
ATOM 2378 C CA . THR A 1 292 ? 3.633 -12.218 9.087 1.00 87.88 292 THR A CA 1
ATOM 2379 C C . THR A 1 292 ? 2.606 -11.745 8.060 1.00 87.88 292 THR A C 1
ATOM 2381 O O . THR A 1 292 ? 1.911 -10.747 8.283 1.00 87.88 292 THR A O 1
ATOM 2384 N N . PHE A 1 293 ? 2.457 -12.469 6.950 1.00 85.62 293 PHE A N 1
ATOM 2385 C CA . PHE A 1 293 ? 1.483 -12.162 5.907 1.00 85.62 293 PHE A CA 1
ATOM 2386 C C . PHE A 1 293 ? 0.059 -12.260 6.458 1.00 85.62 293 PHE A C 1
ATOM 2388 O O . PHE A 1 293 ? -0.725 -11.326 6.304 1.00 85.62 293 PHE A O 1
ATOM 2395 N N . ARG A 1 294 ? -0.262 -13.339 7.186 1.00 85.94 294 ARG A N 1
ATOM 2396 C CA . ARG A 1 294 ? -1.548 -13.529 7.876 1.00 85.94 294 ARG A CA 1
ATOM 2397 C C . ARG A 1 294 ? -1.834 -12.418 8.868 1.00 85.94 294 ARG A C 1
ATOM 2399 O O . ARG A 1 294 ? -2.927 -11.856 8.844 1.00 85.94 294 ARG A O 1
ATOM 2406 N N . ALA A 1 295 ? -0.871 -12.083 9.724 1.00 86.62 295 ALA A N 1
ATOM 2407 C CA . ALA A 1 295 ? -1.027 -11.026 10.712 1.00 86.62 295 ALA A CA 1
ATOM 2408 C C . ALA A 1 295 ? -1.358 -9.691 10.031 1.00 86.62 295 ALA A C 1
ATOM 2410 O O . ALA A 1 295 ? -2.332 -9.034 10.403 1.00 86.62 295 ALA A O 1
ATOM 2411 N N . ASN A 1 296 ? -0.628 -9.331 8.971 1.00 87.38 296 ASN A N 1
ATOM 2412 C CA . ASN A 1 296 ? -0.881 -8.106 8.213 1.00 87.38 296 ASN A CA 1
ATOM 2413 C C . ASN A 1 296 ? -2.215 -8.140 7.452 1.00 87.38 296 ASN A C 1
ATOM 2415 O O . ASN A 1 296 ? -2.967 -7.165 7.499 1.00 87.38 296 ASN A O 1
ATOM 2419 N N . MET A 1 297 ? -2.540 -9.251 6.788 1.00 86.56 297 MET A N 1
ATOM 2420 C CA . MET A 1 297 ? -3.801 -9.410 6.063 1.00 86.56 297 MET A CA 1
ATOM 2421 C C . MET A 1 297 ? -5.003 -9.391 6.999 1.00 86.56 297 MET A C 1
ATOM 2423 O O . MET A 1 297 ? -6.015 -8.798 6.647 1.00 86.56 297 MET A O 1
ATOM 2427 N N . SER A 1 298 ? -4.897 -9.941 8.210 1.00 85.81 298 SER A N 1
ATOM 2428 C CA . SER A 1 298 ? -6.001 -9.929 9.176 1.00 85.81 298 SER A CA 1
ATOM 2429 C C . SER A 1 298 ? -6.447 -8.498 9.494 1.00 85.81 298 SER A C 1
ATOM 2431 O O . SER A 1 298 ? -7.631 -8.202 9.574 1.00 85.81 298 SER A O 1
ATOM 2433 N N . ILE A 1 299 ? -5.514 -7.551 9.579 1.00 84.25 299 ILE A N 1
ATOM 2434 C CA . ILE A 1 299 ? -5.830 -6.153 9.896 1.00 84.25 299 ILE A CA 1
ATOM 2435 C C . ILE A 1 299 ? -6.467 -5.429 8.694 1.00 84.25 299 ILE A C 1
ATOM 2437 O O . ILE A 1 299 ? -7.203 -4.457 8.869 1.00 84.25 299 ILE A O 1
ATOM 2441 N N . ARG A 1 300 ? -6.167 -5.875 7.470 1.00 87.75 300 ARG A N 1
ATOM 2442 C CA . ARG A 1 300 ? -6.404 -5.118 6.231 1.00 87.75 300 ARG A CA 1
ATOM 2443 C C . ARG A 1 300 ? -7.521 -5.680 5.357 1.00 87.75 300 ARG A C 1
ATOM 2445 O O . ARG A 1 300 ? -8.237 -4.910 4.723 1.00 87.75 300 ARG A O 1
ATOM 2452 N N . TRP A 1 301 ? -7.671 -6.999 5.321 1.00 89.00 301 TRP A N 1
ATOM 2453 C CA . TRP A 1 301 ? -8.528 -7.716 4.382 1.00 89.00 301 TRP A CA 1
ATOM 2454 C C . TRP A 1 301 ? -10.005 -7.359 4.537 1.00 89.00 301 TRP A C 1
ATOM 2456 O O . TRP A 1 301 ? -10.602 -6.817 3.611 1.00 89.00 301 TRP A O 1
ATOM 2466 N N . TRP A 1 302 ? -10.585 -7.599 5.715 1.00 89.06 302 TRP A N 1
ATOM 2467 C CA . TRP A 1 302 ? -12.004 -7.331 5.931 1.00 89.06 302 TRP A CA 1
ATOM 2468 C C . TRP A 1 302 ? -12.392 -5.857 5.744 1.00 89.06 302 TRP A C 1
ATOM 2470 O O . TRP A 1 302 ? -13.326 -5.599 4.988 1.00 89.06 302 TRP A O 1
ATOM 2480 N N . PRO A 1 303 ? -11.693 -4.864 6.339 1.00 86.94 303 PRO A N 1
ATOM 2481 C CA . PRO A 1 303 ? -12.097 -3.469 6.159 1.00 86.94 303 PRO A CA 1
ATOM 2482 C C . PRO A 1 303 ? -11.979 -2.983 4.708 1.00 86.94 303 PRO A C 1
ATOM 2484 O O . PRO A 1 303 ? -12.727 -2.092 4.308 1.00 86.94 303 PRO A O 1
ATOM 2487 N N . THR A 1 304 ? -11.065 -3.549 3.912 1.00 88.00 304 THR A N 1
ATOM 2488 C CA . THR A 1 304 ? -10.984 -3.234 2.477 1.00 88.00 304 THR A CA 1
ATOM 2489 C C . THR A 1 304 ? -12.055 -3.953 1.665 1.00 88.00 304 THR A C 1
ATOM 2491 O O . THR A 1 304 ? -12.655 -3.323 0.803 1.00 88.00 304 THR A O 1
ATOM 2494 N N . TYR A 1 305 ? -12.366 -5.213 1.985 1.00 90.12 305 TYR A N 1
ATOM 2495 C CA . TYR A 1 305 ? -13.463 -5.957 1.362 1.00 90.12 305 TYR A CA 1
ATOM 2496 C C . TYR A 1 305 ? -14.828 -5.307 1.623 1.00 90.12 305 TYR A C 1
ATOM 2498 O O . TYR A 1 305 ? -15.554 -5.009 0.681 1.00 90.12 305 TYR A O 1
ATOM 2506 N N . ALA A 1 306 ? -15.161 -5.046 2.892 1.00 89.19 306 ALA A N 1
ATOM 2507 C CA . ALA A 1 306 ? -16.453 -4.488 3.289 1.00 89.19 306 ALA A CA 1
ATOM 2508 C C . ALA A 1 306 ? -16.713 -3.130 2.628 1.00 89.19 306 ALA A C 1
ATOM 2510 O O . ALA A 1 306 ? -17.818 -2.855 2.173 1.00 89.19 306 ALA A O 1
ATOM 2511 N N . ARG A 1 307 ? -15.669 -2.303 2.523 1.00 86.50 307 ARG A N 1
ATOM 2512 C CA . ARG A 1 307 ? -15.747 -1.014 1.841 1.00 86.50 307 ARG A CA 1
ATOM 2513 C C . ARG A 1 307 ? -15.925 -1.162 0.340 1.00 86.50 307 ARG A C 1
ATOM 2515 O O . ARG A 1 307 ? -16.789 -0.504 -0.218 1.00 86.50 307 ARG A O 1
ATOM 2522 N N . LEU A 1 308 ? -15.106 -1.998 -0.299 1.00 86.69 308 LEU A N 1
ATOM 2523 C CA . LEU A 1 308 ? -15.208 -2.215 -1.736 1.00 86.69 308 LEU A CA 1
ATOM 2524 C C . LEU A 1 308 ? -16.627 -2.681 -2.098 1.00 86.69 308 LEU A C 1
ATOM 2526 O O . LEU A 1 308 ? -17.228 -2.160 -3.030 1.00 86.69 308 LEU A O 1
ATOM 2530 N N . ARG A 1 309 ? -17.191 -3.584 -1.288 1.00 90.69 309 ARG A N 1
ATOM 2531 C CA . ARG A 1 309 ? -18.576 -4.039 -1.410 1.00 90.69 309 ARG A CA 1
ATOM 2532 C C . ARG A 1 309 ? -19.578 -2.895 -1.253 1.00 90.69 309 ARG A C 1
ATOM 2534 O O . ARG A 1 309 ? -20.418 -2.722 -2.124 1.00 90.69 309 ARG A O 1
ATOM 2541 N N . GLU A 1 310 ? -19.469 -2.101 -0.189 1.00 89.94 310 GLU A N 1
ATOM 2542 C CA . GLU A 1 310 ? -20.336 -0.935 0.040 1.00 89.94 310 GLU A CA 1
ATOM 2543 C C . GLU A 1 310 ? -20.277 0.058 -1.135 1.00 89.94 310 GLU A C 1
ATOM 2545 O O . GLU A 1 310 ? -21.293 0.624 -1.532 1.00 89.94 310 GLU A O 1
ATOM 2550 N N . THR A 1 311 ? -19.094 0.268 -1.710 1.00 87.31 311 THR A N 1
ATOM 2551 C CA . THR A 1 311 ? -18.896 1.147 -2.866 1.00 87.31 311 THR A CA 1
ATOM 2552 C C . THR A 1 311 ? -19.538 0.589 -4.129 1.00 87.31 311 THR A C 1
ATOM 2554 O O . THR A 1 311 ? -20.200 1.346 -4.835 1.00 87.31 311 THR A O 1
ATOM 2557 N N . PHE A 1 312 ? -19.402 -0.711 -4.395 1.00 87.12 312 PHE A N 1
ATOM 2558 C CA . PHE A 1 312 ? -20.077 -1.352 -5.524 1.00 87.12 312 PHE A CA 1
ATOM 2559 C C . PHE A 1 312 ? -21.600 -1.354 -5.367 1.00 87.12 312 PHE A C 1
ATOM 2561 O O . PHE A 1 312 ? -22.309 -1.047 -6.318 1.00 87.12 312 PHE A O 1
ATOM 2568 N N . GLU A 1 313 ? -22.116 -1.604 -4.161 1.00 88.69 313 GLU A N 1
ATOM 2569 C CA . GLU A 1 313 ? -23.556 -1.544 -3.874 1.00 88.69 313 GLU A CA 1
ATOM 2570 C C . GLU A 1 313 ? -24.128 -0.124 -4.050 1.00 88.69 313 GLU A C 1
ATOM 2572 O O . GLU A 1 313 ? -25.281 0.035 -4.450 1.00 88.69 313 GLU A O 1
ATOM 2577 N N . LYS A 1 314 ? -23.332 0.919 -3.773 1.00 88.38 314 LYS A N 1
ATOM 2578 C CA . LYS A 1 314 ? -23.727 2.329 -3.952 1.00 88.38 314 LYS A CA 1
ATOM 2579 C C . LYS A 1 314 ? -23.560 2.850 -5.376 1.00 88.38 314 LYS A C 1
ATOM 2581 O O . LYS A 1 314 ? -24.111 3.907 -5.687 1.00 88.38 314 LYS A O 1
ATOM 2586 N N . ALA A 1 315 ? -22.780 2.180 -6.221 1.00 86.31 315 ALA A N 1
ATOM 2587 C CA . ALA A 1 315 ? -22.617 2.589 -7.608 1.00 86.31 315 ALA A CA 1
ATOM 2588 C C . ALA A 1 315 ? -23.962 2.439 -8.344 1.00 86.31 315 ALA A C 1
ATOM 2590 O O . ALA A 1 315 ? -24.627 1.410 -8.258 1.00 86.31 315 ALA A O 1
ATOM 2591 N N . SER A 1 316 ? -24.378 3.484 -9.066 1.00 64.94 316 SER A N 1
ATOM 2592 C CA . SER A 1 316 ? -25.758 3.687 -9.558 1.00 64.94 316 SER A CA 1
ATOM 2593 C C . SER A 1 316 ? -26.282 2.663 -10.589 1.00 64.94 316 SER A C 1
ATOM 2595 O O . SER A 1 316 ? -27.356 2.866 -11.147 1.00 64.94 316 SER A O 1
ATOM 2597 N N . GLY A 1 317 ? -25.549 1.584 -10.866 1.00 80.94 317 GLY A N 1
ATOM 2598 C CA . GLY A 1 317 ? -25.916 0.5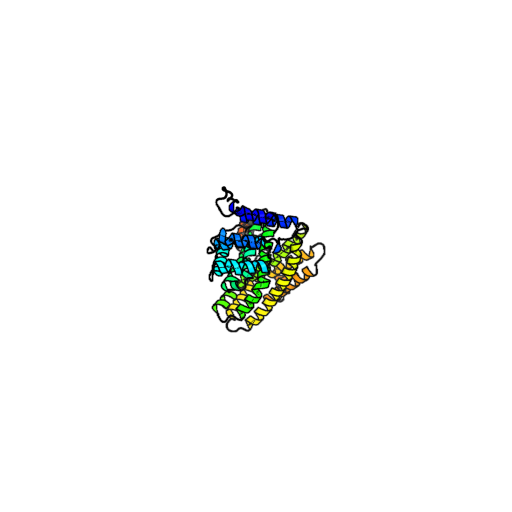23 -11.811 1.00 80.94 317 GLY A CA 1
ATOM 2599 C C . GLY A 1 317 ? -25.994 -0.876 -11.196 1.00 80.94 317 GLY A C 1
ATOM 2600 O O . GLY A 1 317 ? -26.185 -1.838 -11.934 1.00 80.94 317 GLY A O 1
ATOM 2601 N N . GLY A 1 318 ? -25.849 -0.999 -9.872 1.00 83.38 318 GLY A N 1
ATOM 2602 C CA . GLY A 1 318 ? -25.636 -2.293 -9.226 1.00 83.38 318 GLY A CA 1
ATOM 2603 C C . GLY A 1 318 ? -24.221 -2.834 -9.458 1.00 83.38 318 GLY A C 1
ATOM 2604 O O . GLY A 1 318 ? -23.389 -2.194 -10.100 1.00 83.38 318 GLY A O 1
ATOM 2605 N N . ILE A 1 319 ? -23.951 -4.014 -8.900 1.00 83.94 319 ILE A N 1
ATOM 2606 C CA . ILE A 1 319 ? -22.653 -4.693 -8.995 1.00 83.94 319 ILE A CA 1
ATOM 2607 C C . ILE A 1 319 ? -22.517 -5.285 -10.404 1.00 83.94 319 ILE A C 1
ATOM 2609 O O . ILE A 1 319 ? -23.324 -6.129 -10.797 1.00 83.94 319 ILE A O 1
ATOM 2613 N N . SER A 1 320 ? -21.519 -4.844 -11.172 1.00 84.62 320 SER A N 1
ATOM 2614 C CA . SER A 1 320 ? -21.208 -5.446 -12.475 1.00 84.62 320 SER A CA 1
ATOM 2615 C C . SER A 1 320 ? -20.536 -6.820 -12.320 1.00 84.62 320 SER A C 1
ATOM 2617 O O . SER A 1 320 ? -20.035 -7.167 -11.251 1.00 84.62 320 SER A O 1
ATOM 2619 N N . GLU A 1 321 ? -20.467 -7.610 -13.395 1.00 82.00 321 GLU A N 1
ATOM 2620 C CA . GLU A 1 321 ? -19.769 -8.908 -13.379 1.00 82.00 321 GLU A CA 1
ATOM 2621 C C . GLU A 1 321 ? -18.286 -8.768 -12.987 1.00 82.00 321 GLU A C 1
ATOM 2623 O O . GLU A 1 321 ? -17.766 -9.568 -12.208 1.00 82.00 321 GLU A O 1
ATOM 2628 N N . SER A 1 322 ? -17.616 -7.706 -13.451 1.00 76.12 322 SER A N 1
ATOM 2629 C CA . SER A 1 322 ? -16.241 -7.402 -13.045 1.00 76.12 322 SER A CA 1
ATOM 2630 C C . SER A 1 322 ? -16.134 -7.059 -11.561 1.00 76.12 322 SER A C 1
ATOM 2632 O O . SER A 1 322 ? -15.204 -7.516 -10.898 1.00 76.12 322 SER A O 1
ATOM 2634 N N . ASP A 1 323 ? -17.089 -6.300 -11.019 1.00 80.81 323 ASP A N 1
ATOM 2635 C CA . ASP A 1 323 ? -17.104 -5.922 -9.601 1.00 80.81 323 ASP A CA 1
ATOM 2636 C C . ASP A 1 323 ? -17.246 -7.161 -8.706 1.00 80.81 323 ASP A C 1
ATOM 2638 O O . ASP A 1 323 ? -16.510 -7.328 -7.726 1.00 80.81 323 ASP A O 1
ATOM 2642 N N . GLU A 1 324 ? -18.133 -8.080 -9.096 1.00 84.62 324 GLU A N 1
ATOM 2643 C CA . GLU A 1 324 ? -18.335 -9.358 -8.414 1.00 84.62 324 GLU A CA 1
ATOM 2644 C C . GLU A 1 324 ? -17.081 -10.243 -8.489 1.00 84.62 324 GLU A C 1
ATOM 2646 O O . GLU A 1 324 ? -16.678 -10.842 -7.487 1.00 84.62 324 GLU A O 1
ATOM 2651 N N . ALA A 1 325 ? -16.398 -10.280 -9.639 1.00 80.06 325 ALA A N 1
ATOM 2652 C CA . ALA A 1 325 ? -15.142 -11.014 -9.794 1.00 80.06 325 ALA A CA 1
ATOM 2653 C C . ALA A 1 325 ? -14.048 -10.488 -8.847 1.00 80.06 325 ALA A C 1
ATOM 2655 O O . ALA A 1 325 ? -13.350 -11.280 -8.201 1.00 80.06 325 ALA A O 1
ATOM 2656 N N . ILE A 1 326 ? -13.930 -9.164 -8.694 1.00 78.75 326 ILE A N 1
ATOM 2657 C CA . ILE A 1 326 ? -12.973 -8.528 -7.776 1.00 78.75 326 ILE A CA 1
ATOM 2658 C C . ILE A 1 326 ? -13.316 -8.866 -6.322 1.00 78.75 326 ILE A C 1
ATOM 2660 O O . ILE A 1 326 ? -12.440 -9.299 -5.563 1.00 78.75 326 ILE A O 1
ATOM 2664 N N . LEU A 1 327 ? -14.586 -8.705 -5.926 1.00 85.94 327 LEU A N 1
ATOM 2665 C CA . LEU A 1 327 ? -15.054 -9.037 -4.577 1.00 85.94 327 LEU A CA 1
ATOM 2666 C C . LEU A 1 327 ? -14.796 -10.505 -4.243 1.00 85.94 327 LEU A C 1
ATOM 2668 O O . LEU A 1 327 ? -14.219 -10.809 -3.195 1.00 85.94 327 LEU A O 1
ATOM 2672 N N . SER A 1 328 ? -15.194 -11.409 -5.136 1.00 84.81 328 SER A N 1
ATOM 2673 C CA . SER A 1 328 ? -15.045 -12.855 -4.975 1.00 84.81 328 SER A CA 1
ATOM 2674 C C . SER A 1 328 ? -13.577 -13.262 -4.851 1.00 84.81 328 SER A C 1
ATOM 2676 O O . SER A 1 328 ? -13.208 -14.048 -3.968 1.00 84.81 328 SER A O 1
ATOM 2678 N N . THR A 1 329 ? -12.709 -12.668 -5.670 1.00 80.88 329 THR A N 1
ATOM 2679 C CA . THR A 1 329 ? -11.263 -12.907 -5.649 1.00 80.88 329 THR A CA 1
ATOM 2680 C C . THR A 1 329 ? -10.630 -12.416 -4.349 1.00 80.88 329 THR A C 1
ATOM 2682 O O . THR A 1 329 ? -9.932 -13.179 -3.672 1.00 80.88 329 THR A O 1
ATOM 2685 N N . TRP A 1 330 ? -10.912 -11.174 -3.940 1.00 85.88 330 TRP A N 1
ATOM 2686 C CA . TRP A 1 330 ? -10.375 -10.604 -2.702 1.00 85.88 330 TRP A CA 1
ATOM 2687 C C . TRP A 1 330 ? -10.861 -11.362 -1.462 1.00 85.88 330 TRP A C 1
ATOM 2689 O O . TRP A 1 330 ? -10.092 -11.640 -0.536 1.00 85.88 330 TRP A O 1
ATOM 2699 N N . TYR A 1 331 ? -12.129 -11.770 -1.453 1.00 86.62 331 TYR A N 1
ATOM 2700 C CA . TYR A 1 331 ? -12.696 -12.612 -0.406 1.00 86.62 331 TYR A CA 1
ATOM 2701 C C . TYR A 1 331 ? -12.027 -13.993 -0.350 1.00 86.62 331 TYR A C 1
ATOM 2703 O O . TYR A 1 331 ? -11.625 -14.459 0.721 1.00 86.62 331 TYR A O 1
ATOM 2711 N N . SER A 1 332 ? -11.848 -14.634 -1.507 1.00 82.19 332 SER A N 1
ATOM 2712 C CA . SER A 1 332 ? -11.211 -15.948 -1.625 1.00 82.19 332 SER A CA 1
ATOM 2713 C C . SER A 1 332 ? -9.757 -15.934 -1.165 1.00 82.19 332 SER A C 1
ATOM 2715 O O . SER A 1 332 ? -9.332 -16.867 -0.474 1.00 82.19 332 SER A O 1
ATOM 2717 N N . LEU A 1 333 ? -9.008 -14.873 -1.479 1.00 81.12 333 LEU A N 1
ATOM 2718 C CA . LEU A 1 333 ? -7.653 -14.684 -0.973 1.00 81.12 333 LEU A CA 1
ATOM 2719 C C . LEU A 1 333 ? -7.632 -14.608 0.550 1.00 81.12 333 LEU A C 1
ATOM 2721 O O . LEU A 1 333 ? -6.829 -15.298 1.179 1.00 81.12 333 LEU A O 1
ATOM 2725 N N . GLY A 1 334 ? -8.476 -13.769 1.152 1.00 83.19 334 GLY A N 1
ATOM 2726 C CA . GLY A 1 334 ? -8.491 -13.619 2.604 1.00 83.19 334 GLY A CA 1
ATOM 2727 C C . GLY A 1 334 ? -8.819 -14.928 3.312 1.00 83.19 334 GLY A C 1
ATOM 2728 O O . GLY A 1 334 ? -8.098 -15.311 4.233 1.00 83.19 334 GLY A O 1
ATOM 2729 N N . ARG A 1 335 ? -9.806 -15.688 2.811 1.00 83.06 335 ARG A N 1
ATOM 2730 C CA . ARG A 1 335 ? -10.098 -17.040 3.321 1.00 83.06 335 ARG A CA 1
ATOM 2731 C C . ARG A 1 335 ? -8.905 -17.984 3.192 1.00 83.06 335 ARG A C 1
ATOM 2733 O O . ARG A 1 335 ? -8.563 -18.671 4.152 1.00 83.06 335 ARG A O 1
ATOM 2740 N N . ALA A 1 336 ? -8.257 -18.014 2.028 1.00 78.19 336 ALA A N 1
ATOM 2741 C CA . ALA A 1 336 ? -7.107 -18.884 1.790 1.00 78.19 336 ALA A CA 1
ATOM 2742 C C . ALA A 1 336 ? -5.898 -18.519 2.667 1.00 78.19 336 ALA A C 1
ATOM 2744 O O . ALA A 1 336 ? -5.188 -19.406 3.139 1.00 78.19 336 ALA A O 1
ATOM 2745 N N . SER A 1 337 ? -5.681 -17.225 2.894 1.00 77.00 337 SER A N 1
ATOM 2746 C CA . SER A 1 337 ? -4.526 -16.706 3.625 1.00 77.00 337 SER A CA 1
ATOM 2747 C C . SER A 1 337 ? -4.693 -16.888 5.128 1.00 77.00 337 SER A C 1
ATOM 2749 O O . SER A 1 337 ? -3.801 -17.423 5.785 1.00 77.00 337 SER A O 1
ATOM 2751 N N . LEU A 1 338 ? -5.848 -16.481 5.666 1.00 81.38 338 LEU A N 1
ATOM 2752 C CA . LEU A 1 338 ? -6.119 -16.457 7.105 1.00 81.38 338 LEU A CA 1
ATOM 2753 C C . LEU A 1 338 ? -6.485 -17.831 7.670 1.00 81.38 338 LEU A C 1
ATOM 2755 O O . LEU A 1 338 ? -6.378 -18.023 8.878 1.00 81.38 338 LEU A O 1
ATOM 2759 N N . GLY A 1 339 ? -6.887 -18.787 6.823 1.00 73.19 339 GLY A N 1
ATOM 2760 C CA . GLY A 1 339 ? -7.215 -20.150 7.252 1.00 73.19 339 GLY A CA 1
ATOM 2761 C C . GLY A 1 339 ? -8.386 -20.218 8.237 1.00 73.19 339 GLY A C 1
ATOM 2762 O O . GLY A 1 339 ? -8.499 -21.184 8.987 1.00 73.19 339 GLY A O 1
ATOM 2763 N N . ARG A 1 340 ? -9.231 -19.184 8.267 1.00 68.06 340 ARG A N 1
ATOM 2764 C CA . ARG A 1 340 ? -10.373 -19.051 9.173 1.00 68.06 340 ARG A CA 1
ATOM 2765 C C . ARG A 1 340 ? -11.668 -18.992 8.386 1.00 68.06 340 ARG A C 1
ATOM 2767 O O . ARG A 1 340 ? -11.704 -18.490 7.259 1.00 68.06 340 ARG A O 1
ATOM 2774 N N . ASP A 1 341 ? -12.737 -19.493 8.998 1.00 68.06 341 ASP A N 1
ATOM 2775 C CA . ASP A 1 341 ? -14.076 -19.237 8.494 1.00 68.06 341 ASP A CA 1
ATOM 2776 C C . ASP A 1 341 ? -14.362 -17.741 8.640 1.00 68.06 341 ASP A C 1
ATOM 2778 O O . ASP A 1 341 ? -14.518 -17.207 9.740 1.00 68.06 341 ASP A O 1
ATOM 2782 N N . SER A 1 342 ? -14.396 -17.076 7.488 1.00 63.62 342 SER A N 1
ATOM 2783 C CA . SER A 1 342 ? -14.671 -15.652 7.325 1.00 63.62 342 SER A CA 1
ATOM 2784 C C . SER A 1 342 ? -15.782 -15.126 8.229 1.00 63.62 342 SER A C 1
ATOM 2786 O O . SER A 1 342 ? -15.657 -14.010 8.705 1.00 63.62 342 SER A O 1
ATOM 2788 N N . ARG A 1 343 ? -16.833 -15.904 8.526 1.00 72.94 343 ARG A N 1
ATOM 2789 C CA . ARG A 1 343 ? -17.997 -15.408 9.276 1.00 72.94 343 ARG A CA 1
ATOM 2790 C C . ARG A 1 343 ? -17.668 -14.960 10.700 1.00 72.94 343 ARG A C 1
ATOM 2792 O O . ARG A 1 343 ? -18.206 -13.954 11.149 1.00 72.94 343 ARG A O 1
ATOM 2799 N N . TYR A 1 344 ? -16.785 -15.666 11.408 1.00 74.81 344 TYR A N 1
ATOM 2800 C CA . TYR A 1 344 ? -16.404 -15.271 12.771 1.00 74.81 344 TYR A CA 1
ATOM 2801 C C . TYR A 1 344 ? -15.577 -13.984 12.763 1.00 74.81 344 TYR A C 1
ATOM 2803 O O . TYR A 1 344 ? -15.838 -13.050 13.523 1.00 74.81 344 TYR A O 1
ATOM 2811 N N . ASP A 1 345 ? -14.598 -13.929 11.862 1.00 73.75 345 ASP A N 1
ATOM 2812 C CA . ASP A 1 345 ? -13.748 -12.759 11.699 1.00 73.75 345 ASP A CA 1
ATOM 2813 C C . ASP A 1 345 ? -14.587 -11.551 11.239 1.00 73.75 345 ASP A C 1
ATOM 2815 O O . ASP A 1 345 ? -14.420 -10.466 11.784 1.00 73.75 345 ASP A O 1
ATOM 2819 N N . MET A 1 346 ? -15.562 -11.741 10.344 1.00 75.50 346 MET A N 1
ATOM 2820 C CA . MET A 1 346 ? -16.515 -10.716 9.898 1.00 75.50 346 MET A CA 1
ATOM 2821 C C . MET A 1 346 ? -17.256 -10.053 11.054 1.00 75.50 346 MET A C 1
ATOM 2823 O O . MET A 1 346 ? -17.148 -8.841 11.226 1.00 75.50 346 MET A O 1
ATOM 2827 N N . VAL A 1 347 ? -17.951 -10.848 11.876 1.00 81.31 347 VAL A N 1
ATOM 2828 C CA . VAL A 1 347 ? -18.714 -10.336 13.026 1.00 81.31 347 VAL A CA 1
ATOM 2829 C C . VAL A 1 347 ? -17.787 -9.611 13.996 1.00 81.31 347 VAL A C 1
ATOM 2831 O O . VAL A 1 347 ? -18.101 -8.522 14.477 1.00 81.31 347 VAL A O 1
ATOM 2834 N N . LYS A 1 348 ? -16.602 -10.180 14.246 1.00 83.06 348 LYS A N 1
ATOM 2835 C CA . LYS A 1 348 ? -15.596 -9.547 15.094 1.00 83.06 348 LYS A CA 1
ATOM 2836 C C . LYS A 1 348 ? -15.170 -8.189 14.535 1.00 83.06 348 LYS A C 1
ATOM 2838 O O . LYS A 1 348 ? -15.101 -7.230 15.295 1.00 83.06 348 LYS A O 1
ATOM 2843 N N . TYR A 1 349 ? -14.888 -8.089 13.239 1.00 78.75 349 TYR A N 1
ATOM 2844 C CA . TYR A 1 349 ? -14.449 -6.839 12.622 1.00 78.75 349 TYR A CA 1
ATOM 2845 C C . TYR A 1 349 ? -15.565 -5.801 12.513 1.00 78.75 349 TYR A C 1
ATOM 2847 O O . TYR A 1 349 ? -15.293 -4.620 12.697 1.00 78.75 349 TYR A O 1
ATOM 2855 N N . GLU A 1 350 ? -16.808 -6.207 12.263 1.00 81.00 350 GLU A N 1
ATOM 2856 C CA . GLU A 1 350 ? -17.965 -5.302 12.296 1.00 81.00 350 GLU A CA 1
ATOM 2857 C C . GLU A 1 350 ? -18.145 -4.659 13.679 1.00 81.00 350 GLU A C 1
ATOM 2859 O O . GLU A 1 350 ? -18.532 -3.497 13.778 1.00 81.00 350 GLU A O 1
ATOM 2864 N N . GLN A 1 351 ? -17.786 -5.383 14.742 1.00 85.69 351 GLN A N 1
ATOM 2865 C CA . GLN A 1 351 ? -17.787 -4.878 16.116 1.00 85.69 351 GLN A CA 1
ATOM 2866 C C . GLN A 1 351 ? -16.504 -4.126 16.498 1.00 85.69 351 GLN A C 1
ATOM 2868 O O . GLN A 1 351 ? -16.473 -3.449 17.530 1.00 85.69 351 GLN A O 1
ATOM 2873 N N . MET A 1 352 ? -15.427 -4.227 15.709 1.00 84.69 352 MET A N 1
ATOM 2874 C CA . MET A 1 352 ? -14.183 -3.536 16.031 1.00 84.69 352 MET A CA 1
ATOM 2875 C C . MET A 1 352 ? -14.336 -2.028 15.803 1.00 84.69 352 MET A C 1
ATOM 2877 O O . MET A 1 352 ? -14.758 -1.585 14.731 1.00 84.69 352 MET A O 1
ATOM 2881 N N . PRO A 1 353 ? -13.935 -1.198 16.778 1.00 88.31 353 PRO A N 1
ATOM 2882 C CA . PRO A 1 353 ? -14.000 0.243 16.625 1.00 88.31 353 PRO A CA 1
ATOM 2883 C C . PRO A 1 353 ? -13.080 0.690 15.486 1.00 88.31 353 PRO A C 1
ATOM 2885 O O . PRO A 1 353 ? -11.937 0.241 15.357 1.00 88.31 353 PRO A O 1
ATOM 2888 N N . ARG A 1 354 ? -13.574 1.601 14.645 1.00 89.62 354 ARG A N 1
ATOM 2889 C CA . ARG A 1 354 ? -12.764 2.226 13.592 1.00 89.62 354 ARG A CA 1
ATOM 2890 C C . ARG A 1 354 ? -11.628 3.040 14.216 1.00 89.62 354 ARG A C 1
ATOM 2892 O O . ARG A 1 354 ? -11.729 3.508 15.351 1.00 89.62 354 ARG A O 1
ATOM 2899 N N . CYS A 1 355 ? -10.537 3.211 13.472 1.00 92.62 355 CYS A N 1
ATOM 2900 C CA . CYS A 1 355 ? -9.492 4.145 13.871 1.00 92.62 355 CYS A CA 1
ATOM 2901 C C . CYS A 1 355 ? -10.093 5.556 14.037 1.00 92.62 355 CYS A C 1
ATOM 2903 O O . CYS A 1 355 ? -10.816 6.023 13.166 1.00 92.62 355 CYS A O 1
ATOM 2905 N N . GLY A 1 356 ? -9.777 6.236 15.141 1.00 92.19 356 GLY A N 1
ATOM 2906 C CA . GLY A 1 356 ? -10.295 7.559 15.496 1.00 92.19 356 GLY A CA 1
ATOM 2907 C C . GLY A 1 356 ? -9.795 8.657 14.564 1.00 92.19 356 GLY A C 1
ATOM 2908 O O . GLY A 1 356 ? -10.487 9.643 14.352 1.00 92.19 356 GLY A O 1
ATOM 2909 N N . ASN A 1 357 ? -8.642 8.432 13.931 1.00 92.25 357 ASN A N 1
ATOM 2910 C CA . ASN A 1 357 ? -8.200 9.235 12.802 1.00 92.25 357 ASN A CA 1
ATOM 2911 C C . ASN A 1 357 ? -9.181 9.075 11.624 1.00 92.25 357 ASN A C 1
ATOM 2913 O O . ASN A 1 357 ? -9.205 8.020 10.989 1.00 92.25 357 ASN A O 1
ATOM 2917 N N . SER A 1 358 ? -9.920 10.138 11.304 1.00 86.56 358 SER A N 1
ATOM 2918 C CA . SER A 1 358 ? -10.955 10.167 10.259 1.00 86.56 358 SER A CA 1
ATOM 2919 C C . SER A 1 358 ? -10.445 9.854 8.848 1.00 86.56 358 SER A C 1
ATOM 2921 O O . SER A 1 358 ? -11.207 9.363 8.018 1.00 86.56 358 SER A O 1
ATOM 2923 N N . VAL A 1 359 ? -9.155 10.080 8.573 1.00 80.44 359 VAL A N 1
ATOM 2924 C CA . VAL A 1 359 ? -8.522 9.735 7.285 1.00 80.44 359 VAL A CA 1
ATOM 2925 C C . VAL A 1 359 ? -7.901 8.335 7.281 1.00 80.44 359 VAL A C 1
ATOM 2927 O O . VAL A 1 359 ? -7.267 7.925 6.301 1.00 80.44 359 VAL A O 1
ATOM 2930 N N . CYS A 1 360 ? -8.001 7.605 8.393 1.00 83.88 360 CYS A N 1
ATOM 2931 C CA . CYS A 1 360 ? -7.544 6.231 8.503 1.00 83.88 360 CYS A CA 1
ATOM 2932 C C . CYS A 1 360 ? -8.695 5.257 8.256 1.00 83.88 360 CYS A C 1
ATOM 2934 O O . CYS A 1 360 ? -9.817 5.427 8.717 1.00 83.88 360 CYS A O 1
ATOM 2936 N N . PHE A 1 361 ? -8.383 4.193 7.528 1.00 77.81 361 PHE A N 1
ATOM 2937 C CA . PHE A 1 361 ? -9.355 3.217 7.050 1.00 77.81 361 PHE A CA 1
ATOM 2938 C C . PHE A 1 361 ? -9.296 1.883 7.789 1.00 77.81 361 PHE A C 1
ATOM 2940 O O . PHE A 1 361 ? -10.085 0.987 7.504 1.00 77.81 361 PHE A O 1
ATOM 2947 N N . TYR A 1 362 ? -8.361 1.759 8.726 1.00 83.06 362 TYR A N 1
ATOM 2948 C CA . TYR A 1 362 ? -8.133 0.545 9.492 1.00 83.06 362 TYR A CA 1
ATOM 2949 C C . TYR A 1 362 ? -8.914 0.557 10.805 1.00 83.06 362 TYR A C 1
ATOM 2951 O O . TYR A 1 362 ? -9.342 1.604 11.296 1.00 83.06 362 TYR A O 1
ATOM 2959 N N . PHE A 1 363 ? -9.060 -0.620 11.406 1.00 85.12 363 PHE A N 1
ATOM 2960 C CA . PHE A 1 363 ? -9.618 -0.751 12.745 1.00 85.12 363 PHE A CA 1
ATOM 2961 C C . PHE A 1 363 ? -8.629 -0.288 13.809 1.00 85.12 363 PHE A C 1
ATOM 2963 O O . PHE A 1 363 ? -7.409 -0.442 13.689 1.00 85.12 363 PHE A O 1
ATOM 2970 N N . GLY A 1 364 ? -9.165 0.306 14.867 1.00 86.56 364 GLY A N 1
ATOM 2971 C CA . GLY A 1 364 ? -8.383 0.754 15.994 1.00 86.56 364 GLY A CA 1
ATOM 2972 C C . GLY A 1 364 ? -8.099 -0.401 16.951 1.00 86.56 364 GLY A C 1
ATOM 2973 O O . GLY A 1 364 ? -8.995 -0.881 17.633 1.00 86.56 364 GLY A O 1
ATOM 2974 N N . VAL A 1 365 ? -6.839 -0.829 17.025 1.00 89.12 365 VAL A N 1
ATOM 2975 C CA . VAL A 1 365 ? -6.390 -1.881 17.961 1.00 89.12 365 VAL A CA 1
ATOM 2976 C C . VAL A 1 365 ? -5.753 -1.312 19.230 1.00 89.12 365 VAL A C 1
ATOM 2978 O O . VAL A 1 365 ? -5.588 -2.021 20.216 1.00 89.12 365 VAL A O 1
ATOM 2981 N N . LYS A 1 366 ? -5.383 -0.027 19.223 1.00 92.75 366 LYS A N 1
ATOM 2982 C CA . LYS A 1 366 ? -4.757 0.674 20.351 1.00 92.75 366 LYS A CA 1
ATOM 2983 C C . LYS A 1 366 ? -5.722 1.696 20.920 1.00 92.75 366 LYS A C 1
ATOM 2985 O O . LYS A 1 366 ? -6.141 2.600 20.212 1.00 92.75 366 LYS A O 1
ATOM 2990 N N . VAL A 1 367 ? -6.032 1.594 22.200 1.00 96.62 367 VAL A N 1
ATOM 2991 C CA . VAL A 1 367 ? -6.893 2.558 22.890 1.00 96.62 367 VAL A CA 1
ATOM 2992 C C . VAL A 1 367 ? -6.089 3.805 23.275 1.00 96.62 367 VAL A C 1
ATOM 2994 O O . VAL A 1 367 ? -4.934 3.702 23.696 1.00 96.62 367 VAL A O 1
ATOM 2997 N N . CYS A 1 368 ? -6.683 4.993 23.143 1.00 97.50 368 CYS A N 1
ATOM 2998 C CA . CYS A 1 368 ? -6.091 6.232 23.645 1.00 97.50 368 CYS A CA 1
ATOM 2999 C C . CYS A 1 368 ? -5.869 6.136 25.160 1.00 97.50 368 CYS A C 1
ATOM 3001 O O . CYS A 1 368 ? -6.821 5.936 25.910 1.00 97.50 368 CYS A O 1
ATOM 3003 N N . LYS A 1 369 ? -4.628 6.317 25.627 1.00 96.38 369 LYS A N 1
ATOM 3004 C CA . LYS A 1 369 ? -4.296 6.178 27.055 1.00 96.38 369 LYS A CA 1
ATOM 3005 C C . LYS A 1 369 ? -4.988 7.203 27.962 1.00 96.38 369 LYS A C 1
ATOM 3007 O O . LYS A 1 369 ? -5.219 6.878 29.117 1.00 96.38 369 LYS A O 1
ATOM 3012 N N . GLY A 1 370 ? -5.306 8.392 27.440 1.00 95.44 370 GLY A N 1
ATOM 3013 C CA . GLY A 1 370 ? -6.020 9.440 28.176 1.00 95.44 370 GLY A CA 1
ATOM 3014 C C . GLY A 1 370 ? -7.509 9.124 28.289 1.00 95.44 370 GLY A C 1
ATOM 3015 O O . GLY A 1 370 ? -7.965 8.564 29.276 1.00 95.44 370 GLY A O 1
ATOM 3016 N N . CYS A 1 371 ? -8.283 9.424 27.243 1.00 96.19 371 CYS A N 1
ATOM 3017 C CA . CYS A 1 371 ? -9.743 9.296 27.305 1.00 96.19 371 CYS A CA 1
ATOM 3018 C C . CYS A 1 371 ? -10.297 7.863 27.225 1.00 96.19 371 CYS A C 1
ATOM 3020 O O . CYS A 1 371 ? -11.498 7.680 27.408 1.00 96.19 371 CYS A O 1
ATOM 3022 N N . LYS A 1 372 ? -9.486 6.867 26.840 1.00 95.44 372 LYS A N 1
ATOM 3023 C CA . LYS A 1 372 ? -9.888 5.468 26.581 1.00 95.44 372 LYS A CA 1
ATOM 3024 C C . LYS A 1 372 ? -11.060 5.259 25.607 1.00 95.44 372 LYS A C 1
ATOM 3026 O O . LYS A 1 372 ? -11.555 4.148 25.464 1.00 95.44 372 LYS A O 1
ATOM 3031 N N . ALA A 1 373 ? -11.482 6.310 24.907 1.00 94.12 373 ALA A N 1
ATOM 3032 C CA . ALA A 1 373 ? -12.675 6.292 24.066 1.00 94.12 373 ALA A CA 1
ATOM 3033 C C . ALA A 1 373 ? -12.369 6.259 22.563 1.00 94.12 373 ALA A C 1
ATOM 3035 O O . ALA A 1 373 ? -13.227 5.868 21.778 1.00 94.12 373 ALA A O 1
ATOM 3036 N N . ALA A 1 374 ? -11.177 6.697 22.154 1.00 95.88 374 ALA A N 1
ATOM 3037 C CA . ALA A 1 374 ? -10.722 6.599 20.771 1.00 95.88 374 ALA A CA 1
ATOM 3038 C C . ALA A 1 374 ? -9.784 5.403 20.604 1.00 95.88 374 ALA A C 1
ATOM 3040 O O . ALA A 1 374 ? -8.968 5.117 21.484 1.00 95.88 374 ALA A O 1
ATOM 3041 N N . TYR A 1 375 ? -9.886 4.739 19.458 1.00 96.12 375 TYR A N 1
ATOM 3042 C CA . TYR A 1 375 ? -9.068 3.588 19.098 1.00 96.12 375 TYR A CA 1
ATOM 3043 C C . TYR A 1 375 ? -8.219 3.933 17.880 1.00 96.12 375 TYR A C 1
ATOM 3045 O O . TYR A 1 375 ? -8.675 4.643 17.001 1.00 96.12 375 TYR A O 1
ATOM 3053 N N . TYR A 1 376 ? -6.996 3.431 17.777 1.00 94.56 376 TYR A N 1
ATOM 3054 C CA . TYR A 1 376 ? -6.069 3.752 16.695 1.00 94.56 376 TYR A CA 1
ATOM 3055 C C . TYR A 1 376 ? -5.387 2.500 16.170 1.00 94.56 376 TYR A C 1
ATOM 3057 O O . TYR A 1 376 ? -5.025 1.609 16.936 1.00 94.56 376 TYR A O 1
ATOM 3065 N N . CYS A 1 377 ? -5.187 2.418 14.856 1.00 89.75 377 CYS A N 1
ATOM 3066 C CA . CYS A 1 377 ? -4.453 1.296 14.272 1.00 89.75 377 CYS A CA 1
ATOM 3067 C C . CYS A 1 377 ? -2.939 1.398 14.552 1.00 89.75 377 CYS A C 1
ATOM 3069 O O . CYS A 1 377 ? -2.244 0.388 14.628 1.00 89.75 377 CYS A O 1
ATOM 3071 N N . SER A 1 378 ? -2.413 2.615 14.751 1.00 91.56 378 SER A N 1
ATOM 3072 C CA . SER A 1 378 ? -0.990 2.883 14.990 1.00 91.56 378 SER A CA 1
ATOM 3073 C C . SER A 1 378 ? -0.756 4.127 15.859 1.00 91.56 378 SER A C 1
ATOM 3075 O O . SER A 1 378 ? -1.664 4.937 16.062 1.00 91.56 378 SER A O 1
ATOM 3077 N N . LYS A 1 379 ? 0.475 4.290 16.374 1.00 94.00 379 LYS A N 1
ATOM 3078 C CA . LYS A 1 379 ? 0.868 5.494 17.136 1.00 94.00 379 LYS A CA 1
ATOM 3079 C C . LYS A 1 379 ? 0.902 6.722 16.225 1.00 94.00 379 LYS A C 1
ATOM 3081 O O . LYS A 1 379 ? 0.614 7.829 16.656 1.00 94.00 379 LYS A O 1
ATOM 3086 N N . GLU A 1 380 ? 1.233 6.515 14.960 1.00 91.94 380 GLU A N 1
ATOM 3087 C CA . GLU A 1 380 ? 1.280 7.528 13.914 1.00 91.94 380 GLU A CA 1
ATOM 3088 C C . GLU A 1 380 ? -0.127 8.066 13.655 1.00 91.94 380 GLU A C 1
ATOM 3090 O O . GLU A 1 380 ? -0.316 9.277 13.656 1.00 91.94 380 GLU A O 1
ATOM 3095 N N . CYS A 1 381 ? -1.136 7.190 13.545 1.00 93.69 381 CYS A N 1
ATOM 3096 C CA . CYS A 1 381 ? -2.526 7.626 13.397 1.00 93.69 381 CYS A CA 1
ATOM 3097 C C . CYS A 1 381 ? -3.022 8.404 14.616 1.00 93.69 381 CYS A C 1
ATOM 3099 O O . CYS A 1 381 ? -3.703 9.406 14.427 1.00 93.69 381 CYS A O 1
ATOM 3101 N N . GLN A 1 382 ? -2.647 7.985 15.829 1.00 96.38 382 GLN A N 1
ATOM 3102 C CA . GLN A 1 382 ? -2.952 8.733 17.050 1.00 96.38 382 GLN A CA 1
ATOM 3103 C C . GLN A 1 382 ? -2.291 10.116 17.043 1.00 96.38 382 GLN A C 1
ATOM 3105 O O . GLN A 1 382 ? -2.955 11.102 17.327 1.00 96.38 382 GLN A O 1
ATOM 3110 N N . ARG A 1 383 ? -1.000 10.216 16.694 1.00 95.44 383 ARG A N 1
ATOM 3111 C CA . ARG A 1 383 ? -0.279 11.500 16.618 1.00 95.44 383 ARG A CA 1
ATOM 3112 C C . ARG A 1 383 ? -0.862 12.435 15.563 1.00 95.44 383 ARG A C 1
ATOM 3114 O O . ARG A 1 383 ? -0.928 13.634 15.807 1.00 95.44 383 ARG A O 1
ATOM 3121 N N . LEU A 1 384 ? -1.253 11.903 14.406 1.00 91.56 384 LEU A N 1
ATOM 3122 C CA . LEU A 1 384 ? -1.898 12.682 13.351 1.00 91.56 384 LEU A CA 1
ATOM 3123 C C . LEU A 1 384 ? -3.256 13.203 13.826 1.00 91.56 384 LEU A C 1
ATOM 3125 O O . LEU A 1 384 ? -3.474 14.403 13.812 1.00 91.56 384 LEU A O 1
ATOM 3129 N N . ASP A 1 385 ? -4.121 12.338 14.355 1.00 95.06 385 ASP A N 1
ATOM 3130 C CA . ASP A 1 385 ? -5.423 12.749 14.899 1.00 95.06 385 ASP A CA 1
ATOM 3131 C C . ASP A 1 385 ? -5.299 13.718 16.091 1.00 95.06 385 ASP A C 1
ATOM 3133 O O . ASP A 1 385 ? -6.149 14.576 16.306 1.00 95.06 385 ASP A O 1
ATOM 3137 N N . TRP A 1 386 ? -4.199 13.626 16.843 1.00 95.50 386 TRP A N 1
ATOM 3138 C CA . TRP A 1 386 ? -3.871 14.569 17.909 1.00 95.50 386 TRP A CA 1
ATOM 3139 C C . TRP A 1 386 ? -3.468 15.951 17.385 1.00 95.50 386 TRP A C 1
ATOM 3141 O O . TRP A 1 386 ? -3.883 16.955 17.950 1.00 95.50 386 TRP A O 1
ATOM 3151 N N . LYS A 1 387 ? -2.622 16.007 16.346 1.00 93.38 387 LYS A N 1
ATOM 3152 C CA . LYS A 1 387 ? -2.054 17.259 15.815 1.00 93.38 387 LYS A CA 1
ATOM 3153 C C . LYS A 1 387 ? -2.972 17.962 14.819 1.00 93.38 387 LYS A C 1
ATOM 3155 O O . LYS A 1 387 ? -3.121 19.173 14.889 1.00 93.38 387 LYS A O 1
ATOM 3160 N N . SER A 1 388 ? -3.498 17.213 13.855 1.00 86.75 388 SER A N 1
ATOM 3161 C CA . SER A 1 388 ? -4.301 17.730 12.742 1.00 86.75 388 SER A CA 1
ATOM 3162 C C . SER A 1 388 ? -5.785 17.401 12.875 1.00 86.75 388 SER A C 1
ATOM 3164 O O . SER A 1 388 ? -6.593 17.939 12.127 1.00 86.75 388 SER A O 1
ATOM 3166 N N . GLY A 1 389 ? -6.141 16.474 13.765 1.00 80.81 389 GLY A N 1
ATOM 3167 C CA . GLY A 1 389 ? -7.527 16.113 14.036 1.00 80.81 389 GLY A CA 1
ATOM 3168 C C . GLY A 1 389 ? -8.120 16.901 15.202 1.00 80.81 389 GLY A C 1
ATOM 3169 O O . GLY A 1 389 ? -7.505 17.799 15.774 1.00 80.81 389 GLY A O 1
ATOM 3170 N N . SER A 1 390 ? -9.340 16.531 15.583 1.00 88.38 390 SER A N 1
ATOM 3171 C CA . SER A 1 390 ? -10.071 17.137 16.699 1.00 88.38 390 SER A CA 1
ATOM 3172 C C . SER A 1 390 ? -9.844 16.404 18.025 1.00 88.38 390 SER A C 1
ATOM 3174 O O . SER A 1 390 ? -10.552 16.667 18.998 1.00 88.38 390 SER A O 1
ATOM 3176 N N . HIS A 1 391 ? -8.916 15.440 18.092 1.00 95.62 391 HIS A N 1
ATOM 3177 C CA . HIS A 1 391 ? -8.856 14.550 19.248 1.00 95.62 391 HIS A CA 1
ATOM 3178 C C . HIS A 1 391 ? -8.295 15.205 20.503 1.00 95.62 391 HIS A C 1
ATOM 3180 O O . HIS A 1 391 ? -8.813 14.922 21.575 1.00 95.62 391 HIS A O 1
ATOM 3186 N N . ALA A 1 392 ? -7.281 16.070 20.403 1.00 96.38 392 ALA A N 1
ATOM 3187 C CA . ALA A 1 392 ? -6.676 16.707 21.576 1.00 96.38 392 ALA A CA 1
ATOM 3188 C C . ALA A 1 392 ? -7.716 17.400 22.492 1.00 96.38 392 ALA A C 1
ATOM 3190 O O . ALA A 1 392 ? -7.834 16.978 23.647 1.00 96.38 392 ALA A O 1
ATOM 3191 N N . PRO A 1 393 ? -8.556 18.339 21.999 1.00 95.25 393 PRO A N 1
ATOM 3192 C CA . PRO A 1 393 ? -9.572 18.979 22.842 1.00 95.25 393 PRO A CA 1
ATOM 3193 C C . PRO A 1 393 ? -10.664 18.003 23.312 1.00 95.25 393 PRO A C 1
ATOM 3195 O O . PRO A 1 393 ? -11.161 18.104 24.433 1.00 95.25 393 PRO A O 1
ATOM 3198 N N . LEU A 1 394 ? -11.028 17.007 22.495 1.00 94.88 394 LEU A N 1
ATOM 3199 C CA . LEU A 1 394 ? -12.012 15.987 22.884 1.00 94.88 394 LEU A CA 1
ATOM 3200 C C . LEU A 1 394 ? -11.477 15.031 23.959 1.00 94.88 394 LEU A C 1
ATOM 3202 O O . LEU A 1 394 ? -12.244 14.520 24.776 1.00 94.88 394 LEU A O 1
ATOM 3206 N N . CYS A 1 395 ? -10.175 14.752 23.939 1.00 96.62 395 CYS A N 1
ATOM 3207 C CA . CYS A 1 395 ? -9.512 13.867 24.882 1.00 96.62 395 CYS A CA 1
ATOM 3208 C C . CYS A 1 395 ? -9.436 14.514 26.263 1.00 96.62 395 CYS A C 1
ATOM 3210 O O . CYS A 1 395 ? -9.724 13.840 27.250 1.00 96.62 395 CYS A O 1
ATOM 3212 N N . GLU A 1 396 ? -9.094 15.801 26.317 1.00 95.06 396 GLU A N 1
ATOM 3213 C CA . GLU A 1 396 ? -9.095 16.603 27.542 1.00 95.06 396 GLU A CA 1
ATOM 3214 C C . GLU A 1 396 ? -10.505 16.688 28.134 1.00 95.06 396 GLU A C 1
ATOM 3216 O O . GLU A 1 396 ? -10.717 16.257 29.263 1.00 95.06 396 GLU A O 1
ATOM 3221 N N . LEU A 1 397 ? -11.506 17.071 27.331 1.00 94.19 397 LEU A N 1
ATOM 3222 C CA . LEU A 1 397 ? -12.900 17.140 27.780 1.00 94.19 397 LEU A CA 1
ATOM 3223 C C . LEU A 1 397 ? -13.409 15.806 28.356 1.00 94.19 397 LEU A C 1
ATOM 3225 O O . LEU A 1 397 ? -14.152 15.784 29.341 1.00 94.19 397 LEU A O 1
ATOM 3229 N N . LYS A 1 398 ? -13.038 14.675 27.741 1.00 94.19 398 LYS A N 1
ATOM 3230 C CA . LYS A 1 398 ? -13.417 13.342 28.237 1.00 94.19 398 LYS A CA 1
ATOM 3231 C C . LYS A 1 398 ? -12.687 12.958 29.520 1.00 94.19 398 LYS A C 1
ATOM 3233 O O . LYS A 1 398 ? -13.303 12.292 30.347 1.00 94.19 398 LYS A O 1
ATOM 3238 N N . GLN A 1 399 ? -11.427 13.361 29.682 1.00 93.94 399 GLN A N 1
ATOM 3239 C CA . GLN A 1 399 ? -10.686 13.160 30.929 1.00 93.94 399 GLN A CA 1
ATOM 3240 C C . GLN A 1 399 ? -11.321 13.971 32.057 1.00 93.94 399 GLN A C 1
ATOM 3242 O O . GLN A 1 399 ? -11.738 13.378 33.041 1.00 93.94 399 GLN A O 1
ATOM 3247 N N . THR A 1 400 ? -11.593 15.262 31.847 1.00 91.56 400 THR A N 1
ATOM 3248 C CA . THR A 1 400 ? -12.273 16.100 32.848 1.00 91.56 400 THR A CA 1
ATOM 3249 C C . THR A 1 400 ? -13.626 15.520 33.268 1.00 91.56 400 THR A C 1
ATOM 3251 O O . THR A 1 400 ? -13.968 15.515 34.445 1.00 91.56 400 THR A O 1
ATOM 3254 N N . ARG A 1 401 ? -14.417 14.982 32.328 1.00 87.81 401 ARG A N 1
ATOM 3255 C CA . ARG A 1 401 ? -15.691 14.316 32.663 1.00 87.81 401 ARG A CA 1
ATOM 3256 C C . ARG A 1 401 ? -15.503 13.029 33.468 1.00 87.81 401 ARG A C 1
ATOM 3258 O O . ARG A 1 401 ? -16.358 12.722 34.296 1.00 87.81 401 ARG A O 1
ATOM 3265 N N . ALA A 1 402 ? -14.441 12.269 33.204 1.00 88.19 402 ALA A N 1
ATOM 3266 C CA . ALA A 1 402 ? -14.113 11.078 33.982 1.00 88.19 402 ALA A CA 1
ATOM 3267 C C . ALA A 1 402 ? -13.702 11.463 35.410 1.00 88.19 402 ALA A C 1
ATOM 3269 O O . ALA A 1 402 ? -14.260 10.906 36.351 1.00 88.19 402 ALA A O 1
ATOM 3270 N N . ASP A 1 403 ? -12.855 12.484 35.557 1.00 85.50 403 ASP A N 1
ATOM 3271 C CA . ASP A 1 403 ? -12.396 12.995 36.852 1.00 85.50 403 ASP A CA 1
ATOM 3272 C C . ASP A 1 403 ? -13.564 13.544 37.686 1.00 85.50 403 ASP A C 1
ATOM 3274 O O . ASP A 1 403 ? -13.700 13.234 38.867 1.00 85.50 403 ASP A O 1
ATOM 3278 N N . VAL A 1 404 ? -14.482 14.298 37.063 1.00 87.50 404 VAL A N 1
ATOM 3279 C CA . VAL A 1 404 ? -15.705 14.778 37.731 1.00 87.50 404 VAL A CA 1
ATOM 3280 C C . VAL A 1 404 ? -16.585 13.609 38.171 1.00 87.50 404 VAL A C 1
ATOM 3282 O O . VAL 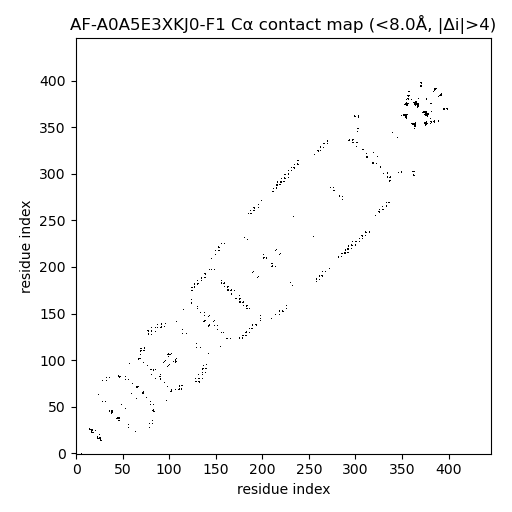A 1 404 ? -17.123 13.636 39.275 1.00 87.50 404 VAL A O 1
ATOM 3285 N N . ARG A 1 405 ? -16.736 12.566 37.344 1.00 88.62 405 ARG A N 1
ATOM 3286 C CA . ARG A 1 405 ? -17.526 11.381 37.712 1.00 88.62 405 ARG A CA 1
ATOM 3287 C C . ARG A 1 405 ? -16.904 10.635 38.892 1.00 88.62 405 ARG A C 1
ATOM 3289 O O . ARG A 1 405 ? -17.638 10.220 39.783 1.00 88.62 405 ARG A O 1
ATOM 3296 N N . GLU A 1 406 ? -15.584 10.479 38.903 1.00 91.94 406 GLU A N 1
ATOM 3297 C CA . GLU A 1 406 ? -14.846 9.853 40.002 1.00 91.94 406 GLU A CA 1
ATOM 3298 C C . GLU A 1 406 ? -14.974 10.671 41.292 1.00 91.94 406 GLU A C 1
ATOM 3300 O O . GLU A 1 406 ? -15.304 10.119 42.341 1.00 91.94 406 GLU A O 1
ATOM 3305 N N . LEU A 1 407 ? -14.849 11.998 41.202 1.00 91.12 407 LEU A N 1
ATOM 3306 C CA . LEU A 1 407 ? -15.070 12.905 42.326 1.00 91.12 407 LEU A CA 1
ATOM 3307 C C . LEU A 1 407 ? -16.512 12.834 42.854 1.00 91.12 407 LEU A C 1
ATOM 3309 O O . LEU A 1 407 ? -16.724 12.824 44.068 1.00 91.12 407 LEU A O 1
ATOM 3313 N N . MET A 1 408 ? -17.514 12.769 41.970 1.00 89.81 408 MET A N 1
ATOM 3314 C CA . MET A 1 408 ? -18.919 12.617 42.366 1.00 89.81 408 MET A CA 1
ATOM 3315 C C . MET A 1 408 ? -19.174 11.278 43.062 1.00 89.81 408 MET A C 1
ATOM 3317 O O . MET A 1 408 ? -19.888 11.253 44.064 1.00 89.81 408 MET A O 1
ATOM 3321 N N . GLU A 1 409 ? -18.581 10.184 42.583 1.00 94.12 409 GLU A N 1
ATOM 3322 C CA . GLU A 1 409 ? -18.718 8.869 43.218 1.00 94.12 409 GLU A CA 1
ATOM 3323 C C . GLU A 1 409 ? -17.999 8.820 44.573 1.00 94.12 409 GLU A C 1
ATOM 3325 O O . GLU A 1 409 ? -18.579 8.365 45.559 1.00 94.12 409 GLU A O 1
ATOM 3330 N N . ALA A 1 410 ? -16.794 9.389 44.673 1.00 91.25 410 ALA A N 1
ATOM 3331 C CA . ALA A 1 410 ? -16.084 9.539 45.943 1.00 91.25 410 ALA A CA 1
ATOM 3332 C C . ALA A 1 410 ? -16.886 10.385 46.948 1.00 91.25 410 ALA A C 1
ATOM 3334 O O . ALA A 1 410 ? -17.001 10.036 48.123 1.00 91.25 410 ALA A O 1
ATOM 3335 N N . THR A 1 411 ? -17.511 11.470 46.479 1.00 90.06 411 THR A N 1
ATOM 3336 C CA . THR A 1 411 ? -18.388 12.320 47.300 1.00 90.06 411 THR A CA 1
ATOM 3337 C C . THR A 1 411 ? -19.635 11.561 47.756 1.00 90.06 411 THR A C 1
ATOM 3339 O O . THR A 1 411 ? -20.043 11.683 48.912 1.00 90.06 411 THR A O 1
ATOM 3342 N N . ARG A 1 412 ? -20.231 10.742 46.881 1.00 91.00 412 ARG A N 1
ATOM 3343 C CA . ARG A 1 412 ? -21.386 9.896 47.207 1.00 91.00 412 ARG A CA 1
ATOM 3344 C C . ARG A 1 412 ? -21.039 8.847 48.263 1.00 91.00 412 ARG A C 1
ATOM 3346 O O . ARG A 1 412 ? -21.811 8.668 49.200 1.00 91.00 412 ARG A O 1
ATOM 3353 N N . LEU A 1 413 ? -19.888 8.187 48.135 1.00 93.56 413 LEU A N 1
ATOM 3354 C CA . LEU A 1 413 ? -19.389 7.218 49.116 1.00 93.56 413 LEU A CA 1
ATOM 3355 C C . LEU A 1 413 ? -19.107 7.878 50.467 1.00 93.56 413 LEU A C 1
ATOM 3357 O O . LEU A 1 413 ? -19.538 7.365 51.494 1.00 93.56 413 LEU A O 1
ATOM 3361 N N . LYS A 1 414 ? -18.468 9.055 50.469 1.00 92.12 414 LYS A N 1
ATOM 3362 C CA . LYS A 1 414 ? -18.232 9.827 51.695 1.00 92.12 414 LYS A CA 1
ATOM 3363 C C . LYS A 1 414 ? -19.539 10.229 52.380 1.00 92.12 414 LYS A C 1
ATOM 3365 O O . LYS A 1 414 ? -19.621 10.161 53.599 1.00 92.12 414 LYS A O 1
ATOM 3370 N N . ARG A 1 415 ? -20.562 10.629 51.613 1.00 88.56 415 ARG A N 1
ATOM 3371 C CA . ARG A 1 415 ? -21.887 10.943 52.165 1.00 88.56 415 ARG A CA 1
ATOM 3372 C C . ARG A 1 415 ? -22.530 9.718 52.813 1.00 88.56 415 ARG A C 1
ATOM 3374 O O . ARG A 1 415 ? -22.966 9.840 53.945 1.00 88.56 415 ARG A O 1
ATOM 3381 N N . ARG A 1 416 ? -22.529 8.563 52.138 1.00 89.75 416 ARG A N 1
ATOM 3382 C CA . ARG A 1 416 ? -23.055 7.310 52.708 1.00 89.75 416 ARG A CA 1
ATOM 3383 C C . ARG A 1 416 ? -22.360 6.948 54.011 1.00 89.75 416 ARG A C 1
ATOM 3385 O O . ARG A 1 416 ? -23.027 6.711 54.997 1.00 89.75 416 ARG A O 1
ATOM 3392 N N . HIS A 1 417 ? -21.032 7.025 54.040 1.00 88.19 417 HIS A N 1
ATOM 3393 C CA . HIS A 1 417 ? -20.280 6.752 55.260 1.00 88.19 417 HIS A CA 1
ATOM 3394 C C . HIS A 1 417 ? -20.652 7.699 56.416 1.00 88.19 417 HIS A C 1
ATOM 3396 O O . HIS A 1 417 ? -20.749 7.266 57.556 1.00 88.19 417 HIS A O 1
ATOM 3402 N N . LEU A 1 418 ? -20.899 8.985 56.136 1.00 85.62 418 LEU A N 1
ATOM 3403 C CA . LEU A 1 418 ? -21.367 9.942 57.148 1.00 85.62 418 LEU A CA 1
ATOM 3404 C C . LEU A 1 418 ? -22.824 9.710 57.579 1.00 85.62 418 LEU A C 1
ATOM 3406 O O . LEU A 1 418 ? -23.174 10.032 58.711 1.00 85.62 418 LEU A O 1
ATOM 3410 N N . GLU A 1 419 ? -23.677 9.214 56.680 1.00 87.69 419 GLU A N 1
ATOM 3411 C CA . GLU A 1 419 ? -25.045 8.790 57.002 1.00 87.69 419 GLU A CA 1
ATOM 3412 C C . GLU A 1 419 ? -25.016 7.543 57.899 1.00 87.69 419 GLU A C 1
ATOM 3414 O O . GLU A 1 419 ? -25.710 7.520 58.911 1.00 87.69 419 GLU A O 1
ATOM 3419 N N . ASP A 1 420 ? -24.152 6.571 57.595 1.00 87.75 420 ASP A N 1
ATOM 3420 C CA . ASP A 1 420 ? -23.965 5.353 58.391 1.00 87.75 420 ASP A CA 1
ATOM 3421 C C . ASP A 1 420 ? -23.447 5.677 59.807 1.00 87.75 420 ASP A C 1
ATOM 3423 O O . ASP A 1 420 ? -23.997 5.176 60.784 1.00 87.75 420 ASP A O 1
ATOM 3427 N N . LEU A 1 421 ? -22.472 6.588 59.942 1.00 86.50 421 LEU A N 1
ATOM 3428 C CA . LEU A 1 421 ? -21.968 7.038 61.251 1.00 86.50 421 LEU A CA 1
ATOM 3429 C C . LEU A 1 421 ? -23.044 7.744 62.093 1.00 86.50 421 LEU A C 1
ATOM 3431 O O . LEU A 1 421 ? -23.160 7.483 63.285 1.00 86.50 421 LEU A O 1
ATOM 3435 N N . HIS A 1 422 ? -23.870 8.609 61.487 1.00 85.44 422 HIS A N 1
ATOM 3436 C CA . HIS A 1 422 ? -24.983 9.237 62.214 1.00 85.44 422 HIS A CA 1
ATOM 3437 C C . HIS A 1 422 ? -26.028 8.216 62.675 1.00 85.44 422 HIS A C 1
ATOM 3439 O O . HIS A 1 422 ? -26.660 8.413 63.712 1.00 85.44 422 HIS A O 1
ATOM 3445 N N . ILE A 1 423 ? -26.246 7.154 61.895 1.00 84.12 423 ILE A N 1
ATOM 3446 C CA . ILE A 1 423 ? -27.151 6.068 62.270 1.00 84.12 423 ILE A CA 1
ATOM 3447 C C . ILE A 1 423 ? -26.568 5.285 63.455 1.00 84.12 423 ILE A C 1
ATOM 3449 O O . ILE A 1 423 ? -27.300 5.031 64.408 1.00 84.12 423 ILE A O 1
ATOM 3453 N N . GLU A 1 424 ? -25.273 4.957 63.440 1.00 84.25 424 GLU A N 1
ATOM 3454 C CA . GLU A 1 424 ? -24.589 4.301 64.567 1.00 84.25 424 GLU A CA 1
ATOM 3455 C C . GLU A 1 424 ? -24.656 5.140 65.856 1.00 84.25 424 GLU A C 1
ATOM 3457 O O . GLU A 1 424 ? -25.044 4.613 66.899 1.00 84.25 424 GLU A O 1
ATOM 3462 N N . ASP A 1 425 ? -24.395 6.450 65.783 1.00 87.12 425 ASP A N 1
ATOM 3463 C CA . ASP A 1 425 ? -24.507 7.358 66.937 1.00 87.12 425 ASP A CA 1
ATOM 3464 C C . ASP A 1 425 ? -25.943 7.412 67.500 1.00 87.12 425 ASP A C 1
ATOM 3466 O O . ASP A 1 425 ? -26.148 7.447 68.717 1.00 87.12 425 ASP A O 1
ATOM 3470 N N . LEU A 1 426 ? -26.962 7.392 66.628 1.00 81.50 426 LEU A N 1
ATOM 3471 C CA . LEU A 1 426 ? -28.370 7.330 67.037 1.00 81.50 426 LEU A CA 1
ATOM 3472 C C . LEU A 1 426 ? -28.709 6.007 67.733 1.00 81.50 426 LEU A C 1
ATOM 3474 O O . LEU A 1 426 ? -29.421 6.026 68.739 1.00 81.50 426 LEU A O 1
ATOM 3478 N N . PHE A 1 427 ? -28.205 4.877 67.229 1.00 78.75 427 PHE A N 1
ATOM 3479 C CA . PHE A 1 427 ? -28.387 3.575 67.874 1.00 78.75 427 PHE A CA 1
ATOM 3480 C C . PHE A 1 427 ? -27.736 3.542 69.258 1.00 78.75 427 PHE A C 1
ATOM 3482 O O . PHE A 1 427 ? -28.405 3.160 70.216 1.00 78.75 427 PHE A O 1
ATOM 3489 N N . GLN A 1 428 ? -26.499 4.030 69.390 1.00 87.81 428 GLN A N 1
ATOM 3490 C CA . GLN A 1 428 ? -25.814 4.100 70.682 1.00 87.81 428 GLN A CA 1
ATOM 3491 C C . GLN A 1 428 ? -26.585 4.972 71.684 1.00 87.81 428 GLN A C 1
ATOM 3493 O O . GLN A 1 428 ? -26.783 4.581 72.832 1.00 87.81 428 GLN A O 1
ATOM 3498 N N . HIS A 1 429 ? -27.100 6.126 71.244 1.00 85.62 429 HIS A N 1
ATOM 3499 C CA . HIS A 1 429 ? -27.920 6.985 72.097 1.00 85.62 429 HIS A CA 1
ATOM 3500 C C . HIS A 1 429 ? -29.229 6.308 72.537 1.00 85.62 429 HIS A C 1
ATOM 3502 O O . HIS A 1 429 ? -29.656 6.467 73.682 1.00 85.62 429 HIS A O 1
ATOM 3508 N N . MET A 1 430 ? -29.878 5.554 71.643 1.00 81.56 430 MET A N 1
ATOM 3509 C CA . MET A 1 430 ? -31.078 4.787 71.985 1.00 81.56 430 MET A CA 1
ATOM 3510 C C . MET A 1 430 ? -30.778 3.675 72.996 1.00 81.56 430 MET A C 1
ATOM 3512 O O . MET A 1 430 ? -31.558 3.497 73.931 1.00 81.56 430 MET A O 1
ATOM 3516 N N . GLU A 1 431 ? -29.660 2.963 72.850 1.00 89.50 431 GLU 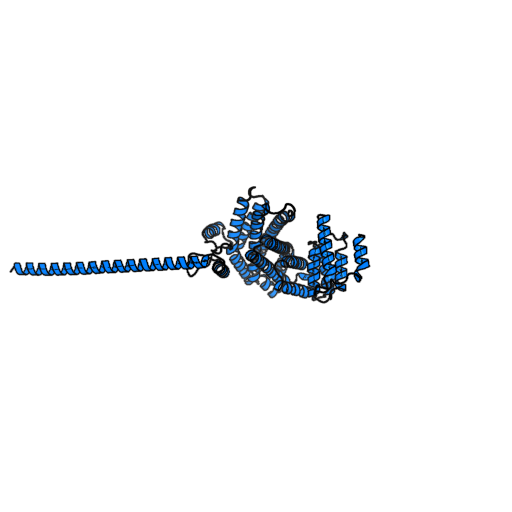A N 1
ATOM 3517 C CA . GLU A 1 431 ? -29.215 1.952 73.818 1.00 89.50 431 GLU A CA 1
ATOM 3518 C C . GLU A 1 431 ? -28.952 2.568 75.198 1.00 89.50 431 GLU A C 1
ATOM 3520 O O . GLU A 1 431 ? -29.443 2.053 76.204 1.00 89.50 431 GLU A 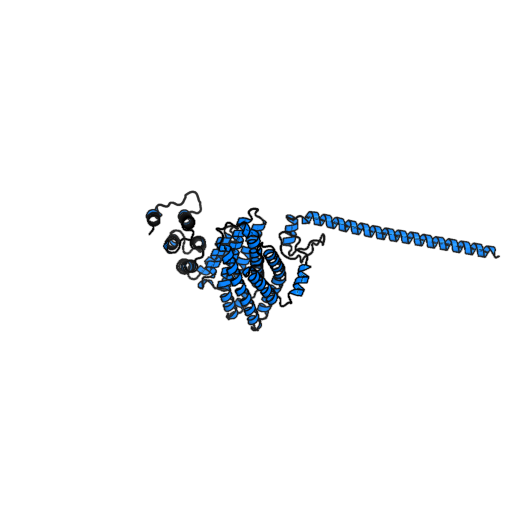O 1
ATOM 3525 N N . ASP A 1 432 ? -28.281 3.721 75.256 1.00 90.88 432 ASP A N 1
ATOM 3526 C CA . ASP A 1 432 ? -28.031 4.440 76.510 1.00 90.88 432 ASP A CA 1
ATOM 3527 C C . ASP A 1 432 ? -29.341 4.876 77.198 1.00 90.88 432 ASP A C 1
ATOM 3529 O O . ASP A 1 432 ? -29.479 4.770 78.420 1.00 90.88 432 ASP A O 1
ATOM 3533 N N . GLN A 1 433 ? -30.335 5.341 76.428 1.00 91.56 433 GLN A N 1
ATOM 3534 C CA . GLN A 1 433 ? -31.663 5.693 76.952 1.00 91.56 433 GLN A CA 1
ATOM 3535 C C . GLN A 1 433 ? -32.417 4.470 77.486 1.00 91.56 433 GLN A C 1
ATOM 3537 O O . GLN A 1 433 ? -33.053 4.561 78.538 1.00 91.56 433 GLN A O 1
ATOM 3542 N N . ILE A 1 434 ? -32.336 3.326 76.800 1.00 90.12 434 ILE A N 1
ATOM 3543 C CA . ILE A 1 434 ? -32.933 2.066 77.268 1.00 90.12 434 ILE A CA 1
ATOM 3544 C C . ILE A 1 434 ? -32.294 1.649 78.597 1.00 90.12 434 ILE A C 1
ATOM 3546 O O . ILE A 1 434 ? -33.018 1.410 79.562 1.00 90.12 434 ILE A O 1
ATOM 3550 N N . MET A 1 435 ? -30.962 1.660 78.691 1.00 89.81 435 MET A N 1
ATOM 3551 C CA . MET A 1 435 ? -30.233 1.311 79.918 1.00 89.81 435 MET A CA 1
ATOM 3552 C C . MET A 1 435 ? -30.588 2.241 81.092 1.00 89.81 435 MET A C 1
ATOM 3554 O O . MET A 1 435 ? -30.750 1.789 82.229 1.00 89.81 435 MET A O 1
ATOM 3558 N N . LEU A 1 436 ? -30.763 3.544 80.835 1.00 92.25 436 LEU A N 1
ATOM 3559 C CA . LEU A 1 436 ? -31.231 4.503 81.843 1.00 92.25 436 LEU A CA 1
ATOM 3560 C C . LEU A 1 436 ? -32.655 4.192 82.324 1.00 92.25 436 LEU A C 1
ATOM 3562 O O . LEU A 1 436 ? -32.911 4.222 83.531 1.00 92.25 436 LEU A O 1
ATOM 3566 N N . LEU A 1 437 ? -33.573 3.879 81.405 1.00 89.69 437 LEU A N 1
ATOM 3567 C CA . LEU A 1 437 ? -34.956 3.522 81.735 1.00 89.69 437 LEU A CA 1
ATOM 3568 C C . LEU A 1 437 ? -35.035 2.207 82.523 1.00 89.69 437 LEU A C 1
ATOM 3570 O O . LEU A 1 437 ? -35.793 2.121 83.489 1.00 89.69 437 LEU A O 1
ATOM 3574 N N . GLU A 1 438 ? -34.228 1.205 82.173 1.00 90.12 438 GLU A N 1
ATOM 3575 C CA . GLU A 1 438 ? -34.133 -0.058 82.915 1.00 90.12 438 GLU A CA 1
ATOM 3576 C C . GLU A 1 438 ? -33.614 0.151 84.345 1.00 90.12 438 GLU A C 1
ATOM 3578 O O . GLU A 1 438 ? -34.139 -0.441 85.296 1.00 90.12 438 GLU A O 1
ATOM 3583 N N . GLY A 1 439 ? -32.639 1.047 84.531 1.00 90.62 439 GLY A N 1
ATOM 3584 C CA . GLY A 1 439 ? -32.167 1.454 85.857 1.00 90.62 439 GLY A CA 1
ATOM 3585 C C . GLY A 1 439 ? -33.243 2.170 86.686 1.00 90.62 439 GLY A C 1
ATOM 3586 O O . GLY A 1 439 ? -33.416 1.891 87.878 1.00 90.62 439 GLY A O 1
ATOM 3587 N N . GLN A 1 440 ? -34.015 3.064 86.062 1.00 92.12 440 GLN A N 1
ATOM 3588 C CA . GLN A 1 440 ? -35.139 3.751 86.712 1.00 92.12 440 GLN A CA 1
ATOM 3589 C C . GLN A 1 440 ? -36.266 2.787 87.105 1.00 92.12 440 GLN A C 1
ATOM 3591 O O . GLN A 1 440 ? -36.790 2.874 88.213 1.00 92.12 440 GLN A O 1
ATOM 3596 N N . LEU A 1 441 ? -36.611 1.830 86.243 1.00 86.75 441 LEU A N 1
ATOM 3597 C CA . LEU A 1 441 ? -37.608 0.803 86.552 1.00 86.75 441 LEU A CA 1
ATOM 3598 C C . LEU A 1 441 ? -37.155 -0.103 87.701 1.00 86.75 441 LEU A C 1
ATOM 3600 O O . LEU A 1 441 ? -37.929 -0.345 88.623 1.00 86.75 441 LEU A O 1
ATOM 3604 N N . SER A 1 442 ? -35.893 -0.537 87.686 1.00 87.19 442 SER A N 1
ATOM 3605 C CA . SER A 1 442 ? -35.328 -1.403 88.730 1.00 87.19 442 SER A CA 1
ATOM 3606 C C . SER A 1 442 ? -35.312 -0.730 90.108 1.00 87.19 442 SER A C 1
ATOM 3608 O O . SER A 1 442 ? -35.536 -1.388 91.123 1.00 87.19 442 SER A O 1
ATOM 3610 N N . SER A 1 443 ? -35.082 0.587 90.152 1.00 84.38 443 SER A N 1
ATOM 3611 C CA . SER A 1 443 ? -35.106 1.378 91.392 1.00 84.38 443 SER A CA 1
ATOM 3612 C C . SER A 1 443 ? -36.515 1.711 91.893 1.00 84.38 443 SER A C 1
ATOM 3614 O O . SER A 1 443 ? -36.674 1.944 93.085 1.00 84.38 443 SER A O 1
ATOM 3616 N N . ALA A 1 444 ? -37.535 1.692 91.031 1.00 78.44 444 ALA A N 1
ATOM 3617 C CA . ALA A 1 444 ? -38.933 1.900 91.422 1.00 78.44 444 ALA A CA 1
ATOM 3618 C C . ALA A 1 444 ? -39.611 0.636 91.992 1.00 78.44 444 ALA A C 1
ATOM 3620 O O . ALA A 1 444 ? -40.674 0.727 92.603 1.00 78.44 444 ALA A O 1
ATOM 3621 N N . THR A 1 445 ? -39.022 -0.544 91.775 1.00 72.06 445 THR A N 1
ATOM 3622 C CA . THR A 1 445 ? -39.517 -1.843 92.272 1.00 72.06 445 THR A CA 1
ATOM 3623 C C . THR A 1 445 ? -38.977 -2.262 93.646 1.00 72.06 445 THR A C 1
ATOM 3625 O O . THR A 1 445 ? -39.305 -3.353 94.114 1.00 72.06 445 THR A O 1
ATOM 3628 N N . VAL A 1 446 ? -38.171 -1.415 94.291 1.00 61.47 446 VAL A N 1
ATOM 3629 C CA . VAL A 1 446 ? -37.671 -1.573 95.670 1.00 61.47 446 VAL A CA 1
ATOM 3630 C C . VAL A 1 446 ? -38.391 -0.576 96.563 1.00 61.47 446 VAL A C 1
ATOM 3632 O O . VAL A 1 446 ? -38.796 -0.982 97.675 1.00 61.47 446 VAL A O 1
#

Secondary structure (DSSP, 8-state):
--HHHHHHHHTGGG----TT-TTS-HHHHHHHHHHHHHHHHHHSS---GGG-HHHHHHHHHHHHS-TT-HHHHHHHHHHHHHHTTT-HHHHHHHIIIIIIHHHGGGHHHHHHHHHHHHHHH--TTTHHHHHHHHHHHHH-GGG--HHHHHHHHHHHHHHHHHHHHHHHH-S-HHHHHHHHHHHHHHHHHHHHHHHHHHHHHHHH---HHHHHHHT-HHHHHHHHHHHHHHHHHHHHHHHHGGGS-GGGTHHHHHHHHHHHHHHHHHHHHHHHHHHHTT-GGGHHHHHHHHHHHHHHHHHHHHHHHHHHHHHHHHSTT---HHHHHHHHHHHHHHHHHH-S-HHHHHHHHHHSPBBSSTT--SB--EE-TTTS--EESSHHHHHHHHHTSSHHHHHHHHHHHHHHHHHHHHHHHHHHHHHHHHHHHHHHHHHHHHHHHHHHHHHHT-

Solvent-accessible surface area (backbone atoms only — not comparable to full-atom values): 24258 Å² total; per-residue (Å²): 127,61,70,67,58,53,49,53,58,76,44,49,92,71,64,66,62,61,90,84,50,96,75,75,68,56,54,62,59,52,48,52,52,53,47,48,56,51,43,24,75,73,65,78,43,76,68,56,84,89,66,45,59,66,61,51,52,60,60,46,43,68,74,75,33,59,54,74,36,39,62,54,48,42,55,51,49,41,55,44,50,62,64,47,71,72,45,59,69,60,52,42,54,46,43,55,70,54,48,35,58,52,37,38,96,57,22,60,62,41,34,54,49,38,48,58,53,50,60,78,72,57,59,72,81,52,46,28,50,51,29,47,43,52,30,54,48,52,69,30,75,92,48,63,47,69,71,52,54,54,53,51,47,52,41,47,38,46,53,46,52,48,27,55,51,46,38,75,73,41,94,59,48,66,60,33,47,54,33,33,50,46,30,50,51,28,43,48,51,38,50,55,64,40,40,59,57,48,51,51,47,50,75,67,50,86,53,64,68,66,37,42,62,62,30,24,48,64,48,22,43,34,49,39,50,44,58,46,45,52,52,50,49,50,41,48,49,63,77,45,49,90,76,55,62,85,88,58,62,68,52,63,61,48,47,54,50,50,47,50,42,46,42,49,47,52,50,51,47,57,52,47,56,58,54,45,74,69,38,74,96,47,39,65,40,49,46,46,14,49,50,36,23,31,57,48,34,67,62,39,42,59,57,43,48,57,47,38,49,53,50,36,65,67,38,96,80,50,68,47,75,67,54,49,51,49,52,53,42,56,50,50,45,46,38,67,63,62,72,48,71,56,68,63,57,46,58,52,54,74,68,46,51,57,22,62,25,85,91,49,78,42,49,23,80,43,65,38,87,78,48,62,75,45,22,19,66,44,72,64,46,46,52,44,20,44,73,78,43,73,43,50,68,53,33,51,56,45,36,55,52,49,54,52,50,51,50,51,50,53,50,52,53,53,49,50,54,54,53,50,50,55,49,52,56,48,52,53,52,51,51,53,51,50,56,52,50,53,52,54,52,61,62,72,77,112

Nearest PDB structures (foldseek):
  2yhc-assembly1_A  TM=2.314E-01  e=1.691E+00  Escherichia coli BL21(DE3)
  5ve8-assembly1_A  TM=1.867E-01  e=1.691E+00  Kluyveromyces lactis
  5ulm-assembly1_A  TM=1.702E-01  e=9.488E+00  Homo sapiens